Protein AF-S4XWK5-F1 (afdb_monomer)

Secondary structure (DSSP, 8-state):
-B-SSGGGSGGG-EEETTEEE---B-TT-B-SSGGGBSTT-EEETTEEE--PPBPTT-EESSGGGBPTT-EEEEPTTSS-S-EEEE--SBPTT-B--TTPPBSTTEEEETTEEEE--BPTTSB-BTTBPBPTTEEEETTEEEE-B-TTSB-SSGGGBSTT-EEETTEEEPBPTTSB-SSGGGBSSSEEETTEEE-B-TT-B-SSGGGBPTTEEEETTEEEESSPBPTTSB-SSGGGBTTEEEETTEEEEPTT---SSGGGB-TT-EEETTTEEESPBPTTSB-SSGGGBSSSEEETTEEEB-TT-B--SSSPBPTT-EE-TTSBEEBSSSB-SSGGGBPTTEEEETTEEEEPTT-B-SSGGGSPTT-EEETTEEEB-TT-B-SSGGGBTTS-EETTEE-

Sequence (399 aa):
MACHTDAACCSGARCESGACQPGCRAADAACARDGDCCDGLACEAGRCGEPRCNRADEPYSDDGACCEGLTCLPSSDGSSSFGTCSSSCAARGESCSGGAACCNGLVCNSATCVQACREREQGCSDEAPCCAGLECAEGSCRACADVGFSCSAAGDCCGALDCVDERCACKAPGESCARPDDCCTGGCFDGTCGCRQTGGACQRAEDCCDGWARRNGTCEPDACFRSGHVCAVASDCCGGVCADEACCAAEGEDCSDNDDCCSGLVCHRETGCGACGAIGTSCLLGDECCDGACYLGQCCGGAQAACDAARPCCYGLECGASGRCCSRSGACDEGADCCDGFECKGGSCVVAPGGPCDGSFDCPAPMSCISGRCCQDRLTACTLDTQCCSGRCHLNECQ

pLDDT: mean 76.82, std 11.31, range [49.34, 94.56]

Nearest PDB structures (foldseek):
  7v8c-assembly1_A  TM=2.747E-01  e=9.688E+00  Severe acute respiratory syndrome coronavirus 2
  8dlo-assembly1_B  TM=2.592E-01  e=8.585E+00  Severe acute respiratory syndrome coronavirus 2
  9ato-assembly1_C  TM=2.273E-01  e=7.162E+00  Severe acute respiratory syndrome coronavirus 2

Foldseek 3Di:
DFDDAQVVDPQRFGHDPRDTHQQAGDFQDFADFQRNHPDCFTQDPRTTDRQDAAEFFGKDQDQVRHPPQWGFDDDPPPPDSITGTHNQADEAQAFDDDPHHHPDCWDQDPRGTHHQEDEFQDFDDPVHHHDPQWGQDPRGTDGADDFFDFDDACVNHPARFTQDPRGTDADDFQDFHDWQRSYPAAGADPRTHDADDFQQFADAQRSHDPQWGDDPRTTHGPAADAWFDFDDALRNHPLSDQDPRTHAHEFQDADDFQSRHDPQWGQAHVRGTDHADDALDFGDFQRSHPDQGQDPRTRAHEQQDAADPSGHHDPQWDQAPVRGTAHLWDFDPFQSNHHPQWGQDPRITAHDQQAFDPWQRNEDPPFTQDPRGTEDEWQDFADALSREPVSDQDPRTHD

Mean predicted aligned error: 21.59 Å

Radius of gyration: 44.15 Å; Cα contacts (8 Å, |Δi|>4): 996; chains: 1; bounding box: 87×50×126 Å

Solvent-accessible surface area (backbone atoms only — not comparable to full-atom values): 20655 Å² total; per-residue (Å²): 110,78,26,91,43,41,87,67,27,76,91,48,16,34,47,53,96,43,32,56,39,92,36,40,25,58,77,71,34,77,32,91,44,39,83,35,21,41,96,81,22,25,42,52,99,44,20,12,34,79,68,71,58,33,49,79,71,34,74,43,77,57,73,88,41,33,31,94,86,38,44,71,42,72,47,90,77,82,78,61,85,45,23,33,17,38,81,65,53,32,51,86,75,30,72,34,68,96,84,48,51,28,48,94,73,28,36,69,52,96,45,23,14,36,75,65,47,27,54,79,75,31,71,34,48,95,95,33,41,36,33,92,69,35,40,68,53,97,49,20,10,36,71,36,28,56,78,72,34,73,28,91,41,40,81,37,16,48,83,68,22,36,45,51,94,49,16,12,33,54,34,57,72,76,36,80,33,90,43,44,79,22,22,70,50,44,23,45,51,97,44,24,13,30,56,31,56,78,75,30,78,36,93,49,48,81,27,23,32,94,69,31,32,59,50,98,46,19,13,35,64,67,53,55,38,57,53,70,37,80,37,93,44,32,80,45,14,65,43,55,29,46,53,95,50,20,14,17,16,37,80,58,28,79,47,91,44,46,77,29,20,36,94,83,33,20,37,35,90,88,56,13,9,30,71,49,28,54,57,39,34,76,34,91,44,42,79,34,23,70,52,64,33,45,46,99,46,17,10,8,24,45,78,55,28,71,30,53,99,65,20,42,42,28,92,79,38,41,66,26,95,86,34,23,8,11,21,72,58,45,80,28,94,43,48,72,34,18,22,87,77,32,39,46,53,96,48,25,12,15,30,53,68,51,30,74,34,93,43,43,73,29,22,50,85,92,29,33,44,53,96,48,21,13,18,33,62,68,76,37,83,35,93,44,31,46,39,16,73,68,58,36,45,54,98,46,22,14,91

Organism: NCBI:txid1254432

Structure (mmCIF, N/CA/C/O backbone):
data_AF-S4XWK5-F1
#
_entry.id   AF-S4XWK5-F1
#
loop_
_atom_site.group_PDB
_atom_site.id
_atom_site.type_symbol
_atom_site.label_atom_id
_atom_site.label_alt_id
_atom_site.label_comp_id
_atom_site.label_asym_id
_atom_site.label_entity_id
_atom_site.label_seq_id
_atom_site.pdbx_PDB_ins_code
_atom_site.Cartn_x
_atom_site.Cartn_y
_atom_site.Cartn_z
_atom_site.occupancy
_atom_site.B_iso_or_equiv
_atom_site.auth_seq_id
_atom_site.auth_comp_id
_atom_site.auth_asym_id
_atom_site.auth_atom_id
_atom_site.pdbx_PDB_model_num
ATOM 1 N N . MET A 1 1 ? 26.937 -18.027 63.333 1.00 55.50 1 MET A N 1
ATOM 2 C CA . MET A 1 1 ? 27.641 -18.466 62.108 1.00 55.50 1 MET A CA 1
ATOM 3 C C . MET A 1 1 ? 28.273 -17.220 61.511 1.00 55.50 1 MET A C 1
ATOM 5 O O . MET A 1 1 ? 27.569 -16.219 61.436 1.00 55.50 1 MET A O 1
ATOM 9 N N . ALA A 1 2 ? 29.578 -17.228 61.231 1.00 69.38 2 ALA A N 1
ATOM 10 C CA . ALA A 1 2 ? 30.250 -16.062 60.654 1.00 69.38 2 ALA A CA 1
ATOM 11 C C . ALA A 1 2 ? 29.877 -15.937 59.170 1.00 69.38 2 ALA A C 1
ATOM 13 O O . ALA A 1 2 ? 29.839 -16.952 58.476 1.00 69.38 2 ALA A O 1
ATOM 14 N N . CYS A 1 3 ? 29.587 -14.729 58.698 1.00 73.88 3 CYS A N 1
ATOM 15 C CA . CYS A 1 3 ? 29.187 -14.465 57.316 1.00 73.88 3 CYS A CA 1
ATOM 16 C C . CYS A 1 3 ? 30.016 -13.317 56.724 1.00 73.88 3 CYS A C 1
ATOM 18 O O . CYS A 1 3 ? 30.540 -12.480 57.455 1.00 73.88 3 CYS A O 1
ATOM 20 N N . HIS A 1 4 ? 30.125 -13.274 55.396 1.00 76.69 4 HIS A N 1
ATOM 21 C CA . HIS A 1 4 ? 30.738 -12.153 54.667 1.00 76.69 4 HIS A CA 1
ATOM 22 C C . HIS A 1 4 ? 29.785 -11.503 53.657 1.00 76.69 4 HIS A C 1
ATOM 24 O O . HIS A 1 4 ? 30.020 -10.375 53.238 1.00 76.69 4 HIS A O 1
ATOM 30 N N . THR A 1 5 ? 28.713 -12.203 53.290 1.00 68.19 5 THR A N 1
ATOM 31 C CA . THR A 1 5 ? 27.634 -11.749 52.408 1.00 68.19 5 THR A CA 1
ATOM 32 C C . THR A 1 5 ? 26.324 -12.401 52.856 1.00 68.19 5 THR A C 1
ATOM 34 O O . THR A 1 5 ? 26.351 -13.428 53.540 1.00 68.19 5 THR A O 1
ATOM 37 N N . ASP A 1 6 ? 25.182 -11.835 52.463 1.00 62.06 6 ASP A N 1
ATOM 38 C CA . ASP A 1 6 ? 23.849 -12.316 52.871 1.00 62.06 6 ASP A CA 1
ATOM 39 C C . ASP A 1 6 ? 23.571 -13.758 52.411 1.00 62.06 6 ASP A C 1
ATOM 41 O O . ASP A 1 6 ? 22.923 -14.528 53.110 1.00 62.06 6 ASP A O 1
ATOM 45 N N . ALA A 1 7 ? 24.169 -14.183 51.294 1.00 64.75 7 ALA A N 1
ATOM 46 C CA . ALA A 1 7 ? 24.065 -15.554 50.785 1.00 64.75 7 ALA A CA 1
ATOM 47 C C . ALA A 1 7 ? 24.718 -16.613 51.698 1.00 64.75 7 ALA A C 1
ATOM 49 O O . ALA A 1 7 ? 24.426 -17.801 51.573 1.00 64.75 7 ALA A O 1
ATOM 50 N N . ALA A 1 8 ? 25.604 -16.204 52.616 1.00 70.25 8 ALA A N 1
ATOM 51 C CA . ALA A 1 8 ? 26.219 -17.102 53.594 1.00 70.25 8 ALA A CA 1
ATOM 52 C C . ALA A 1 8 ? 25.298 -17.404 54.793 1.00 70.25 8 ALA A C 1
ATOM 54 O O . ALA A 1 8 ? 25.661 -18.191 55.670 1.00 70.25 8 ALA A O 1
ATOM 55 N N . CYS A 1 9 ? 24.124 -16.775 54.849 1.00 66.94 9 CYS A N 1
ATOM 56 C CA . CYS A 1 9 ? 23.175 -16.890 55.940 1.00 66.94 9 CYS A CA 1
ATOM 57 C C . CYS A 1 9 ? 21.940 -17.694 55.509 1.00 66.94 9 CYS A C 1
ATOM 59 O O . CYS A 1 9 ? 21.263 -17.374 54.537 1.00 66.94 9 CYS A O 1
ATOM 61 N N . CYS A 1 10 ? 21.630 -18.764 56.245 1.00 61.91 10 CYS A N 1
ATOM 62 C CA . CYS A 1 10 ? 20.446 -19.581 55.974 1.00 61.91 10 CYS A CA 1
ATOM 63 C C . CYS A 1 10 ? 19.149 -18.835 56.336 1.00 61.91 10 CYS A C 1
ATOM 65 O O . CYS A 1 10 ? 19.129 -18.017 57.257 1.00 61.91 10 CYS A O 1
ATOM 67 N N . SER A 1 11 ? 18.049 -19.193 55.668 1.00 61.41 11 SER A N 1
ATOM 68 C CA . SER A 1 11 ? 16.682 -18.773 56.026 1.00 61.41 11 SER A CA 1
ATOM 69 C C . SER A 1 11 ? 16.404 -17.264 55.919 1.00 61.41 11 SER A C 1
ATOM 71 O O . SER A 1 11 ? 15.668 -16.722 56.741 1.00 61.41 11 SER A O 1
ATOM 73 N N . GLY A 1 12 ? 16.986 -16.585 54.923 1.00 59.22 12 GLY A N 1
ATOM 74 C CA . GLY A 1 12 ? 16.719 -15.161 54.652 1.00 59.22 12 GLY A CA 1
ATOM 75 C C . GLY A 1 12 ? 17.376 -14.188 55.639 1.00 59.22 12 GLY A C 1
ATOM 76 O O . GLY A 1 12 ? 17.025 -13.014 55.692 1.00 59.22 12 GLY A O 1
ATOM 77 N N . ALA A 1 13 ? 18.323 -14.659 56.452 1.00 67.81 13 ALA A N 1
ATOM 78 C CA . ALA A 1 13 ? 19.107 -13.790 57.321 1.00 67.81 13 ALA A CA 1
ATOM 79 C C . ALA A 1 13 ? 20.101 -12.939 56.509 1.00 67.81 13 ALA A C 1
ATOM 81 O O . ALA A 1 13 ? 20.667 -13.411 55.527 1.00 67.81 13 ALA A O 1
ATOM 82 N N . ARG A 1 14 ? 20.335 -11.694 56.935 1.00 68.69 14 ARG A N 1
ATOM 83 C CA . ARG A 1 14 ? 21.331 -10.799 56.326 1.00 68.69 14 ARG A CA 1
ATOM 84 C C . ARG A 1 14 ? 22.619 -10.805 57.133 1.00 68.69 14 ARG A C 1
ATOM 86 O O . ARG A 1 14 ? 22.602 -11.006 58.349 1.00 68.69 14 ARG A O 1
ATOM 93 N N . CYS A 1 15 ? 23.740 -10.572 56.475 1.00 68.94 15 CYS A N 1
ATOM 94 C CA . CYS A 1 15 ? 25.029 -10.514 57.123 1.00 68.94 15 CYS A CA 1
ATOM 95 C C . CYS A 1 15 ? 25.317 -9.106 57.644 1.00 68.94 15 CYS A C 1
ATOM 97 O O . CYS A 1 15 ? 25.665 -8.209 56.881 1.00 68.94 15 CYS A O 1
ATOM 99 N N . GLU A 1 16 ? 25.236 -8.918 58.961 1.00 71.75 16 GLU A N 1
ATOM 100 C CA . GLU A 1 16 ? 25.544 -7.640 59.601 1.00 71.75 16 GLU A CA 1
ATOM 101 C C . GLU A 1 16 ? 26.729 -7.806 60.553 1.00 71.75 16 GLU A C 1
ATOM 103 O O . GLU A 1 16 ? 26.711 -8.629 61.471 1.00 71.75 16 GLU A O 1
ATOM 108 N N . SER A 1 17 ? 27.798 -7.039 60.318 1.00 74.31 17 SER A N 1
ATOM 109 C CA . SER A 1 17 ? 29.028 -7.069 61.128 1.00 74.31 17 SER A CA 1
ATOM 110 C C . SER A 1 17 ? 29.630 -8.471 61.302 1.00 74.31 17 SER A C 1
ATOM 112 O O . SER A 1 17 ? 30.160 -8.817 62.357 1.00 74.31 17 SER A O 1
ATOM 114 N N . GLY A 1 18 ? 29.547 -9.295 60.254 1.00 75.00 18 GLY A N 1
ATOM 115 C CA . GLY A 1 18 ? 30.113 -10.642 60.245 1.00 75.00 18 GLY A CA 1
ATOM 116 C C . GLY A 1 18 ? 29.262 -11.705 60.945 1.00 75.00 18 GLY A C 1
ATOM 117 O O . GLY A 1 18 ? 29.717 -12.842 61.076 1.00 75.00 18 GLY A O 1
ATOM 118 N N . ALA A 1 19 ? 28.040 -11.376 61.376 1.00 72.38 19 ALA A N 1
ATOM 119 C CA . ALA A 1 19 ? 27.087 -12.317 61.954 1.00 72.38 19 ALA A CA 1
ATOM 120 C C . ALA A 1 19 ? 25.746 -12.276 61.208 1.00 72.38 19 ALA A C 1
ATOM 122 O O . ALA A 1 19 ? 25.235 -11.212 60.869 1.00 72.38 19 ALA A O 1
ATOM 123 N N . CYS A 1 20 ? 25.155 -13.448 60.974 1.00 66.00 20 CYS A N 1
ATOM 124 C CA . CYS A 1 20 ? 23.819 -13.534 60.390 1.00 66.00 20 CYS A CA 1
ATOM 125 C C . CYS A 1 20 ? 22.780 -12.980 61.372 1.00 66.00 20 CYS A C 1
ATOM 127 O O . CYS A 1 20 ? 22.557 -13.570 62.432 1.00 66.00 20 CYS A O 1
ATOM 129 N N . GLN A 1 21 ? 22.159 -11.860 61.013 1.00 66.69 21 GLN A N 1
ATOM 130 C CA . GLN A 1 21 ? 21.038 -11.248 61.720 1.00 66.69 21 GLN A CA 1
ATOM 131 C C . GLN A 1 21 ? 19.723 -11.583 61.004 1.00 66.69 21 GLN A C 1
ATOM 133 O O . GLN A 1 21 ? 19.738 -11.793 59.790 1.00 66.69 21 GLN A O 1
ATOM 138 N N . PRO A 1 22 ? 18.578 -11.648 61.711 1.00 62.84 22 PRO A N 1
ATOM 139 C CA . PRO A 1 22 ? 17.286 -11.864 61.065 1.00 62.84 22 PRO A CA 1
ATOM 140 C C . PRO A 1 22 ? 17.041 -10.785 59.996 1.00 62.84 22 PRO A C 1
ATOM 142 O O . PRO A 1 22 ? 16.953 -9.603 60.318 1.00 62.84 22 PRO A O 1
ATOM 145 N N . GLY A 1 23 ? 16.991 -11.196 58.729 1.00 67.12 23 GLY A N 1
ATOM 146 C CA . GLY A 1 23 ? 16.562 -10.370 57.604 1.00 67.12 23 GLY A CA 1
ATOM 147 C C . GLY A 1 23 ? 15.065 -10.543 57.354 1.00 67.12 23 GLY A C 1
ATOM 148 O O . GLY A 1 23 ? 14.388 -11.269 58.094 1.00 67.12 23 GLY A O 1
ATOM 149 N N . CYS A 1 24 ? 14.554 -9.866 56.326 1.00 66.94 24 CYS A N 1
ATOM 150 C CA . CYS A 1 24 ? 13.180 -10.069 55.888 1.00 66.94 24 CYS A CA 1
ATOM 151 C C . CYS A 1 24 ? 13.005 -11.513 55.361 1.00 66.94 24 CYS A C 1
ATOM 153 O O . CYS A 1 24 ? 13.958 -12.150 54.909 1.00 66.94 24 CYS A O 1
ATOM 155 N N . ARG A 1 25 ? 11.800 -12.067 55.464 1.00 73.12 25 ARG A N 1
ATOM 156 C CA . ARG A 1 25 ? 11.475 -13.477 55.228 1.00 73.12 25 ARG A CA 1
ATOM 157 C C . ARG A 1 25 ? 10.491 -13.588 54.063 1.00 73.12 25 ARG A C 1
ATOM 159 O O . ARG A 1 25 ? 9.662 -12.706 53.860 1.00 73.12 25 ARG A O 1
ATOM 166 N N . ALA A 1 26 ? 10.598 -14.669 53.294 1.00 73.69 26 ALA A N 1
ATOM 167 C CA . ALA A 1 26 ? 9.728 -14.935 52.147 1.00 73.69 26 ALA A CA 1
A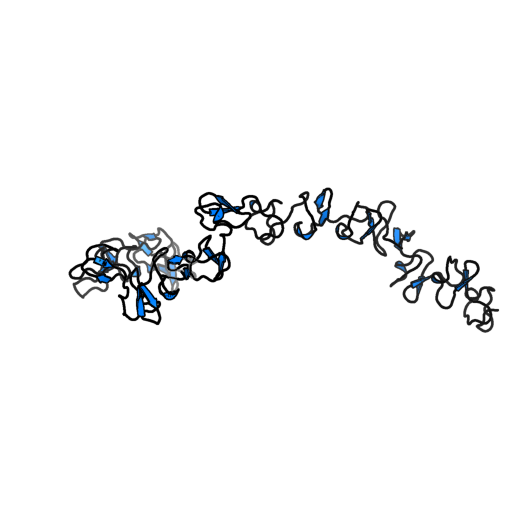TOM 168 C C . ALA A 1 26 ? 8.281 -15.260 52.573 1.00 73.69 26 ALA A C 1
ATOM 170 O O . ALA A 1 26 ? 8.023 -15.523 53.750 1.00 73.69 26 ALA A O 1
ATOM 171 N N . ALA A 1 27 ? 7.352 -15.292 51.613 1.00 73.44 27 ALA A N 1
ATOM 172 C CA . ALA A 1 27 ? 5.965 -15.702 51.839 1.00 73.44 27 ALA A CA 1
ATOM 173 C C . ALA A 1 27 ? 5.857 -17.051 52.587 1.00 73.44 27 ALA A C 1
ATOM 175 O O . ALA A 1 27 ? 6.701 -17.938 52.441 1.00 73.44 27 ALA A O 1
ATOM 176 N N . ASP A 1 28 ? 4.836 -17.172 53.435 1.00 76.50 28 ASP A N 1
ATOM 177 C CA . ASP A 1 28 ? 4.527 -18.261 54.370 1.00 76.50 28 ASP A CA 1
ATOM 178 C C . ASP A 1 28 ? 5.556 -18.534 55.482 1.00 76.50 28 ASP A C 1
ATOM 180 O O . ASP A 1 28 ? 5.335 -19.399 56.347 1.00 76.50 28 ASP A O 1
ATOM 184 N N . ALA A 1 29 ? 6.668 -17.794 55.525 1.00 74.38 29 ALA A N 1
ATOM 185 C CA . ALA A 1 29 ? 7.662 -17.922 56.582 1.00 74.38 29 ALA A CA 1
ATOM 186 C C . ALA A 1 29 ? 7.134 -17.376 57.910 1.00 74.38 29 ALA A C 1
ATOM 188 O O . ALA A 1 29 ? 6.449 -16.360 57.945 1.00 74.38 29 ALA A O 1
ATOM 189 N N . ALA A 1 30 ? 7.493 -18.030 59.019 1.00 73.06 30 ALA A N 1
ATOM 190 C CA . ALA A 1 30 ? 7.086 -17.560 60.336 1.00 73.06 30 ALA A CA 1
ATOM 191 C C . ALA A 1 30 ? 7.630 -16.148 60.601 1.00 73.06 30 ALA A C 1
ATOM 193 O O . ALA A 1 30 ? 8.794 -15.889 60.298 1.00 73.06 30 ALA A O 1
ATOM 194 N N . CYS A 1 31 ? 6.847 -15.265 61.208 1.00 69.94 31 CYS A N 1
ATOM 195 C CA . CYS A 1 31 ? 7.192 -13.863 61.463 1.00 69.94 31 CYS A CA 1
ATOM 196 C C . CYS A 1 31 ? 6.655 -13.408 62.829 1.00 69.94 31 CYS A C 1
ATOM 198 O O . CYS A 1 31 ? 5.792 -14.066 63.410 1.00 69.94 31 CYS A O 1
ATOM 200 N N . ALA A 1 32 ? 7.195 -12.313 63.368 1.00 66.69 32 ALA A N 1
ATOM 201 C CA . ALA A 1 32 ? 6.685 -11.676 64.584 1.00 66.69 32 ALA A CA 1
ATOM 202 C C . ALA A 1 32 ? 6.190 -10.242 64.339 1.00 66.69 32 ALA A C 1
ATOM 204 O O . ALA A 1 32 ? 5.423 -9.724 65.147 1.00 66.69 32 ALA A O 1
ATOM 205 N N . ARG A 1 33 ? 6.666 -9.584 63.274 1.00 60.44 33 ARG A N 1
ATOM 206 C CA . ARG A 1 33 ? 6.341 -8.198 62.895 1.00 60.44 33 ARG A CA 1
ATOM 207 C C . ARG A 1 33 ? 6.410 -8.051 61.373 1.00 60.44 33 ARG A C 1
ATOM 209 O O . ARG A 1 33 ? 7.177 -8.779 60.751 1.00 60.44 33 ARG A O 1
ATOM 216 N N . ASP A 1 34 ? 5.710 -7.083 60.787 1.00 62.62 34 ASP A N 1
ATOM 217 C CA . ASP A 1 34 ? 5.652 -6.903 59.319 1.00 62.62 34 ASP A CA 1
ATOM 218 C C . ASP A 1 34 ? 7.021 -6.666 58.677 1.00 62.62 34 ASP A C 1
ATOM 220 O O . ASP A 1 34 ? 7.333 -7.233 57.638 1.00 62.62 34 ASP A O 1
ATOM 224 N N . GLY A 1 35 ? 7.904 -5.925 59.354 1.00 60.50 35 GLY A N 1
ATOM 225 C CA . GLY A 1 35 ? 9.285 -5.719 58.901 1.00 60.50 35 GLY A CA 1
ATOM 226 C C . GLY A 1 35 ? 10.149 -6.990 58.876 1.00 60.50 35 GLY A C 1
ATOM 227 O O . GLY A 1 35 ? 11.288 -6.940 58.413 1.00 60.50 35 GLY A O 1
ATOM 228 N N . ASP A 1 36 ? 9.632 -8.120 59.374 1.00 70.88 36 ASP A N 1
ATOM 229 C CA . ASP A 1 36 ? 10.254 -9.430 59.218 1.00 70.88 36 ASP A CA 1
ATOM 230 C C . ASP A 1 36 ? 9.955 -10.048 57.841 1.00 70.88 36 ASP A C 1
ATOM 232 O O . ASP A 1 36 ? 10.490 -11.116 57.578 1.00 70.88 36 ASP A O 1
ATOM 236 N N . CYS A 1 37 ? 9.132 -9.444 56.978 1.00 74.31 37 CYS A N 1
ATOM 237 C CA . CYS A 1 37 ? 8.676 -10.007 55.702 1.00 74.31 37 CYS A CA 1
ATOM 238 C C . CYS A 1 37 ? 9.195 -9.193 54.499 1.00 74.31 37 CYS A C 1
ATOM 240 O O . CYS A 1 37 ? 9.287 -7.969 54.560 1.00 74.31 37 CYS A O 1
ATOM 242 N N . CYS A 1 38 ? 9.644 -9.870 53.435 1.00 72.88 38 CYS A N 1
ATOM 243 C CA . CYS A 1 38 ? 10.211 -9.215 52.246 1.00 72.88 38 CYS A CA 1
ATOM 244 C C . CYS A 1 38 ? 9.122 -8.774 51.260 1.00 72.88 38 CYS A C 1
ATOM 246 O O . CYS A 1 38 ? 7.980 -9.211 51.353 1.00 72.88 38 CYS A O 1
ATOM 248 N N . ASP A 1 39 ? 9.503 -7.944 50.284 1.00 71.12 39 ASP A N 1
ATOM 249 C CA . ASP A 1 39 ? 8.721 -7.675 49.067 1.00 71.12 39 ASP A CA 1
ATOM 250 C C . ASP A 1 39 ? 7.309 -7.108 49.312 1.00 71.12 39 ASP A C 1
ATOM 252 O O . ASP A 1 39 ? 6.381 -7.359 48.550 1.00 71.12 39 ASP A O 1
ATOM 256 N N . GLY A 1 40 ? 7.150 -6.317 50.381 1.00 65.00 40 GLY A N 1
ATOM 257 C CA . GLY A 1 40 ? 5.879 -5.669 50.725 1.00 65.00 40 GLY A CA 1
ATOM 258 C C . GLY A 1 40 ? 4.857 -6.585 51.408 1.00 65.00 40 GLY A C 1
ATOM 259 O O . GLY A 1 40 ? 3.705 -6.189 51.567 1.00 65.00 40 GLY A O 1
ATOM 260 N N . LEU A 1 41 ? 5.265 -7.789 51.819 1.00 72.19 41 LEU A N 1
ATOM 261 C CA . LEU A 1 41 ? 4.445 -8.717 52.600 1.00 72.19 41 LEU A CA 1
ATOM 262 C C . LEU A 1 41 ? 4.331 -8.262 54.068 1.00 72.19 41 LEU A C 1
ATOM 264 O O . LEU A 1 41 ? 5.254 -7.651 54.607 1.00 72.19 41 LEU A O 1
ATOM 268 N N . ALA A 1 42 ? 3.223 -8.604 54.727 1.00 74.12 42 ALA A N 1
ATOM 269 C CA . ALA A 1 42 ? 2.963 -8.322 56.142 1.00 74.12 42 ALA A CA 1
ATOM 270 C C . ALA A 1 42 ? 2.933 -9.611 56.977 1.00 74.12 42 ALA A C 1
ATOM 272 O O . ALA A 1 42 ? 2.785 -10.717 56.448 1.00 74.12 42 ALA A O 1
ATOM 273 N N . CYS A 1 43 ? 3.106 -9.482 58.293 1.00 69.25 43 CYS A N 1
ATOM 274 C CA . CYS A 1 43 ? 3.140 -10.608 59.208 1.00 69.25 43 CYS A CA 1
ATOM 275 C C . CYS A 1 43 ? 1.743 -10.956 59.729 1.00 69.25 43 CYS A C 1
ATOM 277 O O . CYS A 1 43 ? 1.275 -10.435 60.738 1.00 69.25 43 CYS A O 1
ATOM 279 N N . GLU A 1 44 ? 1.106 -11.925 59.084 1.00 72.50 44 GLU A N 1
ATOM 280 C CA . GLU A 1 44 ? -0.278 -12.310 59.324 1.00 72.50 44 GLU A CA 1
ATOM 281 C C . GLU A 1 44 ? -0.375 -13.661 60.036 1.00 72.50 44 GLU A C 1
ATOM 283 O O . GLU A 1 44 ? 0.115 -14.682 59.557 1.00 72.50 44 GLU A O 1
ATOM 288 N N . ALA A 1 45 ? -0.998 -13.687 61.220 1.00 69.56 45 ALA A N 1
ATOM 289 C CA . ALA A 1 45 ? -1.116 -14.893 62.057 1.00 69.56 45 ALA A CA 1
ATOM 290 C C . ALA A 1 45 ? 0.232 -15.614 62.300 1.00 69.56 45 ALA A C 1
ATOM 292 O O . ALA A 1 45 ? 0.303 -16.841 62.422 1.00 69.56 45 ALA A O 1
ATOM 293 N N . GLY A 1 46 ? 1.314 -14.834 62.371 1.00 71.62 46 GLY A N 1
ATOM 294 C CA . GLY A 1 46 ? 2.669 -15.339 62.546 1.00 71.62 46 GLY A CA 1
ATOM 295 C C . GLY A 1 46 ? 3.292 -15.918 61.277 1.00 71.62 46 GLY A C 1
ATOM 296 O O . GLY A 1 46 ? 4.276 -16.645 61.409 1.00 71.62 46 GLY A O 1
ATOM 297 N N . ARG A 1 47 ? 2.764 -15.621 60.077 1.00 77.62 47 ARG A N 1
ATOM 298 C CA . ARG A 1 47 ? 3.365 -15.948 58.771 1.00 77.62 47 ARG A CA 1
ATOM 299 C C . ARG A 1 47 ? 3.371 -14.759 57.804 1.00 77.62 47 ARG A C 1
ATOM 301 O O . ARG A 1 47 ? 2.429 -13.984 57.774 1.00 77.62 47 ARG A O 1
ATOM 308 N N . CYS A 1 48 ? 4.415 -14.629 56.994 1.00 75.06 48 CYS A N 1
ATOM 309 C CA . CYS A 1 48 ? 4.503 -13.587 55.972 1.00 75.06 48 CYS A CA 1
ATOM 310 C C . CYS A 1 48 ? 3.516 -13.851 54.827 1.00 75.06 48 CYS A C 1
ATOM 312 O O . CYS A 1 48 ? 3.581 -14.908 54.210 1.00 75.06 48 CYS A O 1
ATOM 314 N N . GLY A 1 49 ? 2.636 -12.908 54.508 1.00 76.06 49 GLY A N 1
ATOM 315 C CA . GLY A 1 49 ? 1.655 -13.036 53.426 1.00 76.06 49 GLY A CA 1
ATOM 316 C C . GLY A 1 49 ? 1.308 -11.685 52.810 1.00 76.06 49 GLY A C 1
ATOM 317 O O . GLY A 1 49 ? 1.804 -10.652 53.262 1.00 76.06 49 GLY A O 1
ATOM 318 N N . GLU A 1 50 ? 0.489 -11.684 51.757 1.00 71.00 50 GLU A N 1
ATOM 319 C CA . GLU A 1 50 ? -0.020 -10.429 51.194 1.00 71.00 50 GLU A CA 1
ATOM 320 C C . GLU A 1 50 ? -0.772 -9.650 52.285 1.00 71.00 50 GLU A C 1
ATOM 322 O O . GLU A 1 50 ? -1.560 -10.257 53.022 1.00 71.00 50 GLU A O 1
ATOM 327 N N . PRO A 1 51 ? -0.528 -8.334 52.428 1.00 64.62 51 PRO A N 1
ATOM 328 C CA . PRO A 1 51 ? -1.226 -7.527 53.414 1.00 64.62 51 PRO A CA 1
ATOM 329 C C . PRO A 1 51 ? -2.726 -7.597 53.136 1.00 64.62 51 PRO A C 1
ATOM 331 O O . PRO A 1 51 ? -3.207 -7.170 52.085 1.00 64.62 51 PRO A O 1
ATOM 334 N N . ARG A 1 52 ? -3.472 -8.169 54.080 1.00 67.12 52 ARG A N 1
ATOM 335 C CA . ARG A 1 52 ? -4.930 -8.128 54.049 1.00 67.12 52 ARG A CA 1
ATOM 336 C C . ARG A 1 52 ? -5.395 -6.863 54.745 1.00 67.12 52 ARG A C 1
ATOM 338 O O . ARG A 1 52 ? -4.800 -6.409 55.714 1.00 67.12 52 ARG A O 1
ATOM 345 N N . CYS A 1 53 ? -6.495 -6.320 54.260 1.00 67.81 53 CYS A N 1
ATOM 346 C CA . CYS A 1 53 ? -7.217 -5.310 55.003 1.00 67.81 53 CYS A CA 1
ATOM 347 C C . CYS A 1 53 ? -7.772 -5.904 56.318 1.00 67.81 53 CYS A C 1
ATOM 349 O O . CYS A 1 53 ? -8.155 -7.079 56.377 1.00 67.81 53 CYS A O 1
ATOM 351 N N . ASN A 1 54 ? -7.823 -5.083 57.362 1.00 70.56 54 ASN A N 1
ATOM 352 C CA . ASN A 1 54 ? -8.375 -5.391 58.672 1.00 70.56 54 ASN A CA 1
ATOM 353 C C . ASN A 1 54 ? -9.904 -5.474 58.592 1.00 70.56 54 ASN A C 1
ATOM 355 O O . ASN A 1 54 ? -10.587 -4.579 58.082 1.00 70.56 54 ASN A O 1
ATOM 359 N N . ARG A 1 55 ? -10.447 -6.578 59.090 1.00 64.00 55 ARG A N 1
ATOM 360 C CA . ARG A 1 55 ? -11.879 -6.861 59.181 1.00 64.00 55 ARG A CA 1
ATOM 361 C C . ARG A 1 55 ? -12.483 -6.165 60.399 1.00 64.00 55 ARG A C 1
ATOM 363 O O . ARG A 1 55 ? -11.781 -5.564 61.207 1.00 64.00 55 ARG A O 1
ATOM 370 N N . ALA A 1 56 ? -13.806 -6.237 60.523 1.00 62.22 56 ALA A N 1
ATOM 371 C CA . ALA A 1 56 ? -14.512 -5.647 61.653 1.00 62.22 56 ALA A CA 1
ATOM 372 C C . ALA A 1 56 ? -13.911 -6.129 62.986 1.00 62.22 56 ALA A C 1
ATOM 374 O O . ALA A 1 56 ? -13.612 -7.314 63.140 1.00 62.22 56 ALA A O 1
ATOM 375 N N . ASP A 1 57 ? -13.720 -5.187 63.907 1.00 64.38 57 ASP A N 1
ATOM 376 C CA . ASP A 1 57 ? -13.124 -5.353 65.236 1.00 64.38 57 ASP A CA 1
ATOM 377 C C . ASP A 1 57 ? -11.615 -5.684 65.268 1.00 64.38 57 ASP A C 1
ATOM 379 O O . ASP A 1 57 ? -11.045 -5.815 66.355 1.00 64.38 57 ASP A O 1
ATOM 383 N N . GLU A 1 58 ? -10.929 -5.758 64.118 1.00 63.38 58 GLU A N 1
ATOM 384 C CA . GLU A 1 58 ? -9.464 -5.864 64.075 1.00 63.38 58 GLU A CA 1
ATOM 385 C C . GLU A 1 58 ? -8.805 -4.482 64.334 1.00 63.38 58 GLU A C 1
ATOM 387 O O . GLU A 1 58 ? -9.325 -3.443 63.896 1.00 63.38 58 GLU A O 1
ATOM 392 N N . PRO A 1 59 ? -7.686 -4.437 65.089 1.00 64.19 59 PRO A N 1
ATOM 393 C CA . PRO A 1 59 ? -6.978 -3.199 65.405 1.00 64.19 59 PRO A CA 1
ATOM 394 C C . PRO A 1 59 ? -6.158 -2.686 64.211 1.00 64.19 59 PRO A C 1
ATOM 396 O O . PRO A 1 59 ? -5.601 -3.479 63.457 1.00 64.19 59 PRO A O 1
ATOM 399 N N . TYR A 1 60 ? -6.022 -1.366 64.069 1.00 67.38 60 TYR A N 1
ATOM 400 C CA . TYR A 1 60 ? -5.313 -0.736 62.943 1.00 67.38 60 TYR A CA 1
ATOM 401 C C . TYR A 1 60 ? -4.457 0.476 63.380 1.00 67.38 60 TYR A C 1
ATOM 403 O O . TYR A 1 60 ? -4.616 0.963 64.503 1.00 67.38 60 TYR A O 1
ATOM 411 N N . SER A 1 61 ? -3.573 0.978 62.497 1.00 57.59 61 SER A N 1
ATOM 412 C CA . SER A 1 61 ? -2.767 2.201 62.715 1.00 57.59 61 SER A CA 1
ATOM 413 C C . SER A 1 61 ? -3.154 3.416 61.852 1.00 57.59 61 SER A C 1
ATOM 415 O O . SER A 1 61 ? -3.007 4.530 62.338 1.00 57.59 61 SER A O 1
ATOM 417 N N . ASP A 1 62 ? -3.683 3.229 60.631 1.00 55.72 62 ASP A N 1
ATOM 418 C CA . ASP A 1 62 ? -4.174 4.297 59.733 1.00 55.72 62 ASP A CA 1
ATOM 419 C C . ASP A 1 62 ? -5.417 3.881 58.901 1.00 55.72 62 ASP A C 1
ATOM 421 O O . ASP A 1 62 ? -5.659 2.689 58.699 1.00 55.72 62 ASP A O 1
ATOM 425 N N . ASP A 1 63 ? -6.174 4.857 58.369 1.00 51.06 63 ASP A N 1
ATOM 426 C CA . ASP A 1 63 ? -7.477 4.666 57.688 1.00 51.06 63 ASP A CA 1
ATOM 427 C C . ASP A 1 63 ? -7.453 3.706 56.483 1.00 51.06 63 ASP A C 1
ATOM 429 O O . ASP A 1 63 ? -8.444 3.036 56.195 1.00 51.06 63 ASP A O 1
ATOM 433 N N . GLY A 1 64 ? -6.310 3.596 55.797 1.00 53.94 64 GLY A N 1
ATOM 434 C CA . GLY A 1 64 ? -6.123 2.708 54.643 1.00 53.94 64 GLY A CA 1
ATOM 435 C C . GLY A 1 64 ? -5.977 1.223 54.992 1.00 53.94 64 GLY A C 1
ATOM 436 O O . GLY A 1 64 ? -5.809 0.405 54.092 1.00 53.94 64 GLY A O 1
ATOM 437 N N . ALA A 1 65 ? -6.010 0.872 56.280 1.00 63.97 65 ALA A N 1
ATOM 438 C CA . ALA A 1 65 ? -5.803 -0.492 56.743 1.00 63.97 65 ALA A CA 1
ATOM 439 C C . ALA A 1 65 ? -7.102 -1.300 56.897 1.00 63.97 65 ALA A C 1
ATOM 441 O O . ALA A 1 65 ? -7.011 -2.516 56.987 1.00 63.97 65 ALA A O 1
ATOM 442 N N . CYS A 1 66 ? -8.296 -0.692 56.934 1.00 71.88 66 CYS A N 1
ATOM 443 C CA . CYS A 1 66 ? -9.564 -1.430 57.052 1.00 71.88 66 CYS A CA 1
ATOM 444 C C . CYS A 1 66 ? -10.104 -1.891 55.691 1.00 71.88 66 CYS A C 1
ATOM 446 O O . CYS A 1 66 ? -9.897 -1.239 54.671 1.00 71.88 66 CYS A O 1
ATOM 448 N N . CYS A 1 67 ? -10.823 -3.017 55.670 1.00 68.06 67 CYS A N 1
ATOM 449 C CA . CYS A 1 67 ? -11.464 -3.501 54.447 1.00 68.06 67 CYS A CA 1
ATOM 450 C C . CYS A 1 67 ? -12.529 -2.530 53.935 1.00 68.06 67 CYS A C 1
ATOM 452 O O . CYS A 1 67 ? -13.144 -1.800 54.711 1.00 68.06 67 CYS A O 1
ATOM 454 N N . GLU A 1 68 ? -12.765 -2.560 52.622 1.00 63.69 68 GLU A N 1
ATOM 455 C CA . GLU A 1 68 ? -13.788 -1.753 51.957 1.00 63.69 68 GLU A CA 1
ATOM 456 C C . GLU A 1 68 ? -15.132 -1.832 52.708 1.00 63.69 68 GLU A C 1
ATOM 458 O O . GLU A 1 68 ? -15.629 -2.918 53.014 1.00 63.69 68 GLU A O 1
ATOM 463 N N . GLY A 1 69 ? -15.698 -0.669 53.047 1.00 59.56 69 GLY A N 1
ATOM 464 C CA . GLY A 1 69 ? -16.938 -0.560 53.826 1.00 59.56 69 GLY A CA 1
ATOM 465 C C . GLY A 1 69 ? -16.763 -0.483 55.350 1.00 59.56 69 GLY A C 1
ATOM 466 O O . GLY A 1 69 ? -17.763 -0.399 56.062 1.00 59.56 69 GLY A O 1
ATOM 467 N N . LEU A 1 70 ? -15.529 -0.477 55.864 1.00 61.38 70 LEU A N 1
ATOM 468 C CA . LEU A 1 70 ? -15.228 -0.267 57.282 1.00 61.38 70 LEU A CA 1
ATOM 469 C C . LEU A 1 70 ? -14.473 1.046 57.496 1.00 61.38 70 LEU A C 1
ATOM 471 O O . LEU A 1 70 ? -13.617 1.425 56.700 1.00 61.38 70 LEU A O 1
ATOM 475 N N . THR A 1 71 ? -14.767 1.717 58.608 1.00 64.31 71 THR A N 1
ATOM 476 C CA . THR A 1 71 ? -14.068 2.937 59.027 1.00 64.31 71 THR A CA 1
ATOM 477 C C . THR A 1 71 ? -13.364 2.735 60.352 1.00 64.31 71 THR A C 1
ATOM 479 O O . THR A 1 71 ? -13.791 1.982 61.227 1.00 64.31 71 THR A O 1
ATOM 482 N N . CYS A 1 72 ? -12.274 3.463 60.473 1.00 61.06 72 CYS A N 1
ATOM 483 C CA . CYS A 1 72 ? -11.374 3.494 61.596 1.00 61.06 72 CYS A CA 1
ATOM 484 C C . CYS A 1 72 ? -11.985 4.277 62.769 1.00 61.06 72 CYS A C 1
ATOM 486 O O . CYS A 1 72 ? -12.125 5.499 62.704 1.00 61.06 72 CYS A O 1
ATOM 488 N N . LEU A 1 73 ? -12.392 3.581 63.839 1.00 66.56 73 LEU A N 1
ATOM 489 C CA . LEU A 1 73 ? -12.868 4.229 65.062 1.00 66.56 73 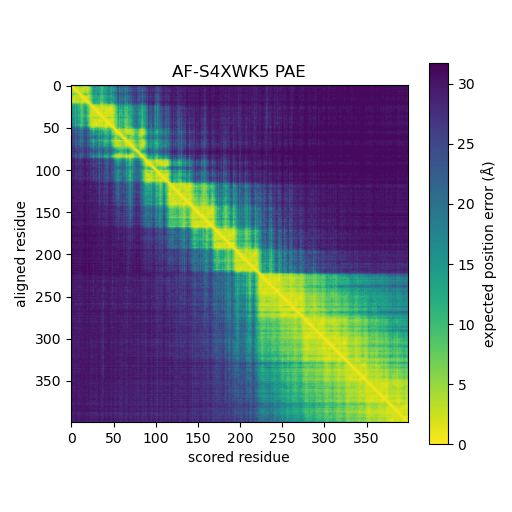LEU A CA 1
ATOM 490 C C . LEU A 1 73 ? -11.717 4.378 66.066 1.00 66.56 73 LEU A C 1
ATOM 492 O O . LEU A 1 73 ? -11.184 3.364 66.527 1.00 66.56 73 LEU A O 1
ATOM 496 N N . PRO A 1 74 ? -11.341 5.611 66.454 1.00 61.03 74 PRO A N 1
ATOM 497 C CA . PRO A 1 74 ? -10.321 5.819 67.471 1.00 61.03 74 PRO A CA 1
ATOM 498 C C . PRO A 1 74 ? -10.804 5.298 68.830 1.00 61.03 74 PRO A C 1
ATOM 500 O O . PRO A 1 74 ? -11.947 5.529 69.231 1.00 61.03 74 PRO A O 1
ATOM 503 N N . SER A 1 75 ? -9.916 4.620 69.561 1.00 61.06 75 SER A N 1
ATOM 504 C CA . SER A 1 75 ? -10.202 4.140 70.915 1.00 61.06 75 SER A CA 1
ATOM 505 C C . SER A 1 75 ? -10.534 5.320 71.839 1.00 61.06 75 SER A C 1
ATOM 507 O O . SER A 1 75 ? -9.743 6.254 71.983 1.00 61.06 75 SER A O 1
ATOM 509 N N . SER A 1 76 ? -11.686 5.270 72.511 1.00 55.66 76 SER A N 1
ATOM 510 C CA . SER A 1 76 ? -12.188 6.333 73.399 1.00 55.66 76 SER A CA 1
ATOM 511 C C . SER A 1 76 ? -11.340 6.583 74.656 1.00 55.66 76 SER A C 1
ATOM 513 O O . SER A 1 76 ? -11.605 7.530 75.393 1.00 55.66 76 SER A O 1
ATOM 515 N N . ASP A 1 77 ? -10.300 5.779 74.887 1.00 54.38 77 ASP A N 1
ATOM 516 C CA . ASP A 1 77 ? -9.445 5.847 76.077 1.00 54.38 77 ASP A CA 1
ATOM 517 C C . ASP A 1 77 ? -8.226 6.778 75.914 1.00 54.38 77 ASP A C 1
ATOM 519 O O . ASP A 1 77 ? -7.392 6.877 76.817 1.00 54.38 77 ASP A O 1
ATOM 523 N N . GLY A 1 78 ? -8.097 7.472 74.772 1.00 53.97 78 GLY A N 1
ATOM 524 C CA . GLY A 1 78 ? -7.146 8.578 74.557 1.00 53.97 78 GLY A CA 1
ATOM 525 C C . GLY A 1 78 ? -5.656 8.241 74.728 1.00 53.97 78 GLY A C 1
ATOM 526 O O . GLY A 1 78 ? -4.826 9.146 74.741 1.00 53.97 78 GLY A O 1
ATOM 527 N N . SER A 1 79 ? -5.315 6.960 74.881 1.00 53.50 79 SER A N 1
ATOM 528 C CA . SER A 1 79 ? -3.991 6.506 75.335 1.00 53.50 79 SER A CA 1
ATOM 529 C C . SER A 1 79 ? -3.312 5.519 74.378 1.00 53.50 79 SER A C 1
ATOM 531 O O . SER A 1 79 ? -2.184 5.102 74.630 1.00 53.50 79 SER A O 1
ATOM 533 N N . SER A 1 80 ? -3.961 5.154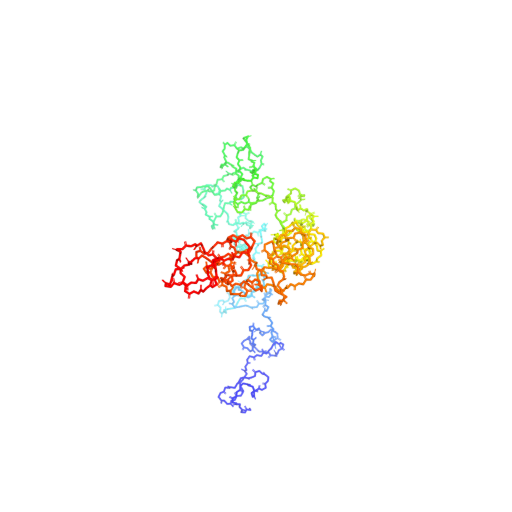 73.272 1.00 54.09 80 SER A N 1
ATOM 534 C CA . SER A 1 80 ? -3.417 4.264 72.244 1.00 54.09 80 SER A CA 1
ATOM 535 C C . SER A 1 80 ? -3.588 4.882 70.859 1.00 54.09 80 SER A C 1
ATOM 537 O O . SER A 1 80 ? -4.673 5.319 70.491 1.00 54.09 80 SER A O 1
ATOM 539 N N . SER A 1 81 ? -2.519 4.872 70.061 1.00 55.66 81 SER A N 1
ATOM 540 C CA . SER A 1 81 ? -2.503 5.244 68.637 1.00 55.66 81 SER A CA 1
ATOM 541 C C . SER A 1 81 ? -3.141 4.174 67.734 1.00 55.66 81 SER A C 1
ATOM 543 O O . SER A 1 81 ? -2.764 4.047 66.577 1.00 55.66 81 SER A O 1
ATOM 545 N N . PHE A 1 82 ? -4.052 3.366 68.282 1.00 55.62 82 PHE A N 1
ATOM 546 C CA . PHE A 1 82 ? -4.668 2.221 67.616 1.00 55.62 82 PHE A CA 1
ATOM 547 C C . PHE A 1 82 ? -6.185 2.262 67.841 1.00 55.62 82 PHE A C 1
ATOM 549 O O . PHE A 1 82 ? -6.646 2.376 68.987 1.00 55.62 82 PHE A O 1
ATOM 556 N N . GLY A 1 83 ? -6.951 2.211 66.752 1.00 67.25 83 GLY A N 1
ATOM 557 C CA . GLY A 1 83 ? -8.413 2.108 66.751 1.00 67.25 83 GLY A CA 1
ATOM 558 C C . GLY A 1 83 ? -8.885 0.731 66.274 1.00 67.25 83 GLY A C 1
ATOM 559 O O . GLY A 1 83 ? -8.057 -0.129 65.977 1.00 67.25 83 GLY A O 1
ATOM 560 N N . THR A 1 84 ? -10.199 0.522 66.178 1.00 72.06 84 THR A N 1
ATOM 561 C CA . THR A 1 84 ? -10.802 -0.695 65.597 1.00 72.06 84 THR A CA 1
ATOM 562 C C . THR A 1 84 ? -11.602 -0.382 64.334 1.00 72.06 84 THR A C 1
ATOM 564 O O . THR A 1 84 ? -12.257 0.659 64.237 1.00 72.06 84 THR A O 1
ATOM 567 N N . CYS A 1 85 ? -11.565 -1.284 63.351 1.00 66.38 85 CYS A N 1
ATOM 568 C CA . CYS A 1 85 ? -12.405 -1.176 62.156 1.00 66.38 85 CYS A CA 1
ATOM 569 C C . CYS A 1 85 ? -13.870 -1.467 62.517 1.00 66.38 85 CYS A C 1
ATOM 571 O O . CYS A 1 85 ? -14.174 -2.542 63.031 1.00 66.38 85 CYS A O 1
ATOM 573 N N . SER A 1 86 ? -14.796 -0.544 62.246 1.00 66.94 86 SER A N 1
ATOM 574 C CA . SER A 1 86 ? -16.218 -0.723 62.574 1.00 66.94 86 SER A CA 1
ATOM 575 C C . SER A 1 86 ? -17.156 -0.156 61.504 1.00 66.94 86 SER A C 1
ATOM 577 O O . SER A 1 86 ? -16.830 0.800 60.795 1.00 66.94 86 SER A O 1
ATOM 579 N N . SER A 1 87 ? -18.344 -0.755 61.395 1.00 59.78 87 SER A N 1
ATOM 580 C CA . SER A 1 87 ? -19.393 -0.439 60.419 1.00 59.78 87 SER A CA 1
ATOM 581 C C . SER A 1 87 ? -20.413 0.561 60.987 1.00 59.78 87 SER A C 1
ATOM 583 O O . SER A 1 87 ? -21.557 0.199 61.266 1.00 59.78 87 SER A O 1
ATOM 585 N N . SER A 1 88 ? -20.005 1.807 61.230 1.00 61.50 88 SER A N 1
ATOM 586 C CA . SER A 1 88 ? -20.870 2.825 61.858 1.00 61.50 88 SER A CA 1
ATOM 587 C C . SER A 1 88 ? -21.288 3.981 60.941 1.00 61.50 88 SER A C 1
ATOM 589 O O . SER A 1 88 ? -21.875 4.950 61.427 1.00 61.50 88 SER A O 1
ATOM 591 N N . CYS A 1 89 ? -21.041 3.887 59.630 1.00 63.19 89 CYS A N 1
ATOM 592 C CA . CYS A 1 89 ? -21.519 4.870 58.661 1.00 63.19 89 CYS A CA 1
ATOM 593 C C . CYS A 1 89 ? -22.709 4.344 57.842 1.00 63.19 89 CYS A C 1
ATOM 595 O O . CYS A 1 89 ? -22.786 3.157 57.537 1.00 63.19 89 CYS A O 1
ATOM 597 N N . ALA A 1 90 ? -23.654 5.228 57.517 1.00 66.44 90 ALA A N 1
ATOM 598 C CA . ALA A 1 90 ? -24.873 4.887 56.781 1.00 66.44 90 ALA A CA 1
ATOM 599 C C . ALA A 1 90 ? -24.675 5.050 55.260 1.00 66.44 90 ALA A C 1
ATOM 601 O O . ALA A 1 90 ? -24.061 6.025 54.801 1.00 66.44 90 ALA A O 1
ATOM 602 N N . ALA A 1 91 ? -25.184 4.091 54.481 1.00 62.50 91 ALA A N 1
ATOM 603 C CA . ALA A 1 91 ? -25.107 4.097 53.018 1.00 62.50 91 ALA A CA 1
ATOM 604 C C . ALA A 1 91 ? -26.129 5.069 52.390 1.00 62.50 91 ALA A C 1
ATOM 606 O O . ALA A 1 91 ? -27.008 5.611 53.061 1.00 62.50 91 ALA A O 1
ATOM 607 N N . ARG A 1 92 ? -26.035 5.320 51.076 1.00 66.25 92 ARG A N 1
ATOM 608 C CA . ARG A 1 92 ? -26.975 6.209 50.365 1.00 66.25 92 ARG A CA 1
ATOM 609 C C . ARG A 1 92 ? -28.418 5.724 50.552 1.00 66.25 92 ARG A C 1
ATOM 611 O O . ARG A 1 92 ? -28.738 4.597 50.190 1.00 66.25 92 ARG A O 1
ATOM 618 N N . GLY A 1 93 ? -29.289 6.600 51.051 1.00 64.75 93 GLY A N 1
ATOM 619 C CA . GLY A 1 93 ? -30.695 6.277 51.318 1.00 64.75 93 GLY A CA 1
ATOM 620 C C . GLY A 1 93 ? -30.967 5.652 52.690 1.00 64.75 93 GLY A C 1
ATOM 621 O O . GLY A 1 93 ? -32.131 5.436 53.019 1.00 64.75 93 GLY A O 1
ATOM 622 N N . GLU A 1 94 ? -29.940 5.392 53.503 1.00 71.94 94 GLU A N 1
ATOM 623 C CA . GLU A 1 94 ? -30.117 4.915 54.875 1.00 71.94 94 GLU A CA 1
ATOM 624 C C . GLU A 1 94 ? -30.313 6.055 55.873 1.00 71.94 94 GLU A C 1
ATOM 626 O O . GLU A 1 94 ? -29.894 7.198 55.660 1.00 71.94 94 GLU A O 1
ATOM 631 N N . SER A 1 95 ? -30.965 5.715 56.982 1.00 66.88 95 SER A N 1
ATOM 632 C CA . SER A 1 95 ? -31.311 6.650 58.041 1.00 66.88 95 SER A CA 1
ATOM 633 C C . SER A 1 95 ? -30.069 7.150 58.779 1.00 66.88 95 SER A C 1
ATOM 635 O O . SER A 1 95 ? -29.247 6.356 59.231 1.00 66.88 95 SER A O 1
ATOM 637 N N . CYS A 1 96 ? -29.969 8.459 58.993 1.00 71.06 96 CYS A N 1
ATOM 638 C CA . CYS A 1 96 ? -28.904 9.083 59.775 1.00 71.06 96 CYS A CA 1
ATOM 639 C C . CYS A 1 96 ? -29.480 9.908 60.936 1.00 71.06 96 CYS A C 1
ATOM 641 O O . CYS A 1 96 ? -30.428 10.673 60.774 1.00 71.06 96 CYS A O 1
ATOM 643 N N . SER A 1 97 ? -28.915 9.758 62.139 1.00 63.06 97 SER A N 1
ATOM 644 C CA . SER A 1 97 ? -29.295 10.543 63.324 1.00 63.06 97 SER A CA 1
ATOM 645 C C . SER A 1 97 ? -28.210 10.490 64.402 1.00 63.06 97 SER A C 1
ATOM 647 O O . SER A 1 97 ? -27.660 9.423 64.656 1.00 63.06 97 SER A O 1
ATOM 649 N N . GLY A 1 98 ? -27.933 11.616 65.072 1.00 51.44 98 GLY A N 1
ATOM 650 C CA . GLY A 1 98 ? -27.204 11.621 66.349 1.00 51.44 98 GLY A CA 1
ATOM 651 C C . GLY A 1 98 ? -25.756 11.116 66.311 1.00 51.44 98 GLY A C 1
ATOM 652 O O . GLY A 1 98 ? -25.359 10.390 67.215 1.00 51.44 98 GLY A O 1
ATOM 653 N N . GLY A 1 99 ? -24.971 11.507 65.302 1.00 49.34 99 GLY A N 1
ATOM 654 C CA . GLY A 1 99 ? -23.517 11.275 65.265 1.00 49.34 99 GLY A CA 1
ATOM 655 C C . GLY A 1 99 ? -23.027 10.180 64.310 1.00 49.34 99 GLY A C 1
ATOM 656 O O . GLY A 1 99 ? -21.819 10.053 64.144 1.00 49.34 99 GLY A O 1
ATOM 657 N N . ALA A 1 100 ? -23.915 9.436 63.641 1.00 53.41 100 ALA A N 1
ATOM 658 C CA . ALA A 1 100 ? -23.518 8.544 62.546 1.00 53.41 100 ALA A CA 1
ATOM 659 C C . ALA A 1 100 ? -23.186 9.362 61.282 1.00 53.41 100 ALA A C 1
ATOM 661 O O . ALA A 1 100 ? -24.047 10.077 60.760 1.00 53.41 100 ALA A O 1
ATOM 662 N N . ALA A 1 101 ? -21.936 9.284 60.814 1.00 63.94 101 ALA A N 1
ATOM 663 C CA . ALA A 1 101 ? -21.503 9.900 59.562 1.00 63.94 101 ALA A CA 1
ATOM 664 C C . ALA A 1 101 ? -22.018 9.078 58.372 1.00 63.94 101 ALA A C 1
ATOM 666 O O . ALA A 1 101 ? -22.106 7.858 58.446 1.00 63.94 101 ALA A O 1
ATOM 667 N N . CYS A 1 102 ? -22.372 9.725 57.268 1.00 69.19 102 CYS A N 1
ATOM 668 C CA . CYS A 1 102 ? -22.700 9.009 56.042 1.00 69.19 102 CYS A CA 1
ATOM 669 C C . CYS A 1 102 ? -21.400 8.622 55.320 1.00 69.19 102 CYS A C 1
ATOM 671 O O . CYS A 1 102 ? -20.460 9.420 55.279 1.00 69.19 102 CYS A O 1
ATOM 673 N N . CYS A 1 103 ? -21.319 7.405 54.777 1.00 65.19 103 CYS A N 1
ATOM 674 C CA . CYS A 1 103 ? -20.084 6.927 54.144 1.00 65.19 103 CYS A CA 1
ATOM 675 C C . CYS A 1 103 ? -19.766 7.718 52.857 1.00 65.19 103 CYS A C 1
ATOM 677 O O . CYS A 1 103 ? -20.667 8.269 52.228 1.00 65.19 103 CYS A O 1
ATOM 679 N N . ASN A 1 104 ? -18.506 7.712 52.407 1.00 58.22 104 ASN A N 1
ATOM 680 C CA . ASN A 1 104 ? -18.112 8.133 51.050 1.00 58.22 104 ASN A CA 1
ATOM 681 C C . ASN A 1 104 ? -18.533 9.566 50.648 1.00 58.22 104 ASN A C 1
ATOM 683 O O . ASN A 1 104 ? -19.010 9.794 49.537 1.00 58.22 104 ASN A O 1
ATOM 687 N N . GLY A 1 105 ? -18.378 10.541 51.553 1.00 56.56 105 GLY A N 1
ATOM 688 C CA . GLY A 1 105 ? -18.650 11.959 51.258 1.00 56.56 105 GLY A CA 1
ATOM 689 C C . GLY A 1 105 ? -20.138 12.327 51.176 1.00 56.56 105 GLY A C 1
ATOM 690 O O . GLY A 1 105 ? -20.490 13.412 50.710 1.00 56.56 105 GLY A O 1
ATOM 691 N N . LEU A 1 106 ? -21.023 11.436 51.622 1.00 67.00 106 LEU A N 1
ATOM 692 C CA . LEU A 1 106 ? -22.444 11.716 51.785 1.00 67.00 106 LEU A CA 1
ATOM 693 C C . LEU A 1 106 ? -22.677 12.628 53.005 1.00 67.00 106 LEU A C 1
ATOM 695 O O . LEU A 1 106 ? -21.922 12.616 53.978 1.00 67.00 106 LEU A O 1
ATOM 699 N N . VAL A 1 107 ? -23.758 13.402 52.974 1.00 69.50 107 VAL A N 1
ATOM 700 C CA . VAL A 1 107 ? -24.200 14.254 54.083 1.00 69.50 107 VAL A CA 1
ATOM 701 C C . VAL A 1 107 ? -25.563 13.801 54.581 1.00 69.50 107 VAL A C 1
ATOM 703 O O . VAL A 1 107 ? -26.418 13.354 53.815 1.00 69.50 107 VAL A O 1
ATOM 706 N N . CYS A 1 108 ? -25.774 13.921 55.888 1.00 66.94 108 CYS A N 1
ATOM 707 C CA . CYS A 1 108 ? -27.060 13.619 56.494 1.00 66.94 108 CYS A CA 1
ATOM 708 C C . CYS A 1 108 ? -28.040 14.765 56.210 1.00 66.94 108 CYS A C 1
ATOM 710 O O . CYS A 1 108 ? -27.915 15.841 56.797 1.00 66.94 108 CYS A O 1
ATOM 712 N N . ASN A 1 109 ? -29.012 14.544 55.323 1.00 67.00 109 ASN A N 1
ATOM 713 C CA . ASN A 1 109 ? -30.087 15.497 55.047 1.00 67.00 109 ASN A CA 1
ATOM 714 C C . ASN A 1 109 ? -31.425 14.882 55.465 1.00 67.00 109 ASN A C 1
ATOM 716 O O . ASN A 1 109 ? -31.799 13.808 55.002 1.00 67.00 109 ASN A O 1
ATOM 720 N N . SER A 1 110 ? -32.145 15.562 56.362 1.00 64.62 110 SER A N 1
ATOM 721 C CA . SER A 1 110 ? -33.498 15.167 56.787 1.00 64.62 110 SER A CA 1
ATOM 722 C C . SER A 1 110 ? -33.592 13.705 57.245 1.00 64.62 110 SER A C 1
ATOM 724 O O . SER A 1 110 ? -34.509 12.972 56.884 1.00 64.62 110 SER A O 1
ATOM 726 N N . ALA A 1 111 ? -32.610 13.297 58.053 1.00 69.62 111 ALA A N 1
ATOM 727 C CA . ALA A 1 111 ? -32.439 11.955 58.599 1.00 69.62 111 ALA A CA 1
ATOM 728 C C . ALA A 1 111 ? -32.148 10.846 57.575 1.00 69.62 111 ALA A C 1
ATOM 730 O O . ALA A 1 111 ? -32.285 9.678 57.918 1.00 69.62 111 ALA A O 1
ATOM 731 N N . THR A 1 112 ? -31.713 11.185 56.356 1.00 68.50 112 THR A N 1
ATOM 732 C CA . THR A 1 112 ? -31.265 10.218 55.342 1.00 68.50 112 THR A CA 1
ATOM 733 C C . THR A 1 112 ? -29.920 10.634 54.736 1.00 68.50 112 THR A C 1
ATOM 735 O O . THR A 1 112 ? -29.663 11.818 54.515 1.00 68.50 112 THR A O 1
ATOM 738 N N . CYS A 1 113 ? -29.042 9.676 54.454 1.00 69.88 113 CYS A N 1
ATOM 739 C CA . CYS A 1 113 ? -27.759 9.949 53.810 1.00 69.88 113 CYS A CA 1
ATOM 740 C C . CYS A 1 113 ? -27.922 10.220 52.308 1.00 69.88 113 CYS A C 1
ATOM 742 O O . CYS A 1 113 ? -28.328 9.338 51.544 1.00 69.88 113 CYS A O 1
ATOM 744 N N . VAL A 1 114 ? -27.573 11.438 51.881 1.00 70.12 114 VAL A N 1
ATOM 745 C CA . VAL A 1 114 ? -27.663 11.913 50.489 1.00 70.12 114 VAL A CA 1
ATOM 746 C C . VAL A 1 114 ? -26.327 12.486 50.010 1.00 70.12 114 VAL A C 1
ATOM 748 O O . VAL A 1 114 ? -25.432 12.756 50.806 1.00 70.12 114 VAL A O 1
ATOM 751 N N . GLN A 1 115 ? -26.163 12.665 48.697 1.00 68.06 115 GLN A N 1
ATOM 752 C CA . GLN A 1 115 ? -24.976 13.318 48.132 1.00 68.06 115 GLN A CA 1
ATOM 753 C C . GLN A 1 115 ? -24.887 14.772 48.622 1.00 68.06 115 GLN A C 1
ATOM 755 O O . GLN A 1 115 ? -25.911 15.447 48.697 1.00 68.06 115 GLN A O 1
ATOM 760 N N . ALA A 1 116 ? -23.680 15.267 48.911 1.00 65.19 116 ALA A N 1
ATOM 761 C CA . ALA A 1 116 ? -23.434 16.687 49.153 1.00 65.19 116 ALA A CA 1
ATOM 762 C C . ALA A 1 116 ? -23.702 17.494 47.869 1.00 65.19 116 ALA A C 1
ATOM 764 O O . ALA A 1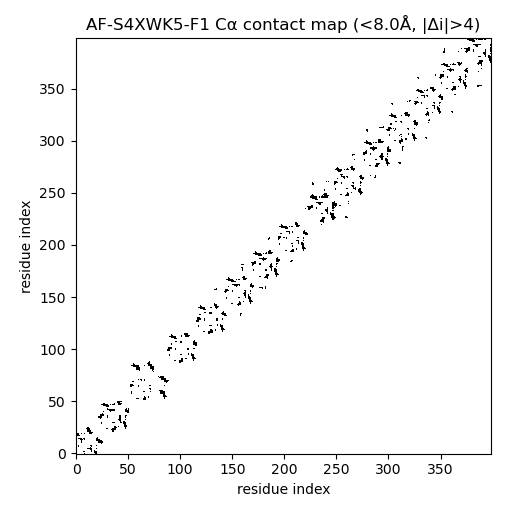 116 ? -22.803 17.699 47.059 1.00 65.19 116 ALA A O 1
ATOM 765 N N . CYS A 1 117 ? -24.955 17.891 47.656 1.00 68.94 117 CYS A N 1
ATOM 766 C CA . CYS A 1 117 ? -25.383 18.657 46.494 1.00 68.94 117 CYS A CA 1
ATOM 767 C C . CYS A 1 117 ? -25.964 20.018 46.901 1.00 68.94 117 CYS A C 1
ATOM 769 O O . CYS A 1 117 ? -26.406 20.219 48.034 1.00 68.94 117 CYS A O 1
ATOM 771 N N . ARG A 1 118 ? -25.907 20.978 45.980 1.00 75.31 118 ARG A N 1
ATOM 772 C CA . ARG A 1 118 ? -26.361 22.358 46.155 1.00 75.31 118 ARG A CA 1
ATOM 773 C C . ARG A 1 118 ? -27.824 22.492 45.728 1.00 75.31 118 ARG A C 1
ATOM 775 O O . ARG A 1 118 ? -28.212 22.055 44.645 1.00 75.31 118 ARG A O 1
ATOM 782 N N . GLU A 1 119 ? -28.631 23.092 46.596 1.00 73.75 119 GLU A N 1
ATOM 783 C CA . GLU A 1 119 ? -30.045 23.370 46.320 1.00 73.75 119 GLU A CA 1
ATOM 784 C C . GLU A 1 119 ? -30.195 24.569 45.374 1.00 73.75 119 GLU A C 1
ATOM 786 O O . GLU A 1 119 ? -29.239 25.299 45.107 1.00 73.75 119 GLU A O 1
ATOM 791 N N . ARG A 1 120 ? -31.417 24.805 44.891 1.00 74.12 120 ARG A N 1
ATOM 792 C CA . ARG A 1 120 ? -31.739 25.916 43.985 1.00 74.12 120 ARG A CA 1
ATOM 793 C C . ARG A 1 120 ? -31.220 27.258 44.531 1.00 74.12 120 ARG A C 1
ATOM 795 O O . ARG A 1 120 ? -31.323 27.524 45.724 1.00 74.12 120 ARG A O 1
ATOM 802 N N . GLU A 1 121 ? -30.684 28.088 43.636 1.00 76.94 121 GLU A N 1
ATOM 803 C CA . GLU A 1 121 ? -30.088 29.412 43.891 1.00 76.94 121 GLU A CA 1
ATOM 804 C C . GLU A 1 121 ? -28.809 29.409 44.747 1.00 76.94 121 GLU A C 1
ATOM 806 O O . GLU A 1 121 ? -28.260 30.471 45.037 1.00 76.94 121 GLU A O 1
ATOM 811 N N . GLN A 1 122 ? -28.277 28.240 45.114 1.00 76.69 122 GLN A N 1
ATOM 812 C CA . GLN A 1 122 ? -26.971 28.154 45.762 1.00 76.69 122 GLN A CA 1
ATOM 813 C C . GLN A 1 122 ? -25.838 28.152 44.741 1.00 76.69 122 GLN A C 1
ATOM 815 O O . GLN A 1 122 ? -25.979 27.617 43.642 1.00 76.69 122 GLN A O 1
ATOM 820 N N . GLY A 1 123 ? -24.698 28.715 45.145 1.00 75.19 123 GLY A N 1
ATOM 821 C CA . GLY A 1 123 ? -23.482 28.700 44.345 1.00 75.19 123 GLY A CA 1
ATOM 822 C C . GLY A 1 123 ? -22.989 27.276 44.082 1.00 75.19 123 GLY A C 1
ATOM 823 O O . GLY A 1 123 ? -22.935 26.464 45.010 1.00 75.19 123 GLY A O 1
ATOM 824 N N . CYS A 1 124 ? -22.621 26.987 42.839 1.00 79.44 124 CYS A N 1
ATOM 825 C CA . CYS A 1 124 ? -22.165 25.673 42.391 1.00 79.44 124 CYS A CA 1
ATOM 826 C C . CYS A 1 124 ? -20.834 25.761 41.638 1.00 79.44 124 CYS A C 1
ATOM 828 O O . CYS A 1 124 ? -20.505 26.790 41.045 1.00 79.44 124 CYS A O 1
ATOM 830 N N . SER A 1 125 ? -20.070 24.673 41.701 1.00 75.25 125 SER A N 1
ATOM 831 C CA . SER A 1 125 ? -18.803 24.453 40.993 1.00 75.25 125 SER A CA 1
ATOM 832 C C . SER A 1 125 ? -18.636 22.959 40.708 1.00 75.25 125 SER A C 1
ATOM 834 O O . SER A 1 125 ? -19.457 22.151 41.153 1.00 75.25 125 SER A O 1
ATOM 836 N N . ASP A 1 126 ? -17.561 22.582 40.018 1.00 60.75 126 ASP A N 1
ATOM 837 C CA . ASP A 1 126 ? -17.238 21.178 39.741 1.00 60.75 126 ASP A CA 1
ATOM 838 C C . ASP A 1 126 ? -17.063 20.345 41.026 1.00 60.75 126 ASP A C 1
ATOM 840 O O . ASP A 1 126 ? -17.438 19.174 41.061 1.00 60.75 126 ASP A O 1
ATOM 844 N N . GLU A 1 127 ? -16.582 20.946 42.124 1.00 58.56 127 GLU A N 1
ATOM 845 C CA . GLU A 1 127 ? -16.473 20.274 43.430 1.00 58.56 127 GLU A CA 1
ATOM 846 C C . GLU A 1 127 ? -17.748 20.365 44.293 1.00 58.56 127 GLU A C 1
ATOM 848 O O . GLU A 1 127 ? -17.804 19.792 45.383 1.00 58.56 127 GLU A O 1
ATOM 853 N N . ALA A 1 128 ? -18.778 21.089 43.839 1.00 69.44 128 ALA A N 1
ATOM 854 C CA . ALA A 1 128 ? -20.033 21.301 44.563 1.00 69.44 128 ALA A CA 1
ATOM 855 C C . ALA A 1 128 ? -21.249 21.264 43.609 1.00 69.44 128 ALA A C 1
ATOM 857 O O . ALA A 1 128 ? -21.838 22.316 43.321 1.00 69.44 128 ALA A O 1
ATOM 858 N N . PRO A 1 129 ? -21.639 20.068 43.124 1.00 69.88 129 PRO A N 1
ATOM 859 C CA . PRO A 1 129 ? -22.676 19.907 42.107 1.00 69.88 129 PRO A CA 1
ATOM 860 C C . PRO A 1 129 ? -24.085 20.174 42.650 1.00 69.88 129 PRO A C 1
ATOM 862 O O . PRO A 1 129 ? -24.351 20.044 43.844 1.00 69.88 129 PRO A O 1
ATOM 865 N N . CYS A 1 130 ? -25.017 20.518 41.763 1.00 78.81 130 CYS A N 1
ATOM 866 C CA . CYS A 1 130 ? -26.420 20.744 42.111 1.00 78.81 130 CYS A CA 1
ATOM 867 C C . CYS A 1 130 ? -27.180 19.437 42.376 1.00 78.81 130 CYS A C 1
ATOM 869 O O . CYS A 1 130 ? -26.801 18.368 41.895 1.00 78.81 130 CYS A O 1
ATOM 871 N N . CYS A 1 131 ? -28.248 19.512 43.173 1.00 71.75 131 CYS A N 1
ATOM 872 C CA . CYS A 1 131 ? -29.105 18.357 43.437 1.00 71.75 131 CYS A CA 1
ATOM 873 C C . CYS A 1 131 ? -29.883 17.924 42.184 1.00 71.75 131 CYS A C 1
ATOM 875 O O . CYS A 1 131 ? -30.084 18.712 41.265 1.00 71.75 131 CYS A O 1
ATOM 877 N N . ALA A 1 132 ? -30.318 16.659 42.136 1.00 60.69 132 ALA A N 1
ATOM 878 C CA . ALA A 1 132 ? -31.025 16.103 40.979 1.00 60.69 132 ALA A CA 1
ATOM 879 C C . ALA A 1 132 ? -32.245 16.962 40.579 1.00 60.69 132 ALA A C 1
ATOM 881 O O . ALA A 1 132 ? -33.032 17.357 41.439 1.00 60.69 132 ALA A O 1
ATOM 882 N N . GLY A 1 133 ? -32.389 17.243 39.278 1.00 64.19 133 GLY A N 1
ATOM 883 C CA . GLY A 1 133 ? -33.388 18.179 38.738 1.00 64.19 133 GLY A CA 1
ATOM 884 C C . GLY A 1 133 ? -32.946 19.651 38.728 1.00 64.19 133 GLY A C 1
ATOM 885 O O . GLY A 1 133 ? -33.750 20.534 38.426 1.00 64.19 133 GLY A O 1
ATOM 886 N N . LEU A 1 134 ? -31.684 19.925 39.077 1.00 72.44 134 LEU A N 1
ATOM 887 C CA . LEU A 1 134 ? -31.051 21.236 38.993 1.00 72.44 134 LEU A CA 1
ATOM 888 C C . LEU A 1 134 ? -29.712 21.134 38.247 1.00 72.44 134 LEU A C 1
ATOM 890 O O . LEU A 1 134 ? -29.000 20.137 38.367 1.00 72.44 134 LEU A O 1
ATOM 894 N N . GLU A 1 135 ? -29.329 22.199 37.553 1.00 76.75 135 GLU A N 1
ATOM 895 C CA . GLU A 1 135 ? -28.055 22.321 36.848 1.00 76.75 135 GLU A CA 1
ATOM 896 C C . GLU A 1 135 ? -27.313 23.596 37.249 1.00 76.75 135 GLU A C 1
ATOM 898 O O . GLU A 1 135 ? -27.915 24.604 37.632 1.00 76.75 135 GLU A O 1
ATOM 903 N N . CYS A 1 136 ? -25.982 23.537 37.192 1.00 74.94 136 CYS A N 1
ATOM 904 C CA . CYS A 1 136 ? -25.133 24.670 37.507 1.00 74.94 136 CYS A CA 1
ATOM 905 C C . CYS A 1 136 ? -25.091 25.647 36.329 1.00 74.94 136 CYS A C 1
ATOM 907 O O . CYS A 1 136 ? -24.370 25.431 35.359 1.00 74.94 136 CYS A O 1
ATOM 909 N N . ALA A 1 137 ? -25.845 26.739 36.428 1.00 76.69 137 ALA A N 1
ATOM 910 C CA . ALA A 1 137 ? -25.908 27.778 35.410 1.00 76.69 137 ALA A CA 1
ATOM 911 C C . ALA A 1 137 ? -25.422 29.107 35.995 1.00 76.69 137 ALA A C 1
ATOM 913 O O . ALA A 1 137 ? -25.937 29.584 37.008 1.00 76.69 137 ALA A O 1
ATOM 914 N N . GLU A 1 138 ? -24.412 29.709 35.359 1.00 77.69 138 GLU A N 1
ATOM 915 C CA . GLU A 1 138 ? -23.791 30.969 35.808 1.00 77.69 138 GLU A CA 1
ATOM 916 C C . GLU A 1 138 ? -23.299 30.905 37.270 1.00 77.69 138 GLU A C 1
ATOM 918 O O . GLU A 1 138 ? -23.396 31.867 38.032 1.00 77.69 138 GLU A O 1
ATOM 923 N N . GLY A 1 139 ? -22.794 29.735 37.677 1.00 78.56 139 GLY A N 1
ATOM 924 C CA . GLY A 1 139 ? -22.293 29.492 39.028 1.00 78.56 139 GLY A CA 1
ATOM 925 C C . GLY A 1 139 ? -23.382 29.386 40.095 1.00 78.56 139 GLY A C 1
ATOM 926 O O . GLY A 1 139 ? -23.055 29.467 41.273 1.00 78.56 139 GLY A O 1
ATOM 927 N N . SER A 1 140 ? -24.657 29.217 39.723 1.00 82.94 140 SER A N 1
ATOM 928 C CA . SER A 1 140 ? -25.764 28.949 40.653 1.00 82.94 140 SER A CA 1
ATOM 929 C C . SER A 1 140 ? -26.645 27.785 40.191 1.00 82.94 140 SER A C 1
ATOM 931 O O . SER A 1 140 ? -26.876 27.603 38.999 1.00 82.94 140 SER A O 1
ATOM 933 N N . CYS A 1 141 ? -27.193 27.012 41.126 1.00 80.44 141 CYS A N 1
ATOM 934 C CA . CYS A 1 141 ? -28.092 25.910 40.793 1.00 80.44 141 CYS A CA 1
ATOM 935 C C . CYS A 1 141 ? -29.459 26.414 40.339 1.00 80.44 141 CYS A C 1
ATOM 937 O O . CYS A 1 141 ? -30.200 27.020 41.117 1.00 80.44 141 CYS A O 1
ATOM 939 N N . ARG A 1 142 ? -29.830 26.133 39.093 1.00 82.88 142 ARG A N 1
ATOM 940 C CA . ARG A 1 142 ? -31.141 26.466 38.523 1.00 82.88 142 ARG A CA 1
ATOM 941 C C . ARG A 1 142 ? -31.895 25.201 38.165 1.00 82.88 142 ARG A C 1
ATOM 943 O O . ARG A 1 142 ? -31.297 24.159 37.954 1.00 82.88 142 ARG A O 1
ATOM 950 N N . ALA A 1 143 ? -33.219 25.290 38.142 1.00 78.81 143 ALA A N 1
ATOM 951 C CA . ALA A 1 143 ? -34.033 24.185 37.660 1.00 78.81 143 ALA A CA 1
ATOM 952 C C . ALA A 1 143 ? -33.940 24.085 36.145 1.00 78.81 143 ALA A C 1
ATOM 954 O O . ALA A 1 143 ? -33.948 25.109 35.470 1.00 78.81 143 ALA A O 1
ATOM 955 N N . CYS A 1 144 ? -33.900 22.855 35.662 1.00 76.25 144 CYS A N 1
ATOM 956 C CA . CYS A 1 144 ? -33.908 22.521 34.252 1.00 76.25 144 CYS A CA 1
ATOM 957 C C . CYS A 1 144 ? -34.982 21.448 34.003 1.00 76.25 144 CYS A C 1
ATOM 959 O O . CYS A 1 144 ? -35.509 20.848 34.946 1.00 76.25 144 CYS A O 1
ATOM 961 N N . ALA A 1 145 ? -35.347 21.244 32.745 1.00 78.50 145 ALA A N 1
ATOM 962 C CA . ALA A 1 145 ? -36.402 20.348 32.305 1.00 78.50 145 ALA A CA 1
ATOM 963 C C . ALA A 1 145 ? -35.824 19.154 31.521 1.00 78.50 145 ALA A C 1
ATOM 965 O O . ALA A 1 145 ? -34.931 19.311 30.690 1.00 78.50 145 ALA A O 1
ATOM 966 N N . ASP A 1 146 ? -36.335 17.952 31.798 1.00 65.81 146 ASP A N 1
ATOM 967 C CA . ASP A 1 146 ? -35.943 16.713 31.111 1.00 65.81 146 ASP A CA 1
ATOM 968 C C . ASP A 1 146 ? -36.570 16.597 29.708 1.00 65.81 146 ASP A C 1
ATOM 970 O O . ASP A 1 146 ? -37.444 17.379 29.321 1.00 65.81 146 ASP A O 1
ATOM 974 N N . VAL A 1 147 ? -36.167 15.574 28.945 1.00 67.06 147 VAL A N 1
ATOM 975 C CA . VAL A 1 147 ? -36.699 15.290 27.600 1.00 67.06 147 VAL A CA 1
ATOM 976 C C . VAL A 1 147 ? -38.234 15.291 27.576 1.00 67.06 147 VAL A C 1
ATOM 978 O O . VAL A 1 147 ? -38.904 14.641 28.379 1.00 67.06 147 VAL A O 1
ATOM 981 N N . GLY A 1 148 ? -38.800 16.006 26.606 1.00 60.88 148 GLY A N 1
ATOM 982 C CA . GLY A 1 148 ? -40.233 16.107 26.361 1.00 60.88 148 GLY A CA 1
ATOM 983 C C . GLY A 1 148 ? -40.966 17.119 27.242 1.00 60.88 148 GLY A C 1
ATOM 984 O O . GLY A 1 148 ? -42.148 17.363 26.988 1.00 60.88 148 GLY A O 1
ATOM 985 N N . PHE A 1 149 ? -40.317 17.731 28.236 1.00 76.00 149 PHE A N 1
ATOM 986 C CA . PHE A 1 149 ? -40.904 18.819 29.021 1.00 76.00 149 PHE A CA 1
ATOM 987 C C . PHE A 1 149 ? -40.811 20.153 28.293 1.00 76.00 149 PHE A C 1
ATOM 989 O O . PHE A 1 149 ? -39.964 20.342 27.427 1.00 76.00 149 PHE A O 1
ATOM 996 N N . SER A 1 150 ? -41.725 21.063 28.629 1.00 78.75 150 SER A N 1
ATOM 997 C CA . SER A 1 150 ? -41.824 22.358 27.968 1.00 78.75 150 SER A CA 1
ATOM 998 C C . SER A 1 150 ? -40.620 23.246 28.261 1.00 78.75 150 SER A C 1
ATOM 1000 O O . SER A 1 150 ? -40.236 23.373 29.423 1.00 78.75 150 SER A O 1
ATOM 1002 N N . CYS A 1 151 ? -40.117 23.928 27.241 1.00 80.25 151 CYS A N 1
ATOM 1003 C CA . CYS A 1 151 ? -39.020 24.885 27.338 1.00 80.25 151 CYS A CA 1
ATOM 1004 C C . CYS A 1 151 ? -39.298 26.112 26.465 1.00 80.25 151 CYS A C 1
ATOM 1006 O O . CYS A 1 151 ? -40.140 26.079 25.567 1.00 80.25 151 CYS A O 1
ATOM 1008 N N . SER A 1 152 ? -38.578 27.197 26.732 1.00 80.62 152 SER A N 1
ATOM 1009 C CA . SER A 1 152 ? -38.605 28.439 25.953 1.00 80.62 152 SER A CA 1
ATOM 1010 C C . SER A 1 152 ? -37.237 28.815 25.376 1.00 80.62 152 SER A C 1
ATOM 1012 O O . SER A 1 152 ? -37.162 29.566 24.404 1.00 80.62 152 SER A O 1
ATOM 1014 N N . ALA A 1 153 ? -36.160 28.273 25.944 1.00 75.81 153 ALA A N 1
ATOM 1015 C CA . ALA A 1 153 ? -34.790 28.388 25.466 1.00 75.81 153 ALA A CA 1
ATOM 1016 C C . ALA A 1 153 ? -33.983 27.132 25.837 1.00 75.81 153 ALA A C 1
ATOM 1018 O O . ALA A 1 153 ? -34.357 26.401 26.751 1.00 75.81 153 ALA A O 1
ATOM 1019 N N . ALA A 1 154 ? -32.847 26.904 25.167 1.00 66.19 154 ALA A N 1
ATOM 1020 C CA . ALA A 1 154 ? -31.967 25.754 25.420 1.00 66.19 154 ALA A CA 1
ATOM 1021 C C . ALA A 1 154 ? -31.564 25.610 26.902 1.00 66.19 154 ALA A C 1
ATOM 1023 O O . ALA A 1 154 ? -31.548 24.511 27.437 1.00 66.19 154 ALA A O 1
ATOM 1024 N N . GLY A 1 155 ? -31.321 26.731 27.595 1.00 66.56 155 GLY A N 1
ATOM 1025 C CA . GLY A 1 155 ? -30.954 26.746 29.018 1.00 66.56 155 GLY A CA 1
ATOM 1026 C C . GLY A 1 155 ? -32.079 26.372 29.993 1.00 66.56 155 GLY A C 1
ATOM 1027 O O . GLY A 1 155 ? -31.826 26.291 31.192 1.00 66.56 155 GLY A O 1
ATOM 1028 N N . ASP A 1 156 ? -33.303 26.156 29.503 1.00 76.88 156 ASP A N 1
ATOM 1029 C CA . ASP A 1 156 ? -34.393 25.590 30.302 1.00 76.88 156 ASP A CA 1
ATOM 1030 C C . ASP A 1 156 ? -34.294 24.061 30.390 1.00 76.88 156 ASP A C 1
ATOM 1032 O O . ASP A 1 156 ? -34.975 23.464 31.220 1.00 76.88 156 ASP A O 1
ATOM 1036 N N . CYS A 1 157 ? -33.480 23.421 29.548 1.00 76.62 157 CYS A N 1
ATOM 1037 C CA . CYS A 1 157 ? -33.351 21.974 29.452 1.00 76.62 157 CYS A CA 1
ATOM 1038 C C . CYS A 1 157 ? -32.100 21.476 30.179 1.00 76.62 157 CYS A C 1
ATOM 1040 O O . CYS A 1 157 ? -31.083 22.158 30.205 1.00 76.62 157 CYS A O 1
ATOM 1042 N N . CYS A 1 158 ? -32.185 20.301 30.805 1.00 71.75 158 CYS A N 1
ATOM 1043 C CA . CYS A 1 158 ? -31.061 19.752 31.563 1.00 71.75 158 CYS A CA 1
ATOM 1044 C C . CYS A 1 158 ? -29.945 19.245 30.639 1.00 71.75 158 CYS A C 1
ATOM 1046 O O . CYS A 1 158 ? -30.214 18.574 29.644 1.00 71.75 158 CYS A O 1
ATOM 1048 N N . GLY A 1 159 ? -28.687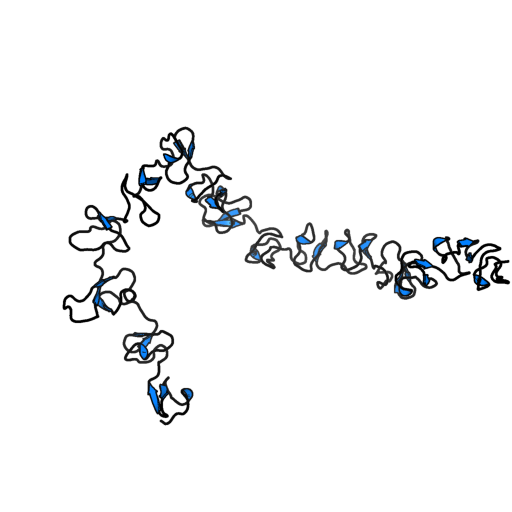 19.470 31.014 1.00 68.69 159 GLY A N 1
ATOM 1049 C CA . GLY A 1 159 ? -27.521 18.995 30.272 1.00 68.69 159 GLY A CA 1
ATOM 1050 C C . GLY A 1 159 ? -27.356 19.730 28.943 1.00 68.69 159 GLY A C 1
ATOM 1051 O O . GLY A 1 159 ? -27.504 20.946 28.880 1.00 68.69 159 GLY A O 1
ATOM 1052 N N . ALA A 1 160 ? -27.040 19.008 27.862 1.00 61.62 160 ALA A N 1
ATOM 1053 C CA . ALA A 1 160 ? -26.944 19.610 26.530 1.00 61.62 160 ALA A CA 1
ATOM 1054 C C . ALA A 1 160 ? -28.181 19.347 25.657 1.00 61.62 160 ALA A C 1
ATOM 1056 O O . ALA A 1 160 ? -28.077 19.374 24.429 1.00 61.62 160 ALA A O 1
ATOM 1057 N N . LEU A 1 161 ? -29.337 19.102 26.279 1.00 68.06 161 LEU A N 1
ATOM 1058 C CA . LEU A 1 161 ? -30.623 19.090 25.589 1.00 68.06 161 LEU A CA 1
ATOM 1059 C C . LEU A 1 161 ? -30.917 20.479 25.005 1.00 68.06 161 LEU A C 1
ATOM 1061 O O . LEU A 1 161 ? -30.613 21.497 25.624 1.00 68.06 161 LEU A O 1
ATOM 1065 N N . ASP A 1 162 ? -31.518 20.518 23.819 1.00 73.94 162 ASP A N 1
ATOM 1066 C CA . ASP A 1 162 ? -31.936 21.767 23.181 1.00 73.94 162 ASP A CA 1
ATOM 1067 C C . ASP A 1 162 ? -33.454 21.938 23.279 1.00 73.94 162 ASP A C 1
ATOM 1069 O O . ASP A 1 162 ? -34.207 20.967 23.418 1.00 73.94 162 ASP A O 1
ATOM 1073 N N . CYS A 1 163 ? -33.909 23.183 23.204 1.00 78.62 163 CYS A N 1
ATOM 1074 C CA . CYS A 1 163 ? -35.322 23.496 23.183 1.00 78.62 163 CYS A CA 1
ATOM 1075 C C . CYS A 1 163 ? -35.853 23.483 21.749 1.00 78.62 163 CYS A C 1
ATOM 1077 O O . CYS A 1 163 ? -35.742 24.469 21.019 1.00 78.62 163 CYS A O 1
ATOM 1079 N N . VAL A 1 164 ? -36.456 22.363 21.352 1.00 77.12 164 VAL A N 1
ATOM 1080 C CA . VAL A 1 164 ? -36.985 22.140 20.003 1.00 77.12 164 VAL A CA 1
ATOM 1081 C C . VAL A 1 164 ? -38.505 22.048 20.071 1.00 77.12 164 VAL A C 1
ATOM 1083 O O . VAL A 1 164 ? -39.052 21.249 20.825 1.00 77.12 164 VAL A O 1
ATOM 1086 N N . ASP A 1 165 ? -39.204 22.879 19.294 1.00 78.06 165 ASP A N 1
ATOM 1087 C CA . ASP A 1 165 ? -40.676 22.939 19.275 1.00 78.06 165 ASP A CA 1
ATOM 1088 C C . ASP A 1 165 ? -41.297 23.074 20.682 1.00 78.06 165 ASP A C 1
ATOM 1090 O O . ASP A 1 165 ? -42.230 22.360 21.057 1.00 78.06 165 ASP A O 1
ATOM 1094 N N . GLU A 1 166 ? -40.739 23.993 21.479 1.00 80.56 166 GLU A N 1
ATOM 1095 C CA . GLU A 1 166 ? -41.131 24.260 22.872 1.00 80.56 166 GLU A CA 1
ATOM 1096 C C . GLU A 1 166 ? -40.983 23.045 23.802 1.00 80.56 166 GLU A C 1
ATOM 1098 O O . GLU A 1 166 ? -41.600 23.013 24.869 1.00 80.56 166 GLU A O 1
ATOM 1103 N N . ARG A 1 167 ? -40.179 22.035 23.432 1.00 79.00 167 ARG A N 1
ATOM 1104 C CA . ARG A 1 167 ? -39.862 20.878 24.277 1.00 79.00 167 ARG A CA 1
ATOM 1105 C C . ARG A 1 167 ? -38.375 20.544 24.294 1.00 79.00 167 ARG A C 1
ATOM 1107 O O . ARG A 1 167 ? -37.689 20.628 23.284 1.00 79.00 167 ARG A O 1
ATOM 1114 N N . CYS A 1 168 ? -37.885 20.101 25.445 1.00 76.00 168 CYS A N 1
ATOM 1115 C CA . CYS A 1 168 ? -36.509 19.643 25.567 1.00 76.00 168 CYS A CA 1
ATOM 1116 C C . CYS A 1 168 ? -36.306 18.357 24.764 1.00 76.00 168 CYS A C 1
ATOM 1118 O O . CYS A 1 168 ? -37.013 17.369 24.979 1.00 76.00 168 CYS A O 1
ATOM 1120 N N . ALA A 1 169 ? -35.352 18.359 23.842 1.00 72.31 169 ALA A N 1
ATOM 1121 C CA . ALA A 1 169 ? -35.045 17.229 22.979 1.00 72.31 169 ALA A CA 1
ATOM 1122 C C . ALA A 1 169 ? -33.532 16.997 22.895 1.00 72.31 169 ALA A C 1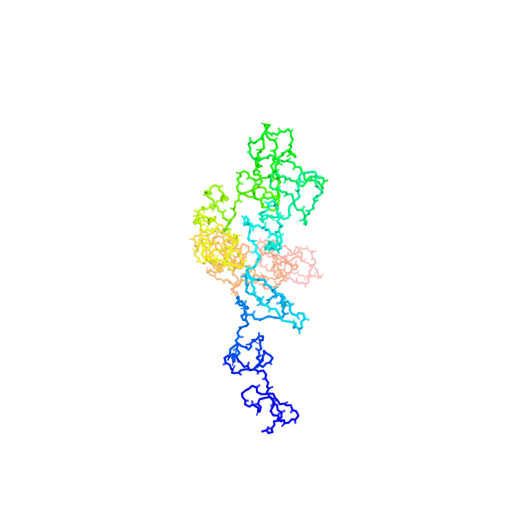
ATOM 1124 O O . ALA A 1 169 ? -32.722 17.900 23.098 1.00 72.31 169 ALA A O 1
ATOM 1125 N N . CYS A 1 170 ? -33.163 15.753 22.607 1.00 70.38 170 CYS A N 1
ATOM 1126 C CA . CYS A 1 170 ? -31.798 15.373 22.265 1.00 70.38 170 CYS A CA 1
ATOM 1127 C C . CYS A 1 170 ? -31.373 15.986 20.913 1.00 70.38 170 CYS A C 1
ATOM 1129 O O . CYS A 1 170 ? -32.208 16.412 20.112 1.00 70.38 170 CYS A O 1
ATOM 1131 N N . LYS A 1 171 ? -30.067 16.008 20.645 1.00 71.94 171 LYS A N 1
ATOM 1132 C CA . LYS A 1 171 ? -29.444 16.576 19.443 1.00 71.94 171 LYS A CA 1
ATOM 1133 C C . LYS A 1 171 ? -29.270 15.543 18.326 1.00 71.94 171 LYS A C 1
ATOM 1135 O O . LYS A 1 171 ? -29.119 14.345 18.575 1.00 71.94 171 LYS A O 1
ATOM 1140 N N . ALA A 1 172 ? -29.287 16.016 17.081 1.00 62.47 172 ALA A N 1
ATOM 1141 C CA . ALA A 1 172 ? -29.123 15.188 15.884 1.00 62.47 172 ALA A CA 1
ATOM 1142 C C . ALA A 1 172 ? -27.657 14.735 15.669 1.00 62.47 172 ALA A C 1
ATOM 1144 O O . ALA A 1 172 ? -26.740 15.347 16.219 1.00 62.47 172 ALA A O 1
ATOM 1145 N N . PRO A 1 173 ? -27.396 13.688 14.858 1.00 65.19 173 PRO A N 1
ATOM 1146 C CA . PRO A 1 173 ? -26.036 13.329 14.448 1.00 65.19 173 PRO A CA 1
ATOM 1147 C C . PRO A 1 173 ? -25.295 14.506 13.794 1.00 65.19 173 PRO A C 1
ATOM 1149 O O . PRO A 1 173 ? -25.870 15.211 12.968 1.00 65.19 173 PRO A O 1
ATOM 1152 N N . GLY A 1 174 ? -24.020 14.695 14.136 1.00 62.47 174 GLY A N 1
ATOM 1153 C CA . GLY A 1 174 ? -23.175 15.794 13.658 1.00 62.47 174 GLY A CA 1
ATOM 1154 C C . GLY A 1 174 ? -23.212 17.061 14.520 1.00 62.47 174 GLY A C 1
ATOM 1155 O O . GLY A 1 174 ? -22.401 17.957 14.298 1.00 62.47 174 GLY A O 1
ATOM 1156 N N . GLU A 1 175 ? -24.102 17.137 15.513 1.00 71.31 175 GLU A N 1
ATOM 1157 C CA . GLU A 1 175 ? -24.179 18.270 16.442 1.00 71.31 175 GLU A CA 1
ATOM 1158 C C . GLU A 1 175 ? -23.206 18.142 17.611 1.00 71.31 175 GLU A C 1
ATOM 1160 O O . GLU A 1 175 ? -22.850 17.043 18.037 1.00 71.31 175 GLU A O 1
ATOM 1165 N N . SER A 1 176 ? -22.811 19.285 18.168 1.00 69.88 176 SER A N 1
ATOM 1166 C CA . SER A 1 176 ? -21.888 19.323 19.302 1.00 69.88 176 SER A CA 1
ATOM 1167 C C . SER A 1 176 ? -22.522 18.824 20.611 1.00 69.88 176 SER A C 1
ATOM 1169 O O . SER A 1 176 ? -23.644 19.198 20.973 1.00 69.88 176 SER A O 1
ATOM 1171 N N . CYS A 1 177 ? -21.782 18.013 21.361 1.00 69.69 177 CYS A N 1
ATOM 1172 C CA . CYS A 1 177 ? -22.212 17.375 22.604 1.00 69.69 177 CYS A CA 1
ATOM 1173 C C . CYS A 1 177 ? -21.098 17.380 23.659 1.00 69.69 177 CYS A C 1
ATOM 1175 O O . CYS A 1 177 ? -19.916 17.510 23.344 1.00 69.69 177 CYS A O 1
ATOM 1177 N N . ALA A 1 178 ? -21.480 17.218 24.924 1.00 63.09 178 ALA A N 1
ATOM 1178 C CA . ALA A 1 178 ? -20.562 17.056 26.052 1.00 63.09 178 ALA A CA 1
ATOM 1179 C C . ALA A 1 178 ? -20.748 15.702 26.758 1.00 63.09 178 ALA A C 1
ATOM 1181 O O . ALA A 1 178 ? -19.846 15.231 27.453 1.00 63.09 178 ALA A O 1
ATOM 1182 N N . ARG A 1 179 ? -21.916 15.070 26.595 1.00 54.44 179 ARG A N 1
ATOM 1183 C CA . ARG A 1 179 ? -22.296 13.803 27.219 1.00 54.44 179 ARG A CA 1
ATOM 1184 C C . ARG A 1 179 ? -22.978 12.871 26.215 1.00 54.44 179 ARG A C 1
ATOM 1186 O O . ARG A 1 179 ? -23.633 13.341 25.289 1.00 54.44 179 ARG A O 1
ATOM 1193 N N . PRO A 1 180 ? -22.876 11.542 26.395 1.00 55.91 180 PRO A N 1
ATOM 1194 C CA . PRO A 1 180 ? -23.505 10.577 25.493 1.00 55.91 180 PRO A CA 1
ATOM 1195 C C . PRO A 1 180 ? -25.023 10.735 25.334 1.00 55.91 180 PRO A C 1
ATOM 1197 O O . PRO A 1 180 ? -25.527 10.491 24.243 1.00 55.91 180 PRO A O 1
ATOM 1200 N N . ASP A 1 181 ? -25.723 11.160 26.389 1.00 61.81 181 ASP A N 1
ATOM 1201 C CA . ASP A 1 181 ? -27.186 11.313 26.404 1.00 61.81 181 ASP A CA 1
ATOM 1202 C C . ASP A 1 181 ? -27.677 12.596 25.714 1.00 61.81 181 ASP A C 1
ATOM 1204 O O . ASP A 1 181 ? -28.878 12.777 25.516 1.00 61.81 181 ASP A O 1
ATOM 1208 N N . ASP A 1 182 ? -26.757 13.471 25.296 1.00 67.88 182 ASP A N 1
ATOM 1209 C CA . ASP A 1 182 ? -27.088 14.664 24.517 1.00 67.88 182 ASP A CA 1
ATOM 1210 C C . ASP A 1 182 ? -27.587 14.299 23.109 1.00 67.88 182 ASP A C 1
ATOM 1212 O O . ASP A 1 182 ? -28.191 15.132 22.443 1.00 67.88 182 ASP A O 1
ATOM 1216 N N . CYS A 1 183 ? -27.342 13.072 22.639 1.00 72.38 183 CYS A N 1
ATOM 1217 C CA . CYS A 1 183 ? -27.538 12.652 21.254 1.00 72.38 183 CYS A CA 1
ATOM 1218 C C . CYS A 1 183 ? -28.758 11.737 21.097 1.00 72.38 183 CYS A C 1
ATOM 1220 O O . CYS A 1 183 ? -28.900 10.748 21.811 1.00 72.38 183 CYS A O 1
ATOM 1222 N N . CYS A 1 184 ? -29.622 12.013 20.114 1.00 64.12 184 CYS A N 1
ATOM 1223 C CA . CYS A 1 184 ? -30.828 11.211 19.867 1.00 64.12 184 CYS A CA 1
ATOM 1224 C C . CYS A 1 184 ? -30.544 9.787 19.388 1.00 64.12 184 CYS A C 1
ATOM 1226 O O . CYS A 1 184 ? -31.372 8.893 19.562 1.00 64.12 184 CYS A O 1
ATOM 1228 N N . THR A 1 185 ? -29.388 9.583 18.767 1.00 57.59 185 THR A N 1
ATOM 1229 C CA . THR A 1 185 ? -28.920 8.297 18.249 1.00 57.59 185 THR A CA 1
ATOM 1230 C C . THR A 1 185 ? -27.426 8.178 18.522 1.00 57.59 185 THR A C 1
ATOM 1232 O O . THR A 1 185 ? -26.678 9.112 18.229 1.00 57.59 185 THR A O 1
ATOM 1235 N N . GLY A 1 186 ? -26.995 7.034 19.062 1.00 65.50 186 GLY A N 1
ATOM 1236 C CA . GLY A 1 186 ? -25.590 6.737 19.351 1.00 65.50 186 GLY A CA 1
ATOM 1237 C C . GLY A 1 186 ? -25.052 7.391 20.635 1.00 65.50 186 GLY A C 1
ATOM 1238 O O . GLY A 1 186 ? -25.529 7.089 21.729 1.00 65.50 186 GLY A O 1
ATOM 1239 N N . GLY A 1 187 ? -23.998 8.204 20.538 1.00 70.19 187 GLY A N 1
ATOM 1240 C CA . GLY A 1 187 ? -23.407 8.920 21.672 1.00 70.19 187 GLY A CA 1
ATOM 1241 C C . GLY A 1 187 ? -22.456 10.043 21.268 1.00 70.19 187 GLY A C 1
ATOM 1242 O O . GLY A 1 187 ? -22.305 10.349 20.088 1.00 70.19 187 GLY A O 1
ATOM 1243 N N . CYS A 1 188 ? -21.825 10.658 22.267 1.00 69.69 188 CYS A N 1
ATOM 1244 C CA . CYS A 1 188 ? -20.937 11.796 22.078 1.00 69.69 188 CYS A CA 1
ATOM 1245 C C . CYS A 1 188 ? -19.486 11.354 21.885 1.00 69.69 188 CYS A C 1
ATOM 1247 O O . CYS A 1 188 ? -18.887 10.794 22.806 1.00 69.69 188 CYS A O 1
ATOM 1249 N N . PHE A 1 189 ? -18.926 11.619 20.706 1.00 67.19 189 PHE A N 1
ATOM 1250 C CA . PHE A 1 189 ? -17.564 11.252 20.329 1.00 67.19 189 PHE A CA 1
ATOM 1251 C C . PHE A 1 189 ? -16.822 12.485 19.822 1.00 67.19 189 PHE A C 1
ATOM 1253 O O . PHE A 1 189 ? -17.297 13.161 18.915 1.00 67.19 189 PHE A O 1
ATOM 1260 N N . ASP A 1 190 ? -15.679 12.793 20.439 1.00 71.19 190 ASP A N 1
ATOM 1261 C CA . ASP A 1 190 ? -14.884 13.999 20.149 1.00 71.19 190 ASP A CA 1
ATOM 1262 C C . ASP A 1 190 ? -15.732 15.289 20.127 1.00 71.19 190 ASP A C 1
ATOM 1264 O O . ASP A 1 190 ? -15.651 16.136 19.240 1.00 71.19 190 ASP A O 1
ATOM 1268 N N . GLY A 1 191 ? -16.652 15.386 21.092 1.00 70.69 191 GLY A N 1
ATOM 1269 C CA . GLY A 1 191 ? -17.573 16.511 21.214 1.00 70.69 191 GLY A CA 1
ATOM 1270 C C . GLY A 1 191 ? -18.670 16.571 20.150 1.00 70.69 191 GLY A C 1
ATOM 1271 O O . GLY A 1 191 ? -19.317 17.607 20.050 1.00 70.69 191 GLY A O 1
ATOM 1272 N N . THR A 1 192 ? -18.898 15.506 19.369 1.00 76.94 192 THR A N 1
ATOM 1273 C CA . THR A 1 192 ? -19.918 15.450 18.306 1.00 76.94 192 THR A CA 1
ATOM 1274 C C . THR A 1 192 ? -20.813 14.206 18.410 1.00 76.94 192 THR A C 1
ATOM 1276 O O . THR A 1 192 ? -20.347 13.101 18.691 1.00 76.94 192 THR A O 1
ATOM 1279 N N . CYS A 1 193 ? -22.118 14.363 18.187 1.00 72.44 193 CYS A N 1
ATOM 1280 C CA . CYS A 1 193 ? -23.095 13.278 18.215 1.00 72.44 193 CYS A CA 1
ATOM 1281 C C . CYS A 1 193 ? -22.942 12.332 17.017 1.00 72.44 193 CYS A C 1
ATOM 1283 O O . CYS A 1 193 ? -22.986 12.772 15.870 1.00 72.44 193 CYS A O 1
ATOM 1285 N N . GLY A 1 194 ? -22.834 11.022 17.257 1.00 75.31 194 GLY A N 1
ATOM 1286 C CA . GLY A 1 194 ? -22.688 10.022 16.195 1.00 75.31 194 GLY A CA 1
ATOM 1287 C C . GLY A 1 194 ? -22.962 8.585 16.642 1.00 75.31 194 GLY A C 1
ATOM 1288 O O . GLY A 1 194 ? -23.205 8.317 17.815 1.00 75.31 194 GLY A O 1
ATOM 1289 N N . CYS A 1 195 ? -22.931 7.651 15.692 1.00 72.31 195 CYS A N 1
ATOM 1290 C CA . CYS A 1 195 ? -23.097 6.210 15.918 1.00 72.31 195 CYS A CA 1
ATOM 1291 C C . CYS A 1 195 ? -21.911 5.584 16.688 1.00 72.31 195 CYS A C 1
ATOM 1293 O O . CYS A 1 195 ? -20.826 6.160 16.766 1.00 72.31 195 CYS A O 1
ATOM 1295 N N . ARG A 1 196 ? -22.108 4.401 17.285 1.00 71.62 196 ARG A N 1
ATOM 1296 C CA . ARG A 1 196 ? -21.092 3.677 18.075 1.00 71.62 196 ARG A CA 1
ATOM 1297 C C . ARG A 1 196 ? -20.163 2.845 17.173 1.00 71.62 196 ARG A C 1
ATOM 1299 O O . ARG A 1 196 ? -20.635 2.146 16.278 1.00 71.62 196 ARG A O 1
ATOM 1306 N N . GLN A 1 197 ? -18.857 2.888 17.450 1.00 65.81 197 GLN A N 1
ATOM 1307 C CA . GLN A 1 197 ? -17.824 2.044 16.816 1.00 65.81 197 GLN A CA 1
ATOM 1308 C C . GLN A 1 197 ? -17.638 0.696 17.558 1.00 65.81 197 GLN A C 1
ATOM 1310 O O . GLN A 1 197 ? -18.395 0.409 18.491 1.00 65.81 197 GLN A O 1
ATOM 1315 N N . THR A 1 198 ? -16.646 -0.129 17.170 1.00 61.69 198 THR A N 1
ATOM 1316 C CA . THR A 1 198 ? -16.411 -1.463 17.775 1.00 61.69 198 THR A CA 1
ATOM 1317 C C . THR A 1 198 ? -16.314 -1.433 19.293 1.00 61.69 198 THR A C 1
ATOM 1319 O O . THR A 1 198 ? -15.725 -0.522 19.875 1.00 61.69 198 THR A O 1
ATOM 1322 N N . GLY A 1 199 ? -16.874 -2.448 19.949 1.00 60.00 199 GLY A N 1
ATOM 1323 C CA . GLY A 1 199 ? -16.831 -2.593 21.405 1.00 60.00 199 GLY A CA 1
ATOM 1324 C C . GLY A 1 199 ? -17.682 -1.568 22.164 1.00 60.00 199 GLY A C 1
ATOM 1325 O O . GLY A 1 199 ? -17.768 -1.635 23.389 1.00 60.00 199 GLY A O 1
ATOM 1326 N N . GLY A 1 200 ? -18.352 -0.641 21.470 1.00 66.00 200 GLY A N 1
ATOM 1327 C CA . GLY A 1 200 ? -19.291 0.299 22.071 1.00 66.00 200 GLY A CA 1
ATOM 1328 C C . GLY A 1 200 ? -20.575 -0.399 22.516 1.00 66.00 200 GLY A C 1
ATOM 1329 O O . GLY A 1 200 ? -21.184 -1.138 21.744 1.00 66.00 200 GLY A O 1
ATOM 1330 N N . ALA A 1 201 ? -21.017 -0.155 23.751 1.00 67.88 201 ALA A N 1
ATOM 1331 C CA . ALA A 1 201 ? -22.271 -0.712 24.252 1.00 67.88 201 ALA A CA 1
ATOM 1332 C C . ALA A 1 201 ? -23.483 -0.181 23.456 1.00 67.88 201 ALA A C 1
ATOM 1334 O O . ALA A 1 201 ? -23.626 1.028 23.253 1.00 67.88 201 ALA A O 1
ATOM 1335 N N . CYS A 1 202 ? -24.378 -1.074 23.037 1.00 69.31 202 CYS A N 1
ATOM 1336 C CA . CYS A 1 202 ? -25.573 -0.765 22.251 1.00 69.31 202 CYS A CA 1
ATOM 1337 C C . CYS A 1 202 ? -26.801 -1.551 22.726 1.00 69.31 202 CYS A C 1
ATOM 1339 O O . CYS A 1 202 ? -26.720 -2.689 23.202 1.00 69.31 202 CYS A O 1
ATOM 1341 N N . GLN A 1 203 ? -27.977 -0.948 22.567 1.00 66.31 203 GLN A N 1
ATOM 1342 C CA . GLN A 1 203 ? -29.264 -1.574 22.867 1.00 66.31 203 GLN A CA 1
ATOM 1343 C C . GLN A 1 203 ? -30.021 -1.986 21.599 1.00 66.31 203 GLN A C 1
ATOM 1345 O O . GLN A 1 203 ? -30.774 -2.963 21.638 1.00 66.31 203 GLN A O 1
ATOM 1350 N N . ARG A 1 204 ? -29.788 -1.302 20.476 1.00 62.75 204 ARG A N 1
ATOM 1351 C CA . ARG A 1 204 ? -30.370 -1.560 19.151 1.00 62.75 204 ARG A CA 1
ATOM 1352 C C . ARG A 1 204 ? -29.269 -1.625 18.086 1.00 62.75 204 ARG A C 1
ATOM 1354 O O . ARG A 1 204 ? -28.173 -1.122 18.293 1.00 62.75 204 ARG A O 1
ATOM 1361 N N . ALA A 1 205 ? -29.546 -2.276 16.954 1.00 61.84 205 ALA A N 1
ATOM 1362 C CA . ALA A 1 205 ? -28.570 -2.419 15.862 1.00 61.84 205 ALA A CA 1
ATOM 1363 C C . ALA A 1 205 ? -28.197 -1.069 15.224 1.00 61.84 205 ALA A C 1
ATOM 1365 O O . ALA A 1 205 ? -27.037 -0.835 14.923 1.00 61.84 205 ALA A O 1
ATOM 1366 N N . GLU A 1 206 ? -29.168 -0.164 15.117 1.00 64.69 206 GLU A N 1
ATOM 1367 C CA . GLU A 1 206 ? -29.023 1.217 14.632 1.00 64.69 206 GLU A CA 1
ATOM 1368 C C . GLU A 1 206 ? -28.206 2.144 15.551 1.00 64.69 206 GLU A C 1
ATOM 1370 O O . GLU A 1 206 ? -27.893 3.269 15.170 1.00 64.69 206 GLU A O 1
ATOM 1375 N N . ASP A 1 207 ? -27.827 1.678 16.747 1.00 69.25 207 ASP A N 1
ATOM 1376 C CA . ASP A 1 207 ? -26.871 2.395 17.596 1.00 69.25 207 ASP A CA 1
ATOM 1377 C C . ASP A 1 207 ? -25.440 2.284 17.042 1.00 69.25 207 ASP A C 1
ATOM 1379 O O . ASP A 1 207 ? -24.583 3.098 17.392 1.00 69.25 207 ASP A O 1
ATOM 1383 N N . CYS A 1 208 ? -25.173 1.268 16.216 1.00 73.88 208 CYS A N 1
ATOM 1384 C CA . CYS A 1 208 ? -23.871 0.975 15.637 1.00 73.88 208 CYS A CA 1
ATOM 1385 C C . CYS A 1 208 ? -23.713 1.660 14.275 1.00 73.88 208 CYS A C 1
ATOM 1387 O O . CYS A 1 208 ? -24.682 1.834 13.539 1.00 73.88 208 CYS A O 1
ATOM 1389 N N . CYS A 1 209 ? -22.492 2.086 13.948 1.00 71.12 209 CYS A N 1
ATOM 1390 C CA . CYS A 1 209 ? -22.217 2.695 12.648 1.00 71.12 209 CYS A CA 1
ATOM 1391 C C . CYS A 1 209 ? -22.443 1.710 11.490 1.00 71.12 209 CYS A C 1
ATOM 1393 O O . CYS A 1 209 ? -22.451 0.495 11.688 1.00 71.12 209 CYS A O 1
ATOM 1395 N N . ASP A 1 210 ? -22.569 2.222 10.264 1.00 64.56 210 ASP A N 1
ATOM 1396 C CA . ASP A 1 210 ? -22.609 1.369 9.071 1.00 64.56 210 ASP A CA 1
ATOM 1397 C C . ASP A 1 210 ? -21.388 0.429 9.035 1.00 64.56 210 ASP A C 1
ATOM 1399 O O . ASP A 1 210 ? -20.249 0.860 9.229 1.00 64.56 210 ASP A O 1
ATOM 1403 N N . GLY A 1 211 ? -21.639 -0.867 8.817 1.00 61.69 211 GLY A N 1
ATOM 1404 C CA . GLY A 1 211 ? -20.630 -1.937 8.881 1.00 61.69 211 GLY A CA 1
ATOM 1405 C C . GLY A 1 211 ? -20.547 -2.677 10.225 1.00 61.69 211 GLY A C 1
ATOM 1406 O O . GLY A 1 211 ? -19.785 -3.637 10.349 1.00 61.69 211 GLY A O 1
ATOM 1407 N N . TRP A 1 212 ? -21.349 -2.278 11.215 1.00 69.62 212 TRP A N 1
ATOM 1408 C CA . TRP A 1 212 ? -21.335 -2.835 12.565 1.00 69.62 212 TRP A CA 1
ATOM 1409 C C . TRP A 1 212 ? -22.728 -3.332 12.966 1.00 69.62 212 TRP A C 1
ATOM 1411 O O . TRP A 1 212 ? -23.722 -2.625 12.823 1.00 69.62 212 TRP A O 1
ATOM 1421 N N . ALA A 1 213 ? -22.802 -4.540 13.518 1.00 73.56 213 ALA A N 1
ATOM 1422 C CA . ALA A 1 213 ? -24.013 -5.138 14.052 1.00 73.56 213 ALA A CA 1
ATOM 1423 C C . ALA A 1 213 ? -23.947 -5.319 15.567 1.00 73.56 213 ALA A C 1
ATOM 1425 O O . ALA A 1 213 ? -22.908 -5.547 16.182 1.00 73.56 213 ALA A O 1
ATOM 1426 N N . ARG A 1 214 ? -25.120 -5.274 16.193 1.00 78.75 214 ARG A N 1
ATOM 1427 C CA . ARG A 1 214 ? -25.255 -5.492 17.631 1.00 78.75 214 ARG A CA 1
ATOM 1428 C C . ARG A 1 214 ? -25.101 -6.978 17.972 1.00 78.75 214 ARG A C 1
ATOM 1430 O O . ARG A 1 214 ? -26.013 -7.768 17.715 1.00 78.75 214 ARG A O 1
ATOM 1437 N N . ARG A 1 215 ? -24.018 -7.342 18.667 1.00 76.81 215 ARG A N 1
ATOM 1438 C CA . ARG A 1 215 ? -23.818 -8.659 19.298 1.00 76.81 215 ARG A CA 1
ATOM 1439 C C . ARG A 1 215 ? -23.584 -8.520 20.796 1.00 76.81 215 ARG A C 1
ATOM 1441 O O . ARG A 1 215 ? -22.781 -7.717 21.245 1.00 76.81 215 ARG A O 1
ATOM 1448 N N . ASN A 1 216 ? -24.333 -9.289 21.591 1.00 79.75 216 ASN A N 1
ATOM 1449 C CA . ASN A 1 216 ? -24.247 -9.291 23.060 1.00 79.75 216 ASN A CA 1
ATOM 1450 C C . ASN A 1 216 ? -24.315 -7.906 23.740 1.00 79.75 216 ASN A C 1
ATOM 1452 O O . ASN A 1 216 ? -23.829 -7.734 24.851 1.00 79.75 216 ASN A O 1
ATOM 1456 N N . GLY A 1 217 ? -24.995 -6.937 23.117 1.00 73.50 217 GLY A N 1
ATOM 1457 C CA . GLY A 1 217 ? -25.102 -5.580 23.664 1.00 73.50 217 GLY A CA 1
ATOM 1458 C C . GLY A 1 217 ? -23.884 -4.699 23.382 1.00 73.50 217 GLY A C 1
ATOM 1459 O O . GLY A 1 217 ? -23.748 -3.650 24.003 1.00 73.50 217 GLY A O 1
ATOM 1460 N N . THR A 1 218 ? -23.038 -5.104 22.439 1.00 74.94 218 THR A N 1
ATOM 1461 C CA . THR A 1 218 ? -21.874 -4.370 21.938 1.00 74.94 218 THR A CA 1
ATOM 1462 C C . THR A 1 218 ? -21.911 -4.306 20.414 1.00 74.94 218 THR A C 1
ATOM 1464 O O . THR A 1 218 ? -22.422 -5.213 19.756 1.00 74.94 218 THR A O 1
ATOM 1467 N N . CYS A 1 219 ? -21.427 -3.205 19.845 1.00 70.88 219 CYS A N 1
ATOM 1468 C CA . CYS A 1 219 ? -21.262 -3.073 18.405 1.00 70.88 219 CYS A CA 1
ATOM 1469 C C . CYS A 1 219 ? -20.058 -3.910 17.986 1.00 70.88 219 CYS A C 1
ATOM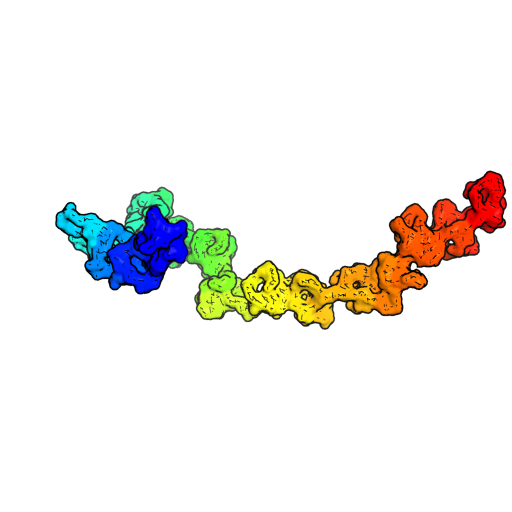 1471 O O . CYS A 1 219 ? -18.932 -3.635 18.394 1.00 70.88 219 CYS A O 1
ATOM 1473 N N . GLU A 1 220 ? -20.319 -4.957 17.218 1.00 72.25 220 GLU A N 1
ATOM 1474 C CA . GLU A 1 220 ? -19.322 -5.836 16.624 1.00 72.25 220 GLU A CA 1
ATOM 1475 C C . GLU A 1 220 ? -19.391 -5.709 15.099 1.00 72.25 220 GLU A C 1
ATOM 1477 O O . GLU A 1 220 ? -20.405 -5.257 14.571 1.00 72.25 220 GLU A O 1
ATOM 1482 N N . PRO A 1 221 ? -18.339 -6.077 14.362 1.00 68.00 221 PRO A N 1
ATOM 1483 C CA . PRO A 1 221 ? -18.376 -6.051 12.904 1.00 68.00 221 PRO A CA 1
ATOM 1484 C C . PRO A 1 221 ? -19.498 -6.960 12.376 1.00 68.00 221 PRO A C 1
ATOM 1486 O O . PRO A 1 221 ? -19.617 -8.115 12.799 1.00 68.00 221 PRO A O 1
ATOM 1489 N N . ASP A 1 222 ? -20.327 -6.458 11.454 1.00 64.31 222 ASP A N 1
ATOM 1490 C CA . ASP A 1 222 ? -21.388 -7.261 10.807 1.00 64.31 222 ASP A CA 1
ATOM 1491 C C . ASP A 1 222 ? -20.769 -8.370 9.916 1.00 64.31 222 ASP A C 1
ATOM 1493 O O . ASP A 1 222 ? -21.319 -9.460 9.750 1.00 64.31 222 ASP A O 1
ATOM 1497 N N . ALA A 1 223 ? -19.542 -8.112 9.443 1.00 68.69 223 ALA A N 1
ATOM 1498 C CA . ALA A 1 223 ? -18.561 -9.037 8.881 1.00 68.69 223 ALA A CA 1
ATOM 1499 C C . ALA A 1 223 ? -17.143 -8.516 9.197 1.00 68.69 223 ALA A C 1
ATOM 1501 O O . ALA A 1 223 ? -16.990 -7.385 9.649 1.00 68.69 223 ALA A O 1
ATOM 1502 N N . CYS A 1 224 ? -16.114 -9.325 8.948 1.00 71.25 224 CYS A N 1
ATOM 1503 C CA . CYS A 1 224 ? -14.709 -8.910 8.999 1.00 71.25 224 CYS A CA 1
ATOM 1504 C C . CYS A 1 224 ? -14.440 -7.570 8.263 1.00 71.25 224 CYS A C 1
ATOM 1506 O O . CYS A 1 224 ? -15.155 -7.189 7.335 1.00 71.25 224 CYS A O 1
ATOM 1508 N N . PHE A 1 225 ? -13.402 -6.839 8.660 1.00 76.94 225 PHE A N 1
ATOM 1509 C CA . PHE A 1 225 ? -12.971 -5.593 8.038 1.00 76.94 225 PHE A CA 1
ATOM 1510 C C . PHE A 1 225 ? -12.204 -5.839 6.738 1.00 76.94 225 PHE A C 1
ATOM 1512 O O . PHE A 1 225 ? -11.458 -6.811 6.600 1.00 76.94 225 PHE A O 1
ATOM 1519 N N . ARG A 1 226 ? -12.353 -4.918 5.782 1.00 78.44 226 ARG A N 1
ATOM 1520 C CA . ARG A 1 226 ? -11.529 -4.890 4.564 1.00 78.44 226 ARG A CA 1
ATOM 1521 C C . ARG A 1 226 ? -10.118 -4.374 4.855 1.00 78.44 226 ARG A C 1
ATOM 1523 O O . ARG A 1 226 ? -9.857 -3.859 5.941 1.00 78.44 226 ARG A O 1
ATOM 1530 N N . SER A 1 227 ? -9.227 -4.500 3.876 1.00 82.19 227 SER A N 1
ATOM 1531 C CA . SER A 1 227 ? -7.864 -3.976 3.956 1.00 82.19 227 SER A CA 1
ATOM 1532 C C . SER A 1 227 ? -7.834 -2.474 4.292 1.00 82.19 227 SER A C 1
ATOM 1534 O O . SER A 1 227 ? -8.748 -1.728 3.938 1.00 82.19 227 SER A O 1
ATOM 1536 N N . GLY A 1 228 ? -6.817 -2.045 5.043 1.00 80.56 228 GLY A N 1
ATOM 1537 C CA . GLY A 1 228 ? -6.612 -0.667 5.506 1.00 80.56 228 GLY A CA 1
ATOM 1538 C C . GLY A 1 228 ? -7.349 -0.276 6.796 1.00 80.56 228 GLY A C 1
ATOM 1539 O O . GLY A 1 228 ? -7.082 0.789 7.350 1.00 80.56 228 GLY A O 1
ATOM 1540 N N . HIS A 1 229 ? -8.258 -1.109 7.308 1.00 83.31 229 HIS A N 1
ATOM 1541 C CA . HIS A 1 229 ? -8.946 -0.844 8.576 1.00 83.31 229 HIS A CA 1
ATOM 1542 C C . HIS A 1 229 ? -8.104 -1.231 9.788 1.00 83.31 229 HIS A C 1
ATOM 1544 O O . HIS A 1 229 ? -7.431 -2.254 9.763 1.00 83.31 229 HIS A O 1
ATOM 1550 N N . VAL A 1 230 ? -8.207 -0.456 10.871 1.00 82.81 230 VAL A N 1
ATOM 1551 C CA . VAL A 1 230 ? -7.531 -0.781 12.132 1.00 82.81 230 VAL A CA 1
ATOM 1552 C C . VAL A 1 230 ? -8.054 -2.105 12.695 1.00 82.81 230 VAL A C 1
ATOM 1554 O O . VAL A 1 230 ? -9.265 -2.332 12.726 1.00 82.81 230 VAL A O 1
ATOM 1557 N N . CYS A 1 231 ? -7.153 -2.959 13.168 1.00 81.25 231 CYS A N 1
ATOM 1558 C CA . CYS A 1 231 ? -7.460 -4.275 13.723 1.00 81.25 231 CYS A CA 1
ATOM 1559 C C . CYS A 1 231 ? -6.614 -4.573 14.964 1.00 81.25 231 CYS A C 1
ATOM 1561 O O . CYS A 1 231 ? -5.534 -4.015 15.151 1.00 81.25 231 CYS A O 1
ATOM 1563 N N . ALA A 1 232 ? -7.102 -5.479 15.813 1.00 80.88 232 ALA A N 1
ATOM 1564 C CA . ALA A 1 232 ? -6.368 -5.980 16.974 1.00 80.88 232 ALA A CA 1
ATOM 1565 C C . ALA A 1 232 ? -5.916 -7.434 16.778 1.00 80.88 232 ALA A C 1
ATOM 1567 O O . ALA A 1 232 ? -4.873 -7.842 17.292 1.00 80.88 232 ALA A O 1
ATOM 1568 N N . VAL A 1 233 ? -6.699 -8.230 16.044 1.00 77.19 233 VAL A N 1
ATOM 1569 C CA . VAL A 1 233 ? -6.418 -9.639 15.752 1.00 77.19 233 VAL A CA 1
ATOM 1570 C C . VAL A 1 233 ? -6.759 -9.995 14.305 1.00 77.19 233 VAL A C 1
ATOM 1572 O O . VAL A 1 233 ? -7.585 -9.365 13.660 1.00 77.19 233 VAL A O 1
ATOM 1575 N N . ALA A 1 234 ? -6.153 -11.066 13.793 1.00 80.06 234 ALA A N 1
ATOM 1576 C CA . ALA A 1 234 ? -6.350 -11.561 12.427 1.00 80.06 234 ALA A CA 1
ATOM 1577 C C . ALA A 1 234 ? -7.822 -11.799 12.033 1.00 80.06 234 ALA A C 1
ATOM 1579 O O . ALA A 1 234 ? -8.212 -11.515 10.905 1.00 80.06 234 ALA A O 1
ATOM 1580 N N . SER A 1 235 ? -8.648 -12.296 12.962 1.00 78.19 235 SER A N 1
ATOM 1581 C CA . SER A 1 235 ? -10.076 -12.556 12.723 1.00 78.19 235 SER A CA 1
ATOM 1582 C C . SER A 1 235 ? -10.907 -11.292 12.519 1.00 78.19 235 SER A C 1
ATOM 1584 O O . SER A 1 235 ? -12.050 -11.388 12.076 1.00 78.19 235 SER A O 1
ATOM 1586 N N . ASP A 1 236 ? -10.346 -10.128 12.840 1.00 80.19 236 ASP A N 1
ATOM 1587 C CA . ASP A 1 236 ? -10.975 -8.848 12.558 1.00 80.19 236 ASP A CA 1
ATOM 1588 C C . ASP A 1 236 ? -10.978 -8.564 11.055 1.00 80.19 236 ASP A C 1
ATOM 1590 O O . ASP A 1 236 ? -11.812 -7.797 10.606 1.00 80.19 236 ASP A O 1
ATOM 1594 N N . CYS A 1 237 ? -10.096 -9.188 10.267 1.00 85.12 237 CYS A N 1
ATOM 1595 C CA . CYS A 1 237 ? -9.850 -8.863 8.864 1.00 85.12 237 CYS A CA 1
ATOM 1596 C C . CYS A 1 237 ? -10.368 -9.948 7.917 1.00 85.12 237 CYS A C 1
ATOM 1598 O O . CYS A 1 237 ? -10.213 -11.140 8.174 1.00 85.12 237 CYS A O 1
ATOM 1600 N N . CYS A 1 238 ? -10.946 -9.554 6.782 1.00 79.12 238 CYS A N 1
ATOM 1601 C CA . CYS A 1 238 ? -11.485 -10.508 5.811 1.00 79.12 238 CYS A CA 1
ATOM 1602 C C . CYS A 1 238 ? -10.402 -11.309 5.104 1.00 79.12 238 CYS A C 1
ATOM 1604 O O . CYS A 1 238 ? -10.602 -12.494 4.869 1.00 79.12 238 CYS A O 1
ATOM 1606 N N . GLY A 1 239 ? -9.245 -10.691 4.859 1.00 76.00 239 GLY A N 1
ATOM 1607 C CA . GLY A 1 239 ? -8.047 -11.384 4.382 1.00 76.00 239 GLY A CA 1
ATOM 1608 C C . GLY A 1 239 ? -7.340 -12.206 5.464 1.00 76.00 239 GLY A C 1
ATOM 1609 O O . GLY A 1 239 ? -6.264 -12.742 5.219 1.00 76.00 239 GLY A O 1
ATOM 1610 N N . GLY A 1 240 ? -7.902 -12.275 6.680 1.00 80.69 240 GLY A N 1
ATOM 1611 C CA . GLY A 1 240 ? -7.391 -13.090 7.780 1.00 80.69 240 GLY A CA 1
ATOM 1612 C C . GLY A 1 240 ? -6.057 -12.624 8.364 1.00 80.69 240 GLY A C 1
ATOM 1613 O O . GLY A 1 240 ? -5.442 -13.377 9.118 1.00 80.69 240 GLY A O 1
ATOM 1614 N N . VAL A 1 241 ? -5.590 -11.416 8.029 1.00 90.81 241 VAL A N 1
ATOM 1615 C CA . VAL A 1 241 ? -4.320 -10.872 8.521 1.00 90.81 241 VAL A CA 1
ATOM 1616 C C . VAL A 1 241 ? -4.511 -9.462 9.055 1.00 90.81 241 VAL A C 1
ATOM 1618 O O . VAL A 1 241 ? -5.037 -8.583 8.377 1.00 90.81 241 VAL A O 1
ATOM 1621 N N . CYS A 1 242 ? -4.032 -9.272 10.281 1.00 89.56 242 CYS A N 1
ATOM 1622 C CA . CYS A 1 242 ? -3.855 -7.979 10.918 1.00 89.56 242 CYS A CA 1
ATOM 1623 C C . CYS A 1 242 ? -2.348 -7.726 11.042 1.00 89.56 242 CYS A C 1
ATOM 1625 O O . CYS A 1 242 ? -1.676 -8.425 11.806 1.00 89.56 242 CYS A O 1
ATOM 1627 N N . ALA A 1 243 ? -1.812 -6.792 10.260 1.00 90.56 243 ALA A N 1
ATOM 1628 C CA . ALA A 1 243 ? -0.393 -6.450 10.227 1.00 90.56 243 ALA A CA 1
ATOM 1629 C C . ALA A 1 243 ? -0.223 -4.949 10.467 1.00 90.56 243 ALA A C 1
ATOM 1631 O O . ALA A 1 243 ? -0.943 -4.146 9.887 1.00 90.56 243 ALA A O 1
ATOM 1632 N N . ASP A 1 244 ? 0.713 -4.575 11.343 1.00 89.00 244 ASP A N 1
ATOM 1633 C CA . ASP A 1 244 ? 0.960 -3.171 11.706 1.00 89.00 244 ASP A CA 1
ATOM 1634 C C . ASP A 1 244 ? -0.322 -2.425 12.138 1.00 89.00 244 ASP A C 1
ATOM 1636 O O . ASP A 1 244 ? -0.554 -1.279 11.765 1.00 89.00 244 ASP A O 1
ATOM 1640 N N . GLU A 1 245 ? -1.167 -3.111 12.922 1.00 86.12 245 GLU A N 1
ATOM 1641 C CA . GLU A 1 245 ? -2.477 -2.634 13.402 1.00 86.12 245 GLU A CA 1
ATOM 1642 C C . GLU A 1 245 ? -3.502 -2.355 12.291 1.00 86.12 245 GLU A C 1
ATOM 1644 O O . GLU A 1 245 ? -4.555 -1.793 12.578 1.00 86.12 245 GLU A O 1
ATOM 1649 N N . ALA A 1 246 ? -3.250 -2.781 11.049 1.00 89.44 246 ALA A N 1
ATOM 1650 C CA . ALA A 1 246 ? -4.160 -2.634 9.920 1.00 89.44 246 ALA A CA 1
ATOM 1651 C C . ALA A 1 246 ? -4.459 -3.971 9.221 1.00 89.44 246 ALA A C 1
ATOM 1653 O O . ALA A 1 246 ? -3.632 -4.881 9.135 1.00 89.44 246 ALA A O 1
ATOM 1654 N N . CYS A 1 247 ? -5.677 -4.104 8.708 1.00 89.94 247 CYS A N 1
ATOM 1655 C CA . CYS A 1 247 ? -6.077 -5.253 7.919 1.00 89.94 247 CYS A CA 1
ATOM 1656 C C . CYS A 1 247 ? -5.385 -5.243 6.562 1.00 89.94 247 CYS A C 1
ATOM 1658 O O . CYS A 1 247 ? -5.300 -4.206 5.907 1.00 89.94 247 CYS A O 1
ATOM 1660 N N . CYS A 1 248 ? -4.962 -6.414 6.111 1.00 92.19 248 CYS A N 1
ATOM 1661 C CA . CYS A 1 248 ? -4.424 -6.621 4.775 1.00 92.19 248 CYS A CA 1
ATOM 1662 C C . CYS A 1 248 ? -4.755 -8.037 4.286 1.00 92.19 248 CYS A C 1
ATOM 1664 O O . CYS A 1 248 ? -5.192 -8.898 5.057 1.00 92.19 248 CYS A O 1
ATOM 1666 N N . ALA A 1 249 ? -4.579 -8.269 2.992 1.00 91.19 249 ALA A N 1
ATOM 1667 C CA . ALA A 1 249 ? -4.834 -9.538 2.333 1.00 91.19 249 ALA A CA 1
ATOM 1668 C C . ALA A 1 249 ? -3.560 -10.397 2.288 1.00 91.19 249 ALA A C 1
ATOM 1670 O O . ALA A 1 249 ? -2.480 -9.934 1.900 1.00 91.19 249 ALA A O 1
ATOM 1671 N N . ALA A 1 250 ? -3.698 -11.649 2.731 1.00 90.06 250 ALA A N 1
ATOM 1672 C CA . ALA A 1 250 ? -2.642 -12.656 2.700 1.00 90.06 250 ALA A CA 1
ATOM 1673 C C . ALA A 1 250 ? -2.334 -13.124 1.270 1.00 90.06 250 ALA A C 1
ATOM 1675 O O . ALA A 1 250 ? -3.055 -12.816 0.327 1.00 90.06 250 ALA A O 1
ATOM 1676 N N . GLU A 1 251 ? -1.283 -13.929 1.113 1.00 90.06 251 GLU A N 1
ATOM 1677 C CA . GLU A 1 251 ? -0.984 -14.575 -0.167 1.00 90.06 251 GLU A CA 1
ATOM 1678 C C . GLU A 1 251 ? -2.179 -15.415 -0.666 1.00 90.06 251 GLU A C 1
ATOM 1680 O O . GLU A 1 251 ? -2.692 -16.269 0.058 1.00 90.06 251 GLU A O 1
ATOM 1685 N N . GLY A 1 252 ? -2.599 -15.180 -1.910 1.00 87.12 252 GLY A N 1
ATOM 1686 C CA . GLY A 1 252 ? -3.722 -15.837 -2.578 1.00 87.12 252 GLY A CA 1
ATOM 1687 C C . GLY A 1 252 ? -5.093 -15.197 -2.343 1.00 87.12 252 GLY A C 1
ATOM 1688 O O . GLY A 1 252 ? -6.057 -15.623 -2.976 1.00 87.12 252 GLY A O 1
ATOM 1689 N N . GLU A 1 253 ? -5.201 -14.198 -1.464 1.00 88.69 253 GLU A N 1
ATOM 1690 C CA . GLU A 1 253 ? -6.467 -13.513 -1.181 1.00 88.69 253 GLU A CA 1
ATOM 1691 C C . GLU A 1 253 ? -6.776 -12.431 -2.218 1.00 88.69 253 GLU A C 1
ATOM 1693 O O . GLU A 1 253 ? -5.875 -11.780 -2.752 1.00 88.69 253 GLU A O 1
ATOM 1698 N N . ASP A 1 254 ? -8.065 -12.227 -2.490 1.00 86.31 254 ASP A N 1
ATOM 1699 C CA . ASP A 1 254 ? -8.532 -11.245 -3.467 1.00 86.31 254 ASP A CA 1
ATOM 1700 C C . ASP A 1 254 ? -8.098 -9.817 -3.097 1.00 86.31 254 ASP A C 1
ATOM 1702 O O . ASP A 1 254 ? -8.128 -9.401 -1.937 1.00 86.31 254 ASP A O 1
ATOM 1706 N N . CYS A 1 255 ? -7.755 -9.038 -4.118 1.00 86.31 255 CYS A N 1
ATOM 1707 C CA . CYS A 1 255 ? -7.317 -7.655 -3.991 1.00 86.31 255 CYS A CA 1
ATOM 1708 C C . CYS A 1 255 ? -7.811 -6.829 -5.183 1.00 86.31 255 CYS A C 1
ATOM 1710 O O . CYS A 1 255 ? -8.090 -7.361 -6.262 1.00 86.31 255 CYS A O 1
ATOM 1712 N N . SER A 1 256 ? -7.944 -5.522 -4.982 1.00 84.25 256 SER A N 1
ATOM 1713 C CA . SER A 1 256 ? -8.254 -4.553 -6.037 1.00 84.25 256 SER A CA 1
ATOM 1714 C C . SER A 1 256 ? -7.005 -3.793 -6.467 1.00 84.25 256 SER A C 1
ATOM 1716 O O . SER A 1 256 ? -6.810 -3.607 -7.668 1.00 84.25 256 SER A O 1
ATOM 1718 N N . ASP A 1 257 ? -6.165 -3.416 -5.500 1.00 85.38 257 ASP A N 1
ATOM 1719 C CA . ASP A 1 257 ? -4.906 -2.695 -5.693 1.00 85.38 257 ASP A CA 1
ATOM 1720 C C . ASP A 1 257 ? -3.830 -3.178 -4.697 1.00 85.38 257 ASP A C 1
ATOM 1722 O O . ASP A 1 257 ? -4.104 -3.942 -3.772 1.00 85.38 257 ASP A O 1
ATOM 1726 N N . ASN A 1 258 ? -2.579 -2.739 -4.875 1.00 85.00 258 ASN A N 1
ATOM 1727 C CA . ASN A 1 258 ? -1.443 -3.198 -4.059 1.00 85.00 258 ASN A CA 1
ATOM 1728 C C . ASN A 1 258 ? -1.572 -2.874 -2.565 1.00 85.00 258 ASN A C 1
ATOM 1730 O O . ASN A 1 258 ? -1.083 -3.645 -1.744 1.00 85.00 258 ASN A O 1
ATOM 1734 N N . ASP A 1 259 ? -2.248 -1.778 -2.217 1.00 85.75 259 ASP A N 1
ATOM 1735 C CA . ASP A 1 259 ? -2.469 -1.375 -0.822 1.00 85.75 259 ASP A CA 1
ATOM 1736 C C . ASP A 1 259 ? -3.396 -2.343 -0.068 1.00 85.75 259 ASP A C 1
ATOM 1738 O O . ASP A 1 259 ? -3.437 -2.340 1.163 1.00 85.75 259 ASP A O 1
ATOM 1742 N N . ASP A 1 260 ? -4.123 -3.203 -0.789 1.00 88.25 260 ASP A N 1
ATOM 1743 C CA . ASP A 1 260 ? -4.929 -4.243 -0.164 1.00 88.25 260 ASP A CA 1
ATOM 1744 C C . ASP A 1 260 ? -4.068 -5.374 0.401 1.00 88.25 260 ASP A C 1
ATOM 1746 O O . ASP A 1 260 ? -4.509 -6.069 1.319 1.00 88.25 260 ASP A O 1
ATOM 1750 N N . CYS A 1 261 ? -2.865 -5.570 -0.142 1.00 91.06 261 CYS A N 1
ATOM 1751 C CA . CYS A 1 261 ? -1.991 -6.692 0.156 1.00 91.06 261 CYS A CA 1
ATOM 1752 C C . CYS A 1 261 ? -1.065 -6.406 1.337 1.00 91.06 261 CYS A C 1
ATOM 1754 O O . CYS A 1 261 ? -0.587 -5.292 1.538 1.00 91.06 261 CYS A O 1
ATOM 1756 N N . CYS A 1 262 ? -0.774 -7.438 2.130 1.00 91.94 262 CYS A N 1
ATOM 1757 C CA . CYS A 1 262 ? 0.164 -7.289 3.238 1.00 91.94 262 CYS A CA 1
ATOM 1758 C C . CYS A 1 262 ? 1.573 -6.921 2.748 1.00 91.94 262 CYS A C 1
ATOM 1760 O O . CYS A 1 262 ? 1.985 -7.312 1.656 1.00 91.94 262 CYS A O 1
ATOM 1762 N N . SER A 1 263 ? 2.330 -6.202 3.584 1.00 87.56 263 SER A N 1
ATOM 1763 C CA . SER A 1 263 ? 3.679 -5.710 3.277 1.00 87.56 263 SER A CA 1
ATOM 1764 C C . SER A 1 263 ? 4.554 -6.737 2.545 1.00 87.56 263 SER A C 1
ATOM 1766 O O . SER A 1 263 ? 4.832 -7.820 3.061 1.00 87.56 263 SER A O 1
ATOM 1768 N N . GLY A 1 264 ? 5.026 -6.363 1.352 1.00 83.50 264 GLY A N 1
ATOM 1769 C CA . GLY A 1 264 ? 5.872 -7.199 0.491 1.00 83.50 264 GLY A CA 1
ATOM 1770 C C . GLY A 1 264 ? 5.116 -8.040 -0.543 1.00 83.50 264 GLY A C 1
ATOM 1771 O O . GLY A 1 264 ? 5.758 -8.707 -1.354 1.00 83.50 264 GLY A O 1
ATOM 1772 N N . LEU A 1 265 ? 3.784 -7.992 -0.538 1.00 89.56 265 LEU A N 1
ATOM 1773 C CA . LEU A 1 265 ? 2.930 -8.585 -1.560 1.00 89.56 265 LEU A CA 1
ATOM 1774 C C . LEU A 1 265 ? 2.392 -7.511 -2.514 1.00 89.56 265 LEU A C 1
ATOM 1776 O O . LEU A 1 265 ? 2.347 -6.324 -2.201 1.00 89.56 265 LEU A O 1
ATOM 1780 N N . VAL A 1 266 ? 1.994 -7.963 -3.693 1.00 90.00 266 VAL A N 1
ATOM 1781 C CA . VAL A 1 266 ? 1.502 -7.166 -4.813 1.00 90.00 266 VAL A CA 1
ATOM 1782 C C . VAL A 1 266 ? 0.207 -7.788 -5.310 1.00 90.00 266 VAL A C 1
ATOM 1784 O O . VAL A 1 266 ? 0.051 -9.012 -5.269 1.00 90.00 266 VAL A O 1
ATOM 1787 N N . CYS A 1 267 ? -0.726 -6.957 -5.763 1.00 87.50 267 CYS A N 1
ATOM 1788 C CA . CYS A 1 267 ? -2.022 -7.424 -6.210 1.00 87.50 267 CYS A CA 1
ATOM 1789 C C . CYS A 1 267 ? -1.963 -7.969 -7.640 1.00 87.50 267 CYS A C 1
ATOM 1791 O O . CYS A 1 267 ? -1.744 -7.220 -8.590 1.00 87.50 267 CYS A O 1
ATOM 1793 N N . HIS A 1 268 ? -2.220 -9.269 -7.802 1.00 85.19 268 HIS A N 1
ATOM 1794 C CA . HIS A 1 268 ? -2.395 -9.902 -9.109 1.00 85.19 268 HIS A CA 1
ATOM 1795 C C . HIS A 1 268 ? -3.883 -10.117 -9.373 1.00 85.19 268 HIS A C 1
ATOM 1797 O O . HIS A 1 268 ? -4.543 -10.861 -8.649 1.00 85.19 268 HIS A O 1
ATOM 1803 N N . ARG A 1 269 ? -4.426 -9.538 -10.450 1.00 74.31 269 ARG A N 1
ATOM 1804 C CA . ARG A 1 269 ? -5.877 -9.609 -10.735 1.00 74.31 269 ARG A CA 1
ATOM 1805 C C . ARG A 1 269 ? -6.469 -11.019 -10.828 1.00 74.31 269 ARG A C 1
ATOM 1807 O O . ARG A 1 269 ? -7.672 -11.166 -10.640 1.00 74.31 269 ARG A O 1
ATOM 1814 N N . GLU A 1 270 ? -5.675 -12.025 -11.189 1.00 78.44 270 GLU A N 1
ATOM 1815 C CA . GLU A 1 270 ? -6.161 -13.403 -11.369 1.00 78.44 270 GLU A CA 1
ATOM 1816 C C . GLU A 1 270 ? -5.860 -14.323 -10.183 1.00 78.44 270 GLU A C 1
ATOM 1818 O O . GLU A 1 270 ? -6.544 -15.330 -10.005 1.00 78.44 270 GLU A O 1
ATOM 1823 N N . THR A 1 271 ? -4.832 -14.008 -9.393 1.00 83.00 271 THR A N 1
ATOM 1824 C CA . THR A 1 271 ? -4.324 -14.893 -8.333 1.00 83.00 271 THR A CA 1
ATOM 1825 C C . THR A 1 271 ? -4.338 -14.256 -6.948 1.00 83.00 271 THR A C 1
ATOM 1827 O O . THR A 1 271 ? -3.885 -14.893 -6.001 1.00 83.00 271 THR A O 1
ATOM 1830 N N . GLY A 1 272 ? -4.841 -13.026 -6.825 1.00 87.94 272 GLY A N 1
ATOM 1831 C CA . GLY A 1 272 ? -4.870 -12.286 -5.572 1.00 87.94 272 GLY A CA 1
ATOM 1832 C C . GLY A 1 272 ? -3.504 -11.723 -5.183 1.00 87.94 272 GLY A C 1
ATOM 1833 O O . GLY A 1 272 ? -2.599 -11.580 -6.010 1.00 87.94 272 GLY A O 1
ATOM 1834 N N . CYS A 1 273 ? -3.338 -11.393 -3.909 1.00 90.69 273 CYS A N 1
ATOM 1835 C CA . CYS A 1 273 ? -2.072 -10.915 -3.374 1.00 90.69 273 CYS A CA 1
ATOM 1836 C C . CYS A 1 273 ? -0.988 -11.987 -3.483 1.00 90.69 273 CYS A C 1
ATOM 1838 O O . CYS A 1 273 ? -1.186 -13.139 -3.113 1.00 90.69 273 CYS A O 1
ATOM 1840 N N . GLY A 1 274 ? 0.195 -11.621 -3.953 1.00 89.94 274 GLY A N 1
ATOM 1841 C CA . GLY A 1 274 ? 1.307 -12.555 -4.079 1.00 89.94 274 GLY A CA 1
ATOM 1842 C C . GLY A 1 274 ? 2.638 -11.837 -4.139 1.00 89.94 274 GLY A C 1
ATOM 1843 O O . GLY A 1 274 ? 2.696 -10.610 -4.171 1.00 89.94 274 GLY A O 1
ATOM 1844 N N . ALA A 1 275 ? 3.732 -12.593 -4.163 1.00 89.69 275 ALA A N 1
ATOM 1845 C CA . ALA A 1 275 ? 5.025 -11.997 -4.474 1.00 89.69 275 ALA A CA 1
ATOM 1846 C C . ALA A 1 275 ? 4.960 -11.309 -5.847 1.00 89.69 275 ALA A C 1
ATOM 1848 O O . ALA A 1 275 ? 4.257 -11.768 -6.751 1.00 89.69 275 ALA A O 1
ATOM 1849 N N . CYS A 1 276 ? 5.704 -10.221 -6.015 1.00 88.50 276 CYS A N 1
ATOM 1850 C CA . CYS A 1 276 ? 5.859 -9.599 -7.324 1.00 88.50 276 CYS A CA 1
ATOM 1851 C C . CYS A 1 276 ? 6.381 -10.616 -8.364 1.00 88.50 276 CYS A C 1
ATOM 1853 O O . CYS A 1 276 ? 7.106 -11.568 -8.052 1.00 88.50 276 CYS A O 1
ATOM 1855 N N . GLY A 1 277 ? 6.000 -10.425 -9.623 1.00 86.81 277 GLY A N 1
ATOM 1856 C CA . GLY A 1 277 ? 6.403 -11.267 -10.738 1.00 86.81 277 GLY A CA 1
ATOM 1857 C C . GLY A 1 277 ? 7.855 -11.018 -11.141 1.00 86.81 277 GLY A C 1
ATOM 1858 O O . GLY A 1 277 ? 8.265 -9.886 -11.397 1.00 86.81 277 GLY A O 1
ATOM 1859 N N . ALA A 1 278 ? 8.642 -12.088 -11.251 1.00 88.50 278 ALA A N 1
ATOM 1860 C CA . ALA A 1 278 ? 9.947 -12.025 -11.906 1.00 88.50 278 ALA A CA 1
ATOM 1861 C C . ALA A 1 278 ? 9.809 -11.709 -13.410 1.00 88.50 278 ALA A C 1
ATOM 1863 O O . ALA A 1 278 ? 8.759 -11.932 -14.013 1.00 88.50 278 ALA A O 1
ATOM 1864 N N . ILE A 1 279 ? 10.894 -11.252 -14.042 1.00 88.81 279 ILE A N 1
ATOM 1865 C CA . ILE A 1 279 ? 10.948 -11.048 -15.499 1.00 88.81 279 ILE A CA 1
ATOM 1866 C C . ILE A 1 279 ? 10.525 -12.341 -16.221 1.00 88.81 279 ILE A C 1
ATOM 1868 O O . ILE A 1 279 ? 11.044 -13.420 -15.926 1.00 88.81 279 ILE A O 1
ATOM 1872 N N . GLY A 1 280 ? 9.602 -12.216 -17.174 1.00 86.25 280 GLY A N 1
ATOM 1873 C CA . GLY A 1 280 ? 9.001 -13.316 -17.928 1.00 86.25 280 GLY A CA 1
ATOM 1874 C C . GLY A 1 280 ? 7.644 -13.786 -17.410 1.00 86.25 280 GLY A C 1
ATOM 1875 O O . GLY A 1 280 ? 6.898 -14.427 -18.154 1.00 86.25 280 GLY A O 1
ATOM 1876 N N . THR A 1 281 ? 7.302 -13.461 -16.163 1.00 88.38 281 THR A N 1
ATOM 1877 C CA . THR A 1 281 ? 5.991 -13.774 -15.584 1.00 88.38 281 THR A CA 1
ATOM 1878 C C . THR A 1 281 ? 4.904 -12.959 -16.273 1.00 88.38 281 THR A C 1
ATOM 1880 O O . THR A 1 281 ? 5.143 -11.823 -16.677 1.00 88.38 281 THR A O 1
ATOM 1883 N N . SER A 1 282 ? 3.718 -13.544 -16.433 1.00 87.62 282 SER A N 1
ATOM 1884 C CA . SER A 1 282 ? 2.557 -12.840 -16.973 1.00 87.62 282 SER A CA 1
ATOM 1885 C C . SER A 1 282 ? 2.169 -11.659 -16.090 1.00 87.62 282 SER A C 1
ATOM 1887 O O . SER A 1 282 ? 2.179 -11.785 -14.869 1.00 87.62 282 SER A O 1
ATOM 1889 N N . CYS A 1 283 ? 1.786 -10.553 -16.711 1.00 86.94 283 CYS A N 1
ATOM 1890 C CA . CYS A 1 283 ? 1.300 -9.364 -16.025 1.00 86.94 283 CYS A CA 1
ATOM 1891 C C . CYS A 1 283 ? 0.243 -8.644 -16.870 1.00 86.94 283 CYS A C 1
ATOM 1893 O O . CYS A 1 283 ? 0.139 -8.841 -18.084 1.00 86.94 283 CYS A O 1
ATOM 1895 N N . LEU A 1 284 ? -0.516 -7.766 -16.229 1.00 83.44 284 LEU A N 1
ATOM 1896 C CA . LEU A 1 284 ? -1.468 -6.829 -16.814 1.00 83.44 284 LEU A CA 1
ATOM 1897 C C . LEU A 1 284 ? -1.099 -5.377 -16.483 1.00 83.44 284 LEU A C 1
ATOM 1899 O O . LEU A 1 284 ? -1.401 -4.478 -17.270 1.00 83.44 284 LEU A O 1
ATOM 1903 N N . LEU A 1 285 ? -0.450 -5.148 -15.339 1.00 83.06 285 LEU A N 1
ATOM 1904 C CA . LEU A 1 285 ? -0.041 -3.835 -14.840 1.00 83.06 285 LEU A CA 1
ATOM 1905 C C . LEU A 1 285 ? 1.450 -3.828 -14.490 1.00 83.06 285 LEU A C 1
ATOM 1907 O O . LEU A 1 285 ? 2.030 -4.858 -14.170 1.00 83.06 285 LEU A O 1
ATOM 1911 N N . GLY A 1 286 ? 2.085 -2.655 -14.572 1.00 80.88 286 GLY A N 1
ATOM 1912 C CA . GLY A 1 286 ? 3.521 -2.517 -14.305 1.00 80.88 286 GLY A CA 1
ATOM 1913 C C . GLY A 1 286 ? 3.905 -2.865 -12.869 1.00 80.88 286 GLY A C 1
ATOM 1914 O O . GLY A 1 286 ? 4.938 -3.494 -12.660 1.00 80.88 286 GLY A O 1
ATOM 1915 N N . ASP A 1 287 ? 3.044 -2.520 -11.914 1.00 83.12 287 ASP A N 1
ATOM 1916 C CA . ASP A 1 287 ? 3.318 -2.692 -10.487 1.00 83.12 287 ASP A CA 1
ATOM 1917 C C . ASP A 1 287 ? 3.272 -4.160 -10.038 1.00 83.12 287 ASP A C 1
ATOM 1919 O O . ASP A 1 287 ? 3.712 -4.459 -8.937 1.00 83.12 287 ASP A O 1
ATOM 1923 N N . GLU A 1 288 ? 2.798 -5.076 -10.896 1.00 86.38 288 GLU A N 1
ATOM 1924 C CA . GLU A 1 288 ? 2.811 -6.531 -10.679 1.00 86.38 288 GLU A CA 1
ATOM 1925 C C . GLU A 1 288 ? 4.228 -7.126 -10.746 1.00 86.38 288 GLU A C 1
ATOM 1927 O O . GLU A 1 288 ? 4.453 -8.248 -10.294 1.00 86.38 288 GLU A O 1
ATOM 1932 N N . CYS A 1 289 ? 5.194 -6.395 -11.307 1.00 89.00 289 CYS A N 1
ATOM 1933 C CA . CYS A 1 289 ? 6.548 -6.869 -11.576 1.00 89.00 289 CYS A CA 1
ATOM 1934 C C . CYS A 1 289 ? 7.539 -6.411 -10.501 1.00 89.00 289 CYS A C 1
ATOM 1936 O O . CYS A 1 289 ? 7.524 -5.257 -10.086 1.00 89.00 289 CYS A O 1
ATOM 1938 N N . CYS A 1 290 ? 8.452 -7.296 -10.087 1.00 87.00 290 CYS A N 1
ATOM 1939 C CA . CYS A 1 290 ? 9.479 -6.942 -9.096 1.00 87.00 290 CYS A CA 1
ATOM 1940 C C . CYS A 1 290 ? 10.444 -5.875 -9.610 1.00 87.00 290 CYS A C 1
ATOM 1942 O O . CYS A 1 290 ? 10.907 -5.029 -8.854 1.00 87.00 290 CYS A O 1
ATOM 1944 N N . ASP A 1 291 ? 10.758 -5.961 -10.899 1.00 83.12 291 ASP A N 1
ATOM 1945 C CA . ASP A 1 291 ? 11.670 -5.079 -11.602 1.00 83.12 291 ASP A CA 1
ATOM 1946 C C . ASP A 1 291 ? 11.112 -4.809 -13.001 1.00 83.12 291 ASP A C 1
ATOM 1948 O O . ASP A 1 291 ? 10.496 -5.680 -13.624 1.00 83.12 291 ASP A O 1
ATOM 1952 N N . GLY A 1 292 ? 11.388 -3.613 -13.518 1.00 84.00 292 GLY A N 1
ATOM 1953 C CA . GLY A 1 292 ? 11.021 -3.223 -14.874 1.00 84.00 292 GLY A CA 1
ATOM 1954 C C . GLY A 1 292 ? 9.556 -2.821 -15.011 1.00 84.00 292 GLY A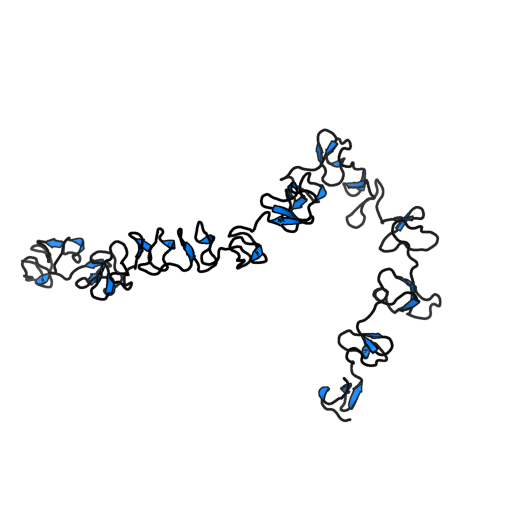 C 1
ATOM 1955 O O . GLY A 1 292 ? 9.060 -2.000 -14.246 1.00 84.00 292 GLY A O 1
ATOM 1956 N N . ALA A 1 293 ? 8.895 -3.315 -16.055 1.00 89.94 293 ALA A N 1
ATOM 1957 C CA . ALA A 1 293 ? 7.523 -2.942 -16.385 1.00 89.94 293 ALA A CA 1
ATOM 1958 C C . ALA A 1 293 ? 6.755 -4.125 -16.977 1.00 89.94 293 ALA A C 1
ATOM 1960 O O . ALA A 1 293 ? 7.340 -5.133 -17.375 1.00 89.94 293 ALA A O 1
ATOM 1961 N N . CYS A 1 294 ? 5.439 -3.971 -17.103 1.00 91.00 294 CYS A N 1
ATOM 1962 C CA . CYS A 1 294 ? 4.621 -4.917 -17.840 1.00 91.00 294 CYS A CA 1
ATOM 1963 C C . CYS A 1 294 ? 4.596 -4.560 -19.328 1.00 91.00 294 CYS A C 1
ATOM 1965 O O . CYS A 1 294 ? 4.060 -3.521 -19.723 1.00 91.00 294 CYS A O 1
ATOM 1967 N N . TYR A 1 295 ? 5.174 -5.418 -20.168 1.00 91.12 295 TYR A N 1
ATOM 1968 C CA . TYR A 1 295 ? 5.246 -5.212 -21.610 1.00 91.12 295 TYR A CA 1
ATOM 1969 C C . TYR A 1 295 ? 4.801 -6.468 -22.360 1.00 91.12 295 TYR A C 1
ATOM 1971 O O . TYR A 1 295 ? 5.285 -7.565 -22.105 1.00 91.12 295 TYR A O 1
ATOM 1979 N N . LEU A 1 296 ? 3.851 -6.308 -23.290 1.00 88.81 296 LEU A N 1
ATOM 1980 C CA . LEU A 1 296 ? 3.223 -7.415 -24.034 1.00 88.81 296 LEU A CA 1
ATOM 1981 C C . LEU A 1 296 ? 2.645 -8.523 -23.130 1.00 88.81 296 LEU A C 1
ATOM 1983 O O . LEU A 1 296 ? 2.609 -9.691 -23.511 1.00 88.81 296 LEU A O 1
ATOM 1987 N N . GLY A 1 297 ? 2.166 -8.140 -21.944 1.00 88.50 297 GLY A N 1
ATOM 1988 C CA . GLY A 1 297 ? 1.583 -9.058 -20.968 1.00 88.50 297 GLY A CA 1
ATOM 1989 C C . GLY A 1 297 ? 2.609 -9.864 -20.170 1.00 88.50 297 GLY A C 1
ATOM 1990 O O . GLY A 1 297 ? 2.239 -10.869 -19.570 1.00 88.50 297 GLY A O 1
ATOM 1991 N N . GLN A 1 298 ? 3.887 -9.470 -20.187 1.00 91.25 298 GLN A N 1
ATOM 1992 C CA . GLN A 1 298 ? 4.947 -10.093 -19.397 1.00 91.25 298 GLN A CA 1
ATOM 1993 C C . GLN A 1 298 ? 5.825 -9.052 -18.703 1.00 91.25 298 GLN A C 1
ATOM 1995 O O . GLN A 1 298 ? 6.112 -7.988 -19.258 1.00 91.25 298 GLN A O 1
ATOM 2000 N N . CYS A 1 299 ? 6.286 -9.377 -17.499 1.00 92.44 299 CYS A N 1
ATOM 2001 C CA . CYS A 1 299 ? 7.278 -8.579 -16.800 1.00 92.44 299 CYS A CA 1
ATOM 2002 C C . CYS A 1 299 ? 8.570 -8.564 -17.614 1.00 92.44 299 CYS A C 1
ATOM 2004 O O . CYS A 1 299 ? 9.097 -9.617 -17.977 1.00 92.44 299 CYS A O 1
ATOM 2006 N N . CYS A 1 300 ? 9.072 -7.376 -17.924 1.00 93.06 300 CYS A N 1
ATOM 2007 C CA . CYS A 1 300 ? 10.221 -7.190 -18.796 1.00 93.06 300 CYS A CA 1
ATOM 2008 C C . CYS A 1 300 ? 11.427 -6.622 -18.044 1.00 93.06 300 CYS A C 1
ATOM 2010 O O . CYS A 1 300 ? 11.284 -5.886 -17.073 1.00 93.06 300 CYS A O 1
ATOM 2012 N N . GLY A 1 301 ? 12.629 -6.948 -18.515 1.00 91.69 301 GLY A N 1
ATOM 2013 C CA . GLY A 1 301 ? 13.878 -6.414 -17.980 1.00 91.69 301 GLY A CA 1
ATOM 2014 C C . GLY A 1 301 ? 14.235 -5.045 -18.559 1.00 91.69 301 GLY A C 1
ATOM 2015 O O . GLY A 1 301 ? 14.165 -4.839 -19.773 1.00 91.69 301 GLY A O 1
ATOM 2016 N N . GLY A 1 302 ? 14.658 -4.120 -17.693 1.00 89.19 302 GLY A N 1
ATOM 2017 C CA . GLY A 1 302 ? 15.267 -2.846 -18.091 1.00 89.19 302 GLY A CA 1
ATOM 2018 C C . GLY A 1 302 ? 16.667 -3.017 -18.697 1.00 89.19 302 GLY A C 1
ATOM 2019 O O . GLY A 1 302 ? 17.131 -4.137 -18.914 1.00 89.19 302 GLY A O 1
ATOM 2020 N N . ALA A 1 303 ? 17.360 -1.908 -18.973 1.00 86.69 303 ALA A N 1
ATOM 2021 C CA . ALA A 1 303 ? 18.722 -1.955 -19.507 1.00 86.69 303 ALA A CA 1
ATOM 2022 C C . ALA A 1 303 ? 19.635 -2.806 -18.605 1.00 86.69 303 ALA A C 1
ATOM 2024 O O . ALA A 1 303 ? 19.532 -2.780 -17.381 1.00 86.69 303 ALA A O 1
ATOM 2025 N N . GLN A 1 304 ? 20.490 -3.608 -19.235 1.00 87.44 304 GLN A N 1
ATOM 2026 C CA . GLN A 1 304 ? 21.420 -4.567 -18.636 1.00 87.44 304 GLN A CA 1
ATOM 2027 C C . GLN A 1 304 ? 20.806 -5.746 -17.862 1.00 87.44 304 GLN A C 1
ATOM 2029 O O . GLN A 1 304 ? 21.556 -6.627 -17.410 1.00 87.44 304 GLN A O 1
ATOM 2034 N N . ALA A 1 305 ? 19.477 -5.819 -17.731 1.00 89.62 305 ALA A N 1
ATOM 2035 C CA . ALA A 1 305 ? 18.801 -6.960 -17.124 1.00 89.62 305 ALA A CA 1
ATOM 2036 C C . ALA A 1 305 ? 19.131 -8.249 -17.887 1.00 89.62 305 ALA A C 1
ATOM 2038 O O . ALA A 1 305 ? 19.272 -8.241 -19.110 1.00 89.62 305 ALA A O 1
ATOM 2039 N N . ALA A 1 306 ? 19.273 -9.364 -17.170 1.00 90.88 306 ALA A N 1
ATOM 2040 C CA . ALA A 1 306 ? 19.497 -10.655 -17.809 1.00 90.88 306 ALA A CA 1
ATOM 2041 C C . ALA A 1 306 ? 18.278 -11.037 -18.660 1.00 90.88 306 ALA A C 1
ATOM 2043 O O . ALA A 1 306 ? 17.142 -10.946 -18.191 1.00 90.88 306 ALA A O 1
ATOM 2044 N N . CYS A 1 307 ? 18.519 -11.490 -19.885 1.00 91.81 307 CYS A N 1
ATOM 2045 C CA . CYS A 1 307 ? 17.471 -11.805 -20.843 1.00 91.81 307 CYS A CA 1
ATOM 2046 C C . CYS A 1 307 ? 17.738 -13.120 -21.569 1.00 91.81 307 CYS A C 1
ATOM 2048 O O . CYS A 1 307 ? 18.878 -13.552 -21.750 1.00 91.81 307 CYS A O 1
ATOM 2050 N N . ASP A 1 308 ? 16.649 -13.752 -21.982 1.00 90.69 308 ASP A N 1
ATOM 2051 C CA . ASP A 1 308 ? 16.611 -14.971 -22.780 1.00 90.69 308 ASP A CA 1
ATOM 2052 C C . ASP A 1 308 ? 15.207 -15.094 -23.412 1.00 90.69 308 ASP A C 1
ATOM 2054 O O . ASP A 1 308 ? 14.414 -14.153 -23.371 1.00 90.69 308 ASP A O 1
ATOM 2058 N N . ALA A 1 309 ? 14.872 -16.238 -24.016 1.00 86.25 309 ALA A N 1
ATOM 2059 C CA . ALA A 1 309 ? 13.558 -16.438 -24.637 1.00 86.25 309 ALA A CA 1
ATOM 2060 C C . ALA A 1 309 ? 12.378 -16.380 -23.643 1.00 86.25 309 ALA A C 1
ATOM 2062 O O . ALA A 1 309 ? 11.252 -16.126 -24.062 1.00 86.25 309 ALA A O 1
ATOM 2063 N N . ALA A 1 310 ? 12.619 -16.638 -22.354 1.00 85.56 310 ALA A N 1
ATOM 2064 C CA . ALA A 1 310 ? 11.623 -16.554 -21.292 1.00 85.56 310 ALA A CA 1
ATOM 2065 C C . ALA A 1 310 ? 11.679 -15.217 -20.537 1.00 85.56 310 ALA A C 1
ATOM 2067 O O . ALA A 1 310 ? 10.709 -14.870 -19.877 1.00 85.56 310 ALA A O 1
ATOM 2068 N N . ARG A 1 311 ? 12.785 -14.468 -20.632 1.00 89.88 311 ARG A N 1
ATOM 2069 C CA . ARG A 1 311 ? 12.998 -13.182 -19.955 1.00 89.88 311 ARG A CA 1
ATOM 2070 C C . ARG A 1 311 ? 13.105 -12.040 -20.970 1.00 89.88 311 ARG A C 1
ATOM 2072 O O . ARG A 1 311 ? 14.217 -11.722 -21.402 1.00 89.88 311 ARG A O 1
ATOM 2079 N N . PRO A 1 312 ? 11.973 -11.443 -21.384 1.00 92.38 312 PRO A N 1
ATOM 2080 C CA . PRO A 1 312 ? 11.964 -10.414 -22.412 1.00 92.38 312 PRO A CA 1
ATOM 2081 C C . PRO A 1 312 ? 12.519 -9.086 -21.891 1.00 92.38 312 PRO A C 1
ATOM 2083 O O . PRO A 1 312 ? 12.387 -8.748 -20.715 1.00 92.38 312 PRO A O 1
ATOM 2086 N N . CYS A 1 313 ? 13.099 -8.301 -22.793 1.00 92.44 313 CYS A N 1
ATOM 2087 C CA . CYS A 1 313 ? 13.488 -6.922 -22.517 1.00 92.44 313 CYS A CA 1
ATOM 2088 C C . CYS A 1 313 ? 12.305 -5.972 -22.701 1.00 92.44 313 CYS A C 1
ATOM 2090 O O . CYS A 1 313 ? 11.386 -6.245 -23.478 1.00 92.44 313 CYS A O 1
ATOM 2092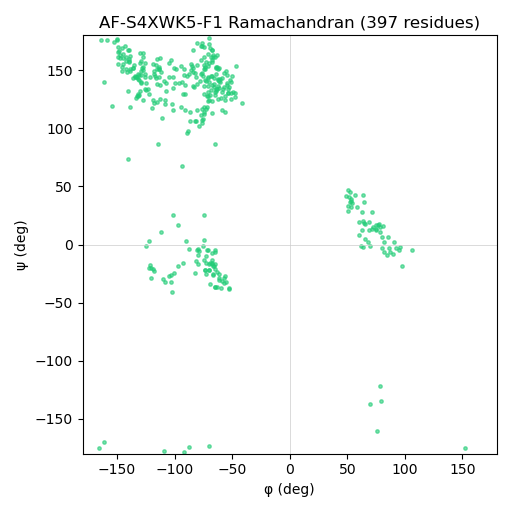 N N . CYS A 1 314 ? 12.321 -4.855 -21.978 1.00 92.25 314 CYS A N 1
ATOM 2093 C CA . CYS A 1 314 ? 11.292 -3.833 -22.104 1.00 92.25 314 CYS A CA 1
ATOM 2094 C C . CYS A 1 314 ? 11.334 -3.129 -23.464 1.00 92.25 314 CYS A C 1
ATOM 2096 O O . CYS A 1 314 ? 12.285 -3.262 -24.234 1.00 92.25 314 CYS A O 1
ATOM 2098 N N . TYR A 1 315 ? 10.276 -2.373 -23.767 1.00 89.00 315 TYR A N 1
ATOM 2099 C CA . TYR A 1 315 ? 10.147 -1.643 -25.027 1.00 89.00 315 TYR A CA 1
ATOM 2100 C C . TYR A 1 315 ? 11.416 -0.845 -25.378 1.00 89.00 315 TYR A C 1
ATOM 2102 O O . TYR A 1 315 ? 11.924 -0.081 -24.560 1.00 89.00 315 TYR A O 1
ATOM 2110 N N . GLY A 1 316 ? 11.898 -1.000 -26.616 1.00 85.75 316 GLY A N 1
ATOM 2111 C CA . GLY A 1 316 ? 13.093 -0.310 -27.119 1.00 85.75 316 GLY A CA 1
ATOM 2112 C C . GLY A 1 316 ? 14.430 -0.954 -26.729 1.00 85.75 316 GLY A C 1
ATOM 2113 O O . GLY A 1 316 ? 15.480 -0.427 -27.097 1.00 85.75 316 GLY A O 1
ATOM 2114 N N . LEU A 1 317 ? 14.399 -2.084 -26.021 1.00 89.81 317 LEU A N 1
ATOM 2115 C CA . LEU A 1 317 ? 15.571 -2.879 -25.673 1.00 89.81 317 LEU A CA 1
ATOM 2116 C C . LEU A 1 317 ? 15.511 -4.251 -26.347 1.00 89.81 317 LEU A C 1
ATOM 2118 O O . LEU A 1 317 ? 14.443 -4.819 -26.578 1.00 89.81 317 LEU A O 1
ATOM 2122 N N . GLU A 1 318 ? 16.681 -4.804 -26.626 1.00 89.81 318 GLU A N 1
ATOM 2123 C CA . GLU A 1 318 ? 16.857 -6.117 -27.228 1.00 89.81 318 GLU A CA 1
ATOM 2124 C C . GLU A 1 318 ? 17.777 -6.980 -26.375 1.00 89.81 318 GLU A C 1
ATOM 2126 O O . GLU A 1 318 ? 18.621 -6.473 -25.639 1.00 89.81 318 GLU A O 1
ATOM 2131 N N . CYS A 1 319 ? 17.645 -8.298 -26.502 1.00 90.94 319 CYS A N 1
ATOM 2132 C CA . CYS A 1 319 ? 18.552 -9.212 -25.829 1.00 90.94 319 CYS A CA 1
ATOM 2133 C C . CYS A 1 319 ? 19.854 -9.361 -26.628 1.00 90.94 319 CYS A C 1
ATOM 2135 O O . CYS A 1 319 ? 19.864 -9.998 -27.685 1.00 90.94 319 CYS A O 1
ATOM 2137 N N . GLY A 1 320 ? 20.939 -8.756 -26.137 1.00 86.56 320 GLY A N 1
ATOM 2138 C CA . GLY A 1 320 ? 22.269 -8.835 -26.746 1.00 86.56 320 GLY A CA 1
ATOM 2139 C C . GLY A 1 320 ? 22.873 -10.241 -26.671 1.00 86.56 320 GLY A C 1
ATOM 2140 O O . GLY A 1 320 ? 22.400 -11.097 -25.919 1.00 86.56 320 GLY A O 1
ATOM 2141 N N . ALA A 1 321 ? 23.963 -10.499 -27.405 1.00 84.94 321 ALA A N 1
ATOM 2142 C CA . ALA A 1 321 ? 24.590 -11.827 -27.411 1.00 84.94 321 ALA A CA 1
ATOM 2143 C C . ALA A 1 321 ? 25.208 -12.195 -26.049 1.00 84.94 321 ALA A C 1
ATOM 2145 O O . ALA A 1 321 ? 25.419 -13.370 -25.750 1.00 84.94 321 ALA A O 1
ATOM 2146 N N . SER A 1 322 ? 25.452 -11.191 -25.204 1.00 83.69 322 SER A N 1
ATOM 2147 C CA . SER A 1 322 ? 25.854 -11.333 -23.804 1.00 83.69 322 SER A CA 1
ATOM 2148 C C . SER A 1 322 ? 24.735 -11.826 -22.871 1.00 83.69 322 SER A C 1
ATOM 2150 O O . SER A 1 322 ? 24.999 -12.058 -21.691 1.00 83.69 322 SER A O 1
ATOM 2152 N N . GLY A 1 323 ? 23.501 -11.995 -23.369 1.00 89.75 323 GLY A N 1
ATOM 2153 C CA . GLY A 1 323 ? 22.338 -12.370 -22.560 1.00 89.75 323 GLY A CA 1
ATOM 2154 C C . GLY A 1 323 ? 21.858 -11.238 -21.651 1.00 89.75 323 GLY A C 1
ATOM 2155 O O . GLY A 1 323 ? 21.329 -11.497 -20.569 1.00 89.75 323 GLY A O 1
ATOM 2156 N N . ARG A 1 324 ? 22.090 -9.983 -22.054 1.00 91.00 324 ARG A N 1
ATOM 2157 C CA . ARG A 1 324 ? 21.635 -8.785 -21.342 1.00 91.00 324 ARG A CA 1
ATOM 2158 C C . ARG A 1 324 ? 20.835 -7.865 -22.250 1.00 91.00 324 ARG A C 1
ATOM 2160 O O . ARG A 1 324 ? 21.151 -7.732 -23.432 1.00 91.00 324 ARG A O 1
ATOM 2167 N N . CYS A 1 325 ? 19.822 -7.229 -21.677 1.00 91.69 325 CYS A N 1
ATOM 2168 C CA . CYS A 1 325 ? 19.031 -6.220 -22.354 1.00 91.69 325 CYS A CA 1
ATOM 2169 C C . CYS A 1 325 ? 19.899 -5.012 -22.682 1.00 91.69 325 CYS A C 1
ATOM 2171 O O . CYS A 1 325 ? 20.574 -4.468 -21.815 1.00 91.69 325 CYS A O 1
ATOM 2173 N N . CYS A 1 326 ? 19.878 -4.587 -23.931 1.00 91.38 326 CYS A N 1
ATOM 2174 C CA . CYS A 1 326 ? 20.696 -3.499 -24.432 1.00 91.38 326 CYS A CA 1
ATOM 2175 C C . CYS A 1 326 ? 19.914 -2.708 -25.477 1.00 91.38 326 CYS A C 1
ATOM 2177 O O . CYS A 1 326 ? 18.901 -3.173 -26.003 1.00 91.38 326 CYS A O 1
ATOM 2179 N N . SER A 1 327 ? 20.382 -1.508 -25.795 1.00 89.06 327 SER A N 1
ATOM 2180 C CA . SER A 1 327 ? 19.817 -0.693 -26.863 1.00 89.06 327 SER A CA 1
ATOM 2181 C C . SER A 1 327 ? 20.753 -0.646 -28.070 1.00 89.06 327 SER A C 1
ATOM 2183 O O . SER A 1 327 ? 21.968 -0.511 -27.927 1.00 89.06 327 SER A O 1
ATOM 2185 N N . ARG A 1 328 ? 20.197 -0.732 -29.284 1.00 83.19 328 ARG A N 1
ATOM 2186 C CA . ARG A 1 328 ? 20.931 -0.380 -30.516 1.00 83.19 328 ARG A CA 1
ATOM 2187 C C . ARG A 1 328 ? 20.919 1.123 -30.779 1.00 83.19 328 ARG A C 1
ATOM 2189 O O . ARG A 1 328 ? 21.799 1.636 -31.450 1.00 83.19 328 ARG A O 1
ATOM 2196 N N . SER A 1 329 ? 19.929 1.831 -30.250 1.00 77.00 329 SER A N 1
ATOM 2197 C CA . SER A 1 329 ? 19.733 3.258 -30.482 1.00 77.00 329 SER A CA 1
ATOM 2198 C C . SER A 1 329 ? 18.964 3.842 -29.304 1.00 77.00 329 SER A C 1
ATOM 2200 O O . SER A 1 329 ? 17.827 3.442 -29.051 1.00 77.00 329 SER A O 1
ATOM 2202 N N . GLY A 1 330 ? 19.552 4.791 -28.585 1.00 79.94 330 GLY A N 1
ATOM 2203 C CA . GLY A 1 330 ? 18.917 5.352 -27.396 1.00 79.94 330 GLY A CA 1
ATOM 2204 C C . GLY A 1 330 ? 19.922 5.858 -26.381 1.00 79.94 330 GLY A C 1
ATOM 2205 O O . GLY A 1 330 ? 21.121 5.873 -26.654 1.00 79.94 330 GLY A O 1
ATOM 2206 N N . ALA A 1 331 ? 19.409 6.289 -25.229 1.00 84.06 331 ALA A N 1
ATOM 2207 C CA . ALA A 1 331 ? 20.226 6.779 -24.131 1.00 84.06 331 ALA A CA 1
ATOM 2208 C C . ALA A 1 331 ? 21.093 5.662 -23.534 1.00 84.06 331 ALA A C 1
ATOM 2210 O O . ALA A 1 331 ? 20.651 4.518 -23.432 1.00 84.06 331 ALA A O 1
ATOM 2211 N N . CYS A 1 332 ? 22.308 6.014 -23.132 1.00 87.88 332 CYS A N 1
ATOM 2212 C CA . CYS A 1 332 ? 23.226 5.137 -22.414 1.00 87.88 332 CYS A CA 1
ATOM 2213 C C . CYS A 1 332 ? 24.048 5.952 -21.420 1.00 87.88 332 CYS A C 1
ATOM 2215 O O . CYS A 1 332 ? 24.367 7.115 -21.685 1.00 87.88 332 CYS A O 1
ATOM 2217 N N . ASP A 1 333 ? 24.428 5.318 -20.321 1.00 87.12 333 ASP A N 1
ATOM 2218 C CA . ASP A 1 333 ? 25.358 5.865 -19.338 1.00 87.12 333 ASP A CA 1
ATOM 2219 C C . ASP A 1 333 ? 26.747 5.231 -19.503 1.00 87.12 333 ASP A C 1
ATOM 2221 O O . ASP A 1 333 ? 27.773 5.897 -19.336 1.00 87.12 333 ASP A O 1
ATOM 2225 N N . GLU A 1 334 ? 26.798 3.964 -19.918 1.00 86.81 334 GLU A N 1
ATOM 2226 C CA . GLU A 1 334 ? 28.032 3.238 -20.196 1.00 86.81 334 GLU A CA 1
ATOM 2227 C C . GLU A 1 334 ? 27.930 2.329 -21.428 1.00 86.81 334 GLU A C 1
ATOM 2229 O O . GLU A 1 334 ? 26.865 2.069 -21.981 1.00 86.81 334 GLU A O 1
ATOM 2234 N N . GLY A 1 335 ? 29.077 1.828 -21.901 1.00 82.69 335 GLY A N 1
ATOM 2235 C CA . GLY A 1 335 ? 29.125 0.990 -23.105 1.00 82.69 335 GLY A CA 1
ATOM 2236 C C . GLY A 1 335 ? 28.327 -0.314 -22.994 1.00 82.69 335 GLY A C 1
ATOM 2237 O O . GLY A 1 335 ? 27.893 -0.827 -24.017 1.00 82.69 335 GLY A O 1
ATOM 2238 N N . ALA A 1 336 ? 28.111 -0.829 -21.778 1.00 82.19 336 ALA A N 1
ATOM 2239 C CA . ALA A 1 336 ? 27.354 -2.058 -21.537 1.00 82.19 336 ALA A CA 1
ATOM 2240 C C . ALA A 1 336 ? 25.835 -1.903 -21.750 1.00 82.19 336 ALA A C 1
ATOM 2242 O O . ALA A 1 336 ? 25.146 -2.910 -21.912 1.00 82.19 336 ALA A O 1
ATOM 2243 N N . ASP A 1 337 ? 25.323 -0.669 -21.807 1.00 86.88 337 ASP A N 1
ATOM 2244 C CA . ASP A 1 337 ? 23.923 -0.388 -22.160 1.00 86.88 337 ASP A CA 1
ATOM 2245 C C . ASP A 1 337 ? 23.656 -0.593 -23.652 1.00 86.88 337 ASP A C 1
ATOM 2247 O O . ASP A 1 337 ? 22.515 -0.793 -24.076 1.00 86.88 337 ASP A O 1
ATOM 2251 N N . CYS A 1 338 ? 24.715 -0.539 -24.459 1.00 89.94 338 CYS A N 1
ATOM 2252 C CA . CYS A 1 338 ? 24.644 -0.640 -25.900 1.00 89.94 338 CYS A CA 1
ATOM 2253 C C . CYS A 1 338 ? 24.846 -2.080 -26.357 1.00 89.94 338 CYS A C 1
ATOM 2255 O O . CYS A 1 338 ? 25.675 -2.819 -25.826 1.00 89.94 338 CYS A O 1
ATOM 2257 N N . CYS A 1 339 ? 24.075 -2.489 -27.360 1.00 89.62 339 CYS A N 1
ATOM 2258 C CA . CYS A 1 339 ? 24.204 -3.830 -27.910 1.00 89.62 339 CYS A CA 1
ATOM 2259 C C . CYS A 1 339 ? 25.550 -4.032 -28.612 1.00 89.62 339 CYS A C 1
ATOM 2261 O O . CYS A 1 339 ? 26.220 -3.078 -29.008 1.00 89.62 339 CYS A O 1
ATOM 2263 N N . ASP A 1 340 ? 25.935 -5.295 -28.802 1.00 85.94 340 ASP A N 1
ATOM 2264 C CA . ASP A 1 340 ? 27.196 -5.650 -29.450 1.00 85.94 340 ASP A CA 1
ATOM 2265 C C . ASP A 1 340 ? 27.371 -4.916 -30.794 1.00 85.94 340 ASP A C 1
ATOM 2267 O O . ASP A 1 340 ? 26.518 -4.986 -31.681 1.00 85.94 340 ASP A O 1
ATOM 2271 N N . GLY A 1 341 ? 28.495 -4.208 -30.945 1.00 83.19 341 GLY A N 1
ATOM 2272 C CA . GLY A 1 341 ? 28.792 -3.378 -32.120 1.00 83.19 341 GLY A CA 1
ATOM 2273 C C . GLY A 1 341 ? 28.435 -1.892 -31.980 1.00 83.19 341 GLY A C 1
ATOM 2274 O O . GLY A 1 341 ? 28.786 -1.111 -32.867 1.00 83.19 341 GLY A O 1
ATOM 2275 N N . PHE A 1 342 ? 27.813 -1.496 -30.868 1.00 87.81 342 PHE A N 1
ATOM 2276 C CA . PHE A 1 342 ? 27.515 -0.109 -30.517 1.00 87.81 342 PHE A CA 1
ATOM 2277 C C . PHE A 1 342 ? 28.347 0.334 -29.306 1.00 87.81 342 PHE A C 1
ATOM 2279 O O . PHE A 1 342 ? 28.686 -0.456 -28.428 1.00 87.81 342 PHE A O 1
ATOM 2286 N N . GLU A 1 343 ? 28.692 1.616 -29.263 1.00 89.19 343 GLU A N 1
ATOM 2287 C CA . GLU A 1 343 ? 29.426 2.261 -28.178 1.00 89.19 343 GLU A CA 1
ATOM 2288 C C . GLU A 1 343 ? 28.593 3.404 -27.605 1.00 89.19 343 GLU A C 1
ATOM 2290 O O . GLU A 1 343 ? 27.942 4.143 -28.346 1.00 89.19 343 GLU A O 1
ATOM 2295 N N . CYS A 1 344 ? 28.675 3.610 -26.292 1.00 90.25 344 CYS A N 1
ATOM 2296 C CA . CYS A 1 344 ? 28.059 4.773 -25.674 1.00 90.25 344 CYS A CA 1
ATOM 2297 C C . CYS A 1 344 ? 28.906 6.028 -25.924 1.00 90.25 344 CYS A C 1
ATOM 2299 O O . CYS A 1 344 ? 30.014 6.157 -25.392 1.00 90.25 344 CYS A O 1
ATOM 2301 N N . LYS A 1 345 ? 28.405 6.972 -26.733 1.00 88.56 345 LYS A N 1
ATOM 2302 C CA . LYS A 1 345 ? 29.055 8.273 -26.969 1.00 88.56 345 LYS A CA 1
ATOM 2303 C C . LYS A 1 345 ? 28.069 9.416 -26.848 1.00 88.56 345 LYS A C 1
ATOM 2305 O O . LYS A 1 345 ? 27.039 9.441 -27.508 1.00 88.56 345 LYS A O 1
ATOM 2310 N N . GLY A 1 346 ? 28.424 10.399 -26.021 1.00 85.00 346 GLY A N 1
ATOM 2311 C CA . GLY A 1 346 ? 27.573 11.568 -25.788 1.00 85.00 346 GLY A CA 1
ATOM 2312 C C . GLY A 1 346 ? 26.223 11.213 -25.160 1.00 85.00 346 GLY A C 1
ATOM 2313 O O . GLY A 1 346 ? 25.252 11.918 -25.405 1.00 85.00 346 GLY A O 1
ATOM 2314 N N . GLY A 1 347 ? 26.166 10.117 -24.393 1.00 87.75 347 GLY A N 1
ATOM 2315 C CA . GLY A 1 347 ? 24.938 9.614 -23.783 1.00 87.75 347 GLY A CA 1
ATOM 2316 C C . GLY A 1 347 ? 24.015 8.879 -24.755 1.00 87.75 347 GLY A C 1
ATOM 2317 O O . GLY A 1 347 ? 22.828 8.753 -24.475 1.00 87.75 347 GLY A O 1
ATOM 2318 N N . SER A 1 348 ? 24.503 8.450 -25.926 1.00 89.25 348 SER A N 1
ATOM 2319 C CA . SER A 1 348 ? 23.717 7.646 -26.865 1.00 89.25 348 SER A CA 1
ATOM 2320 C C . SER A 1 348 ? 24.498 6.475 -27.459 1.00 89.25 348 SER A C 1
ATOM 2322 O O . SER A 1 348 ? 25.696 6.592 -27.729 1.00 89.25 348 SER A O 1
ATOM 2324 N N . CYS A 1 349 ? 23.811 5.350 -27.662 1.00 90.31 349 CYS A N 1
ATOM 2325 C CA . CYS A 1 349 ? 24.367 4.176 -28.329 1.00 90.31 349 CYS A CA 1
ATOM 2326 C C . CYS A 1 349 ? 24.521 4.436 -29.824 1.00 90.31 349 CYS A C 1
ATOM 2328 O O . CYS A 1 349 ? 23.536 4.689 -30.515 1.00 90.31 349 CYS A O 1
ATOM 2330 N N . VAL A 1 350 ? 25.761 4.375 -30.309 1.00 91.44 350 VAL A N 1
ATOM 2331 C CA . VAL A 1 350 ? 26.118 4.660 -31.703 1.00 91.44 350 VAL A CA 1
ATOM 2332 C C . VAL A 1 350 ? 27.146 3.659 -32.225 1.00 91.44 350 VAL A C 1
ATOM 2334 O O . VAL A 1 350 ? 27.976 3.156 -31.471 1.00 91.44 350 VAL A O 1
ATOM 2337 N N . VAL A 1 351 ? 27.143 3.377 -33.525 1.00 90.69 351 VAL A N 1
ATOM 2338 C CA . VAL A 1 351 ? 28.158 2.522 -34.155 1.00 90.69 351 VAL A CA 1
ATOM 2339 C C . VAL A 1 351 ? 29.484 3.262 -34.354 1.00 90.69 351 VAL A C 1
ATOM 2341 O O . VAL A 1 351 ? 29.554 4.490 -34.419 1.00 90.69 351 VAL A O 1
ATOM 2344 N N . ALA A 1 352 ? 30.580 2.520 -34.498 1.00 88.75 352 ALA A N 1
ATOM 2345 C CA . ALA A 1 352 ? 31.872 3.118 -34.825 1.00 88.75 352 ALA A CA 1
ATOM 2346 C C . ALA A 1 352 ? 31.865 3.801 -36.219 1.00 88.75 352 ALA A C 1
ATOM 2348 O O . ALA A 1 352 ? 31.138 3.367 -37.118 1.00 88.75 352 ALA A O 1
ATOM 2349 N N . PRO A 1 353 ? 32.710 4.829 -36.451 1.00 89.12 353 PRO A N 1
ATOM 2350 C CA . PRO A 1 353 ? 32.876 5.445 -37.771 1.00 89.12 353 PRO A CA 1
ATOM 2351 C C . PRO A 1 353 ? 33.141 4.412 -38.877 1.00 89.12 353 PRO A C 1
ATOM 2353 O O . PRO A 1 353 ? 34.019 3.558 -38.741 1.00 89.12 353 PRO A O 1
ATOM 2356 N N . GLY A 1 354 ? 32.390 4.494 -39.975 1.00 86.44 354 GLY A N 1
ATOM 2357 C CA . GLY A 1 354 ? 32.425 3.558 -41.104 1.00 86.44 354 GLY A CA 1
ATOM 2358 C C . GLY A 1 354 ? 31.638 2.255 -40.894 1.00 86.44 354 GLY A C 1
ATOM 2359 O O . GLY A 1 354 ? 31.579 1.427 -41.817 1.00 86.44 354 GLY A O 1
ATOM 2360 N N . GLY A 1 355 ? 31.048 2.068 -39.708 1.00 88.81 355 GLY A N 1
ATOM 2361 C CA . GLY A 1 355 ? 30.178 0.949 -39.351 1.00 88.81 355 GLY A CA 1
ATOM 2362 C C . GLY A 1 355 ? 28.808 1.002 -40.038 1.00 88.81 355 GLY A C 1
ATOM 2363 O O . GLY A 1 355 ? 28.449 2.044 -40.595 1.00 88.81 355 GLY A O 1
ATOM 2364 N N . PRO A 1 356 ? 28.070 -0.123 -40.047 1.00 89.75 356 PRO A N 1
ATOM 2365 C CA . PRO A 1 356 ? 26.739 -0.203 -40.640 1.00 89.75 356 PRO A CA 1
ATOM 2366 C C . PRO A 1 356 ? 25.721 0.616 -39.838 1.00 89.75 356 PRO A C 1
ATOM 2368 O O . PRO A 1 356 ? 25.806 0.660 -38.617 1.00 89.75 356 PRO A O 1
ATOM 2371 N N . CYS A 1 357 ? 24.756 1.231 -40.514 1.00 89.44 357 CYS A N 1
ATOM 2372 C CA . CYS A 1 357 ? 23.672 1.990 -39.886 1.00 89.44 357 CYS A CA 1
ATOM 2373 C C . CYS A 1 357 ? 22.377 1.855 -40.685 1.00 89.44 357 CYS A C 1
ATOM 2375 O O . CYS A 1 357 ? 22.421 1.688 -41.908 1.00 89.44 357 CYS A O 1
ATOM 2377 N N . ASP A 1 358 ? 21.248 1.987 -39.994 1.00 87.44 358 ASP A N 1
ATOM 2378 C CA . ASP A 1 358 ? 19.910 2.023 -40.586 1.00 87.44 358 ASP A CA 1
ATOM 2379 C C . ASP A 1 358 ? 19.365 3.464 -40.629 1.00 87.44 358 ASP A C 1
ATOM 2381 O O . ASP A 1 358 ? 18.587 3.819 -41.518 1.00 87.44 358 ASP A O 1
ATOM 2385 N N . GLY A 1 359 ? 19.830 4.337 -39.727 1.00 87.94 359 GLY A N 1
ATOM 2386 C CA . GLY A 1 359 ? 19.532 5.767 -39.718 1.00 87.94 359 GLY A CA 1
ATOM 2387 C C . GLY A 1 359 ? 20.669 6.619 -39.152 1.00 87.94 359 GLY A C 1
ATOM 2388 O O . GLY A 1 359 ? 21.594 6.132 -38.512 1.00 87.94 359 GLY A O 1
ATOM 2389 N N . SER A 1 360 ? 20.622 7.937 -39.377 1.00 89.12 360 SER A N 1
ATOM 2390 C CA . SER A 1 360 ? 21.681 8.847 -38.898 1.00 89.12 360 SER A CA 1
ATOM 2391 C C . SER A 1 360 ? 21.787 8.936 -37.371 1.00 89.12 360 SER A C 1
ATOM 2393 O O . SER A 1 360 ? 22.815 9.389 -36.882 1.00 89.12 360 SER A O 1
ATOM 2395 N N . PHE A 1 361 ? 20.766 8.503 -36.625 1.00 86.88 361 PHE A N 1
ATOM 2396 C CA . PHE A 1 361 ? 20.797 8.436 -35.158 1.00 86.88 361 PHE A CA 1
ATOM 2397 C C . PHE A 1 361 ? 21.727 7.337 -34.631 1.00 86.88 361 PHE A C 1
ATOM 2399 O O . PHE A 1 361 ? 22.213 7.450 -33.511 1.00 86.88 361 PHE A O 1
ATOM 2406 N N . ASP A 1 362 ? 22.028 6.329 -35.453 1.00 88.19 362 ASP A N 1
ATOM 2407 C CA . ASP A 1 362 ? 22.987 5.274 -35.118 1.00 88.19 362 ASP A CA 1
ATOM 2408 C C . ASP A 1 362 ? 24.428 5.792 -35.198 1.00 88.19 362 ASP A C 1
ATOM 2410 O O . ASP A 1 362 ? 25.360 5.127 -34.753 1.00 88.19 362 ASP A O 1
ATOM 2414 N N . CYS A 1 363 ? 24.642 6.964 -35.804 1.00 90.06 363 CYS A N 1
ATOM 2415 C CA . CYS A 1 363 ? 25.965 7.493 -36.083 1.00 90.06 363 CYS A CA 1
ATOM 2416 C C . CYS A 1 363 ? 26.434 8.480 -35.007 1.00 90.06 363 CYS A C 1
ATOM 2418 O O . CYS A 1 363 ? 25.684 9.365 -34.594 1.00 90.06 363 CYS A O 1
ATOM 2420 N N . PRO A 1 364 ? 27.714 8.415 -34.602 1.00 89.00 364 PRO A N 1
ATOM 2421 C CA . PRO A 1 364 ? 28.285 9.387 -33.688 1.00 89.00 364 PRO A CA 1
ATOM 2422 C C . PRO A 1 364 ? 28.308 10.760 -34.355 1.00 89.00 364 PRO A C 1
ATOM 2424 O O . PRO A 1 364 ? 28.813 10.903 -35.470 1.00 89.00 364 PRO A O 1
ATOM 2427 N N . ALA A 1 365 ? 27.833 11.794 -33.663 1.00 86.81 365 ALA A N 1
ATOM 2428 C CA . ALA A 1 365 ? 27.935 13.157 -34.170 1.00 86.81 365 ALA A CA 1
ATOM 2429 C C . ALA A 1 365 ? 29.415 13.521 -34.450 1.00 86.81 365 ALA A C 1
ATOM 2431 O O . ALA A 1 365 ? 30.283 13.218 -33.624 1.00 86.81 365 ALA A O 1
ATOM 2432 N N . PRO A 1 366 ? 29.740 14.162 -35.592 1.00 87.50 366 PRO A N 1
ATOM 2433 C CA . PRO A 1 366 ? 28.833 14.760 -36.582 1.00 87.50 366 PRO A CA 1
ATOM 2434 C C . PRO A 1 366 ? 28.518 13.874 -37.814 1.00 87.50 366 PRO A C 1
ATOM 2436 O O . PRO A 1 366 ? 28.082 14.395 -38.837 1.00 87.50 366 PRO A O 1
ATOM 2439 N N . MET A 1 367 ? 28.766 12.561 -37.774 1.00 89.25 367 MET A N 1
ATOM 2440 C CA . MET A 1 367 ? 28.500 11.651 -38.901 1.00 89.25 367 MET A CA 1
ATOM 2441 C C . MET A 1 367 ? 27.003 11.430 -39.144 1.00 89.25 367 MET A C 1
ATOM 2443 O O . MET A 1 367 ? 26.180 11.581 -38.248 1.00 89.25 367 MET A O 1
ATOM 2447 N N . SER A 1 368 ? 26.656 11.054 -40.375 1.00 92.06 368 SER A N 1
ATOM 2448 C CA . SER A 1 368 ? 25.301 10.666 -40.779 1.00 92.06 368 SER A CA 1
ATOM 2449 C C . SER A 1 368 ? 25.325 9.311 -41.477 1.00 92.06 368 SER A C 1
ATOM 2451 O O . SER A 1 368 ? 26.375 8.854 -41.934 1.00 92.06 368 SER A O 1
ATOM 2453 N N . CYS A 1 369 ? 24.166 8.660 -41.564 1.00 93.25 369 CYS A N 1
ATOM 2454 C CA . CYS A 1 369 ? 24.067 7.376 -42.236 1.00 93.25 369 CYS A CA 1
ATOM 2455 C C . CYS A 1 369 ? 23.947 7.581 -43.747 1.00 93.25 369 CYS A C 1
ATOM 2457 O O . CYS A 1 369 ? 22.906 8.004 -44.249 1.00 93.25 369 CYS A O 1
ATOM 2459 N N . ILE A 1 370 ? 25.022 7.295 -44.480 1.00 92.44 370 ILE A N 1
ATOM 2460 C CA . ILE A 1 370 ? 25.096 7.483 -45.929 1.00 92.44 370 ILE A CA 1
ATOM 2461 C C . ILE A 1 370 ? 25.361 6.128 -46.576 1.00 92.44 370 ILE A C 1
ATOM 2463 O O . ILE A 1 370 ? 26.386 5.491 -46.346 1.00 92.44 370 ILE A O 1
ATOM 2467 N N . SER A 1 371 ? 24.418 5.676 -47.408 1.00 90.12 371 SER A N 1
ATOM 2468 C CA . SER A 1 371 ? 24.473 4.362 -48.073 1.00 90.12 371 SER A CA 1
ATOM 2469 C C . SER A 1 371 ? 24.694 3.192 -47.097 1.00 90.12 371 SER A C 1
ATOM 2471 O O . SER A 1 371 ? 25.447 2.265 -47.392 1.00 90.12 371 SER A O 1
ATOM 2473 N N . GLY A 1 372 ? 24.056 3.257 -45.923 1.00 90.12 372 GLY A N 1
ATOM 2474 C CA . GLY A 1 372 ? 24.149 2.232 -44.880 1.00 90.12 372 GLY A CA 1
ATOM 2475 C C . GLY A 1 372 ? 25.463 2.237 -44.097 1.00 90.12 372 GLY A C 1
ATOM 2476 O O . GLY A 1 372 ? 25.784 1.232 -43.468 1.00 90.12 372 GLY A O 1
ATOM 2477 N N . ARG A 1 373 ? 26.257 3.320 -44.156 1.00 91.69 373 ARG A N 1
ATOM 2478 C CA . ARG A 1 373 ? 27.472 3.489 -43.343 1.00 91.69 373 ARG A CA 1
ATOM 2479 C C . ARG A 1 373 ? 27.521 4.843 -42.652 1.00 91.69 373 ARG A C 1
ATOM 2481 O O . ARG A 1 373 ? 27.182 5.859 -43.255 1.00 91.69 373 ARG A O 1
ATOM 2488 N N . CYS A 1 374 ? 28.009 4.861 -41.416 1.00 92.94 374 CYS A N 1
ATOM 2489 C CA . CYS A 1 374 ? 28.236 6.104 -40.689 1.00 92.94 374 CYS A CA 1
ATOM 2490 C C . CYS A 1 374 ? 29.487 6.807 -41.198 1.00 92.94 374 CYS A C 1
ATOM 2492 O O . CYS A 1 374 ? 30.606 6.400 -40.893 1.00 92.94 374 CYS A O 1
ATOM 2494 N N . CYS A 1 375 ? 29.306 7.864 -41.977 1.00 93.25 375 CYS A N 1
ATOM 2495 C CA . CYS A 1 375 ? 30.406 8.633 -42.537 1.00 93.25 375 CYS A CA 1
ATOM 2496 C C . CYS A 1 375 ? 29.990 10.088 -42.787 1.00 93.25 375 CYS A C 1
ATOM 2498 O O . CYS A 1 375 ? 28.844 10.479 -42.561 1.00 93.25 375 CYS A O 1
ATOM 2500 N N . GLN A 1 376 ? 30.955 10.913 -43.180 1.00 93.06 376 GLN A N 1
ATOM 2501 C CA . GLN A 1 376 ? 30.751 12.309 -43.549 1.00 93.06 376 GLN A CA 1
ATOM 2502 C C . GLN A 1 376 ? 31.047 12.516 -45.037 1.00 93.06 376 GLN A C 1
ATOM 2504 O O . GLN A 1 376 ? 31.838 11.780 -45.645 1.00 93.06 376 GLN A O 1
ATOM 2509 N N . ASP A 1 377 ? 30.390 13.527 -45.602 1.00 88.81 377 ASP A N 1
ATOM 2510 C CA . ASP A 1 377 ? 30.562 13.963 -46.984 1.00 88.81 377 ASP A CA 1
ATOM 2511 C C . ASP A 1 377 ? 31.929 14.627 -47.227 1.00 88.81 377 ASP A C 1
ATOM 2513 O O . ASP A 1 377 ? 32.765 14.773 -46.340 1.00 88.81 377 ASP A O 1
ATOM 2517 N N . ARG A 1 378 ? 32.192 15.019 -48.474 1.00 88.81 378 ARG A N 1
ATOM 2518 C CA . ARG A 1 378 ? 33.440 15.697 -48.847 1.00 88.81 378 ARG A CA 1
ATOM 2519 C C . ARG A 1 378 ? 33.620 17.029 -48.121 1.00 88.81 378 ARG A C 1
ATOM 2521 O O . ARG A 1 378 ? 32.650 17.735 -47.862 1.00 88.81 378 ARG A O 1
ATOM 2528 N N . LEU A 1 379 ? 34.884 17.408 -47.923 1.00 86.12 379 LEU A N 1
ATOM 2529 C CA . LEU A 1 379 ? 35.319 18.673 -47.316 1.00 86.12 379 LEU A CA 1
ATOM 2530 C C . LEU A 1 379 ? 34.921 18.836 -45.840 1.00 86.12 379 LEU A C 1
ATOM 2532 O O . LEU A 1 379 ? 34.930 19.948 -45.315 1.00 86.12 379 LEU A O 1
ATOM 2536 N N . THR A 1 380 ? 34.579 17.745 -45.155 1.00 89.69 380 THR A N 1
ATOM 2537 C CA . THR A 1 380 ? 34.379 17.740 -43.704 1.00 89.69 380 THR A CA 1
ATOM 2538 C C . THR A 1 380 ? 35.648 17.313 -42.978 1.00 89.69 380 THR A C 1
ATOM 2540 O O . THR A 1 380 ? 36.480 16.580 -43.520 1.00 89.69 380 THR A O 1
ATOM 2543 N N . ALA A 1 381 ? 35.789 17.762 -41.731 1.00 90.56 381 ALA A N 1
ATOM 2544 C CA . ALA A 1 381 ? 36.943 17.438 -40.908 1.00 90.56 381 ALA A CA 1
ATOM 2545 C C . ALA A 1 381 ? 37.001 15.936 -40.577 1.00 90.56 381 ALA A C 1
ATOM 2547 O O . ALA A 1 381 ? 36.005 15.338 -40.162 1.00 90.56 381 ALA A O 1
ATOM 2548 N N . CYS A 1 382 ? 38.188 15.348 -40.700 1.00 90.94 382 CYS A N 1
ATOM 2549 C CA . CYS A 1 382 ? 38.452 13.953 -40.367 1.00 90.94 382 CYS A CA 1
ATOM 2550 C C . CYS A 1 382 ? 39.831 13.778 -39.722 1.00 90.94 382 CYS A C 1
ATOM 2552 O O . CYS A 1 382 ? 40.739 14.589 -39.888 1.00 90.94 382 CYS A O 1
ATOM 2554 N N . THR A 1 383 ? 39.985 12.683 -38.990 1.00 92.25 383 THR A N 1
ATOM 2555 C CA . THR A 1 383 ? 41.239 12.183 -38.417 1.00 92.25 383 THR A CA 1
ATOM 2556 C C . THR A 1 383 ? 41.558 10.763 -38.884 1.00 92.25 383 THR A C 1
ATOM 2558 O O . THR A 1 383 ? 42.710 10.341 -38.810 1.00 92.25 383 THR A O 1
ATOM 2561 N N . LEU A 1 384 ? 40.557 10.021 -39.370 1.00 90.75 384 LEU A N 1
ATOM 2562 C CA . LEU A 1 384 ? 40.671 8.642 -39.840 1.00 90.75 384 LEU A CA 1
ATOM 2563 C C . LEU A 1 384 ? 39.944 8.475 -41.178 1.00 90.75 384 LEU A C 1
ATOM 2565 O O . LEU A 1 384 ? 38.862 9.025 -41.376 1.00 90.75 384 LEU A O 1
ATOM 2569 N N . ASP A 1 385 ? 40.496 7.642 -42.063 1.00 91.38 385 ASP A N 1
ATOM 2570 C CA . ASP A 1 385 ? 39.897 7.304 -43.365 1.00 91.38 385 ASP A CA 1
ATOM 2571 C C . ASP A 1 385 ? 38.463 6.762 -43.244 1.00 91.38 385 ASP A C 1
ATOM 2573 O O . ASP A 1 385 ? 37.623 7.015 -44.107 1.00 91.38 385 ASP A O 1
ATOM 2577 N N . THR A 1 386 ? 38.160 6.055 -42.149 1.00 90.19 386 THR A N 1
ATOM 2578 C CA . THR A 1 386 ? 36.847 5.446 -41.882 1.00 90.19 386 THR A CA 1
ATOM 2579 C C . THR A 1 386 ? 35.737 6.457 -41.600 1.00 90.19 386 THR A C 1
ATOM 2581 O O . THR A 1 386 ? 34.567 6.097 -41.673 1.00 90.19 386 THR A O 1
ATOM 2584 N N . GLN A 1 387 ? 36.070 7.716 -41.305 1.00 92.25 387 GLN A N 1
ATOM 2585 C CA . GLN A 1 387 ? 35.082 8.778 -41.086 1.00 92.25 387 GLN A CA 1
ATOM 2586 C C . GLN A 1 387 ? 34.529 9.349 -42.397 1.00 92.25 387 GLN A C 1
ATOM 2588 O O . GLN A 1 387 ? 33.491 10.006 -42.380 1.00 92.25 387 GLN A O 1
ATOM 2593 N N . CYS A 1 388 ? 35.198 9.107 -43.524 1.00 92.88 388 CYS A N 1
ATOM 2594 C CA . CYS A 1 388 ? 34.856 9.686 -44.818 1.00 92.88 388 CYS A CA 1
ATOM 2595 C C . CYS A 1 388 ? 34.115 8.676 -45.687 1.00 92.88 388 CYS A C 1
ATOM 2597 O O . CYS A 1 388 ? 34.570 7.542 -45.839 1.00 92.88 388 CYS A O 1
ATOM 2599 N N . CYS A 1 389 ? 33.024 9.081 -46.342 1.00 91.69 389 CYS A N 1
ATOM 2600 C CA . CYS A 1 389 ? 32.283 8.165 -47.219 1.00 91.69 389 CYS A CA 1
ATOM 2601 C C . CYS A 1 389 ? 33.105 7.707 -48.438 1.00 91.69 389 CYS A C 1
ATOM 2603 O O . CYS A 1 389 ? 32.837 6.656 -49.017 1.00 91.69 389 CYS A O 1
ATOM 2605 N N . SER A 1 390 ? 34.145 8.461 -48.805 1.00 90.12 390 SER A N 1
ATOM 2606 C CA . SER A 1 390 ? 35.132 8.087 -49.822 1.00 90.12 390 SER A CA 1
ATOM 2607 C C . SER A 1 390 ? 36.210 7.114 -49.338 1.00 90.12 390 SER A C 1
ATOM 2609 O O . SER A 1 390 ? 36.995 6.627 -50.153 1.00 90.12 390 SER A O 1
ATOM 2611 N N . GLY A 1 391 ? 36.278 6.842 -48.031 1.00 90.12 391 GLY A N 1
ATOM 2612 C CA . GLY A 1 391 ? 37.314 6.018 -47.411 1.00 90.12 391 GLY A CA 1
ATOM 2613 C C . GLY A 1 391 ? 38.703 6.659 -47.411 1.00 90.12 391 GLY A C 1
ATOM 2614 O O . GLY A 1 391 ? 39.693 5.939 -47.312 1.00 90.12 391 GLY A O 1
ATOM 2615 N N . ARG A 1 392 ? 38.801 7.985 -47.588 1.00 92.50 392 ARG A N 1
ATOM 2616 C CA . ARG A 1 392 ? 40.072 8.717 -47.581 1.00 92.50 392 ARG A CA 1
ATOM 2617 C C . ARG A 1 392 ? 39.955 10.037 -46.825 1.00 92.50 392 ARG A C 1
ATOM 2619 O O . ARG A 1 392 ? 39.258 10.951 -47.264 1.00 92.50 392 ARG A O 1
ATOM 2626 N N . CYS A 1 393 ? 40.739 10.148 -45.763 1.00 93.81 393 CYS A N 1
ATOM 2627 C CA . CYS A 1 393 ? 41.018 11.360 -45.023 1.00 93.81 393 CYS A CA 1
ATOM 2628 C C . CYS A 1 393 ? 42.394 11.893 -45.440 1.00 93.81 393 CYS A C 1
ATOM 2630 O O . CYS A 1 393 ? 43.422 11.248 -45.236 1.00 93.81 393 CYS A O 1
ATOM 2632 N N . HIS A 1 394 ? 42.440 13.071 -46.055 1.00 94.56 394 HIS A N 1
ATOM 2633 C CA . HIS A 1 394 ? 43.694 13.674 -46.503 1.00 94.56 394 HIS A CA 1
ATOM 2634 C C . HIS A 1 394 ? 43.764 15.126 -46.050 1.00 94.56 394 HIS A C 1
ATOM 2636 O O . HIS A 1 394 ? 42.833 15.887 -46.286 1.00 94.56 394 HIS A O 1
ATOM 2642 N N . LEU A 1 395 ? 44.877 15.508 -45.411 1.00 93.00 395 LEU A N 1
ATOM 2643 C CA . LEU A 1 395 ? 45.059 16.833 -44.797 1.00 93.00 395 LEU A CA 1
ATOM 2644 C C . LEU A 1 395 ? 43.927 17.207 -43.817 1.00 93.00 395 LEU A C 1
ATOM 2646 O O . LEU A 1 395 ? 43.545 18.367 -43.725 1.00 93.00 395 LEU A O 1
ATOM 2650 N N . ASN A 1 396 ? 43.433 16.222 -43.060 1.00 92.69 396 ASN A N 1
ATOM 2651 C CA . ASN A 1 396 ? 42.300 16.340 -42.134 1.00 92.69 396 ASN A CA 1
ATOM 2652 C C . ASN A 1 396 ? 40.950 16.674 -42.795 1.00 92.69 396 ASN A C 1
ATOM 2654 O O . ASN A 1 396 ? 40.038 17.121 -42.103 1.00 92.69 396 ASN A O 1
ATOM 2658 N N . GLU A 1 397 ? 40.799 16.435 -44.101 1.00 92.94 397 GLU A N 1
ATOM 2659 C CA . GLU A 1 397 ? 39.541 16.625 -44.829 1.00 92.94 397 GLU A CA 1
ATOM 2660 C C . GLU A 1 397 ? 39.146 15.386 -45.645 1.00 92.94 397 GLU A C 1
ATOM 2662 O O . GLU A 1 397 ? 39.987 14.737 -46.285 1.00 92.94 397 GLU A O 1
ATOM 2667 N N . CYS A 1 398 ? 37.848 15.071 -45.647 1.00 91.38 398 CYS A N 1
ATOM 2668 C CA . CYS A 1 398 ? 37.281 13.994 -46.453 1.00 91.38 398 CYS A CA 1
ATOM 2669 C C . CYS A 1 398 ? 37.308 14.332 -47.951 1.00 91.38 398 CYS A C 1
ATOM 2671 O O . CYS A 1 398 ? 36.841 15.395 -48.366 1.00 91.38 398 CYS A O 1
ATOM 2673 N N . GLN A 1 399 ? 37.854 13.418 -48.763 1.00 90.50 399 GLN A N 1
ATOM 2674 C CA . GLN A 1 399 ? 38.114 13.631 -50.200 1.00 90.50 399 GLN A CA 1
ATOM 2675 C C . GLN A 1 399 ? 37.027 13.117 -51.134 1.00 90.50 399 GLN A C 1
ATOM 2677 O O . GLN A 1 399 ? 36.292 12.180 -50.768 1.00 90.50 399 GLN A O 1
#